Protein AF-0000000077817501 (afdb_homodimer)

Sequence (714 aa):
MDSRIKENPESTFDLVLKVKCQASENEDPVVLWKFPEDFGDQCTVIYDLAILQSVFIFFRVSQNQVGQHFTFVLTDIESKQKFGFCRLTSGGKICLCIVSYLPWFEVYYKLLNTLADYLAKEQENDLNDMLKSLYSHPLPKANTPVSLNVHSYFITPDLTGLPTIPESRNLTEYFVAVDVNNMMQLYASMLHERRIIITSSKLSTLTACVHGSAALLYPMYWQHIYIPVLPPHLLDYCCAPMPYLIGVHLSLIERVKNRSLEDVVMLNVDTNTLENPFNDLNNLPSEVVSALKNKLKKQSTATGDGVARAFLRTQAALFGSYRDALRYKPHLNNLCFTSSRYLPTRKLLSLCLSHRNMDSRIKENPESTFDLVLKVKCQASENEDPVVLWKFPEDFGDQCTVIYDLAILQSVFIFFRVSQNQVGQHFTFVLTDIESKQKFGFCRLTSGGKICLCIVSYLPWFEVYYKLLNTLADYLAKEQENDLNDMLKSLYSHPLPKANTPVSLNVHSYFITPDLTGLPTIPESRNLTEYFVAVDVNNMMQLYASMLHERRIIITSSKLSTLTACVHGSAALLYPMYWQHIYIPVLPPHLLDYCCAPMPYLIGVHLSLIERVKNRSLEDVVMLNVDTNTLENPFNDLNNLPSEVVSALKNKLKKQSTATGDGVARAFLRTQAALFGSYRDALRYKPHLNNLCFTSSRYLPTRKLLSLCLSHRN

Foldseek 3Di:
DDDLFDPADPAQFQKKWKWFADPDPPDFIDTPDMPPPCRPVVDDPVVVVVLSVVQHPPLVPDQADAFDWDKDWDADPVRHIKMWIWTAHDSSGMIIIIIGSDVPHVVVSVVVVVVVVCVVVVVVVLVRVQCVCRGPDGDDDPPDDDDTSDDDDDDDDDPPDFDWPPVQVLQPLLLVLADLVLLLVLLLCQVVLFAEEEEEQDLSSQLSNLVNSQSLNPPDGRDDAEASEDDLVRLCVSVDPGGYRYYYYPVCVVVNVVVPDDQYWYAYSNVNDIDGPDDRSVVADPVLSVQLSVQSPDPVLSGTSSNSVSSVVSLCVRQNHPVRSVVPPPPPDPPVPDPDDPPPPPPVVCVVPPVPD/DDDLFDPADPAQFQKKWKWFADPDPPDFIDTPDMPPPCRPVVDDPVVVVVLRVVLHVCLVVPQADAFDWDKDWDADPVRHIKIWIWTAHDSSGMIIIIIGSDVPHVVVSVVVVVVVVCVVVVVVVLVRVQVVCRGPDGDDDPPDDDDTSDDDDDDDDDPPDFDWPPVQVLQPLLLVLADPVLLLVLLLCQVVLFAEEEEEQDLSSQLSNLVNSQSLNPPDGRDDAEASEDDLVRLCVSVDPGRYRYYYYPVCVVVNVVVPDDQYWYAYSNVNDIDGPDDRSVVAPPVLSVQLSVQSPDPVLSGTSSNSVSSVVSLCVRQNHPVRSVVPPPPPDPPPPDPDDPPPPVVVVCVVVPVVD

Radius of gyration: 27.53 Å; Cα contacts (8 Å, |Δi|>4): 1272; chains: 2; bounding box: 57×103×62 Å

pLDDT: mean 79.95, std 20.89, range [19.98, 98.56]

Solvent-accessible surface area (backbone atoms only — not comparable to full-atom values): 38887 Å² total; per-residue (Å²): 108,66,75,42,60,54,87,76,65,90,36,59,45,70,36,36,39,32,32,38,51,51,91,44,94,83,44,74,63,41,77,78,43,58,38,56,76,68,64,51,80,76,56,61,66,61,58,54,48,48,48,49,45,50,63,48,39,52,44,76,63,48,46,87,48,62,68,41,45,35,43,35,48,44,69,48,95,86,57,29,41,32,36,36,42,35,35,27,32,80,66,33,35,32,38,40,36,41,31,18,47,58,90,49,59,72,60,51,53,52,49,47,53,51,48,52,50,34,54,74,67,68,37,54,66,55,49,49,52,29,49,51,52,49,45,70,34,73,78,75,55,64,68,37,77,45,80,37,73,39,64,25,64,50,66,34,73,60,84,86,56,74,61,28,30,72,80,26,60,31,45,33,48,24,59,52,29,38,52,69,67,59,49,49,43,52,51,33,35,56,76,66,52,41,35,35,40,39,26,20,79,45,58,40,57,29,18,19,31,46,52,23,58,51,58,46,46,36,89,45,40,88,84,54,52,60,28,30,47,52,30,75,93,50,55,66,62,76,70,50,90,62,38,27,45,34,15,38,48,47,91,48,45,66,67,51,56,70,66,65,72,70,78,47,33,37,36,34,40,55,73,54,42,75,46,62,85,65,62,51,54,75,72,43,62,62,68,56,52,51,50,45,53,54,46,68,67,32,32,52,22,51,43,43,43,35,55,45,46,46,38,34,49,47,46,30,68,73,50,37,56,70,74,44,39,71,56,65,58,76,78,75,71,76,80,67,80,71,86,71,88,69,69,73,74,59,50,74,63,37,60,75,58,46,70,73,114,109,65,76,41,60,55,88,77,65,91,36,59,47,70,38,36,40,33,33,37,52,50,91,45,93,83,43,74,63,42,77,76,45,58,40,57,76,67,62,50,81,78,54,61,66,62,58,53,46,48,48,50,46,50,62,46,42,51,42,77,66,44,46,85,48,62,67,40,47,35,44,37,49,46,69,48,97,87,56,29,40,34,37,36,42,35,36,28,32,83,66,31,35,33,37,39,35,42,32,19,48,58,89,48,60,72,61,51,53,52,48,48,52,53,49,53,52,33,54,74,68,68,37,56,67,55,48,49,53,29,49,50,51,49,46,70,34,74,78,76,53,65,69,37,75,43,80,36,74,38,64,24,63,48,66,34,71,61,84,82,57,75,62,28,32,74,79,27,62,29,46,34,48,24,60,53,28,37,51,70,68,58,49,49,42,52,51,31,35,54,75,66,53,39,34,36,39,40,26,19,76,46,59,40,56,29,19,21,31,46,51,23,59,51,59,45,46,36,91,45,44,87,86,55,52,60,28,29,46,53,28,74,93,51,55,67,62,75,71,49,90,61,39,27,46,34,17,38,48,47,90,50,44,66,68,51,56,70,64,67,71,70,80,48,32,37,36,33,39,54,72,54,43,74,46,60,86,66,63,49,52,75,74,43,61,63,68,57,53,50,51,45,52,54,46,68,68,32,32,52,23,51,42,44,44,35,55,43,48,45,36,33,51,47,46,29,70,74,50,38,56,70,73,44,38,74,57,64,56,75,79,74,71,76,81,64,79,70,86,68,88,69,69,73,74,59,48,74,62,37,61,77,56,47,71,73,112

Structure (mmCIF, N/CA/C/O backbone):
data_AF-0000000077817501-model_v1
#
loop_
_entity.id
_entity.type
_entity.pdbx_description
1 polymer 'UDENN domain-containing protein'
#
loop_
_atom_site.group_PDB
_atom_site.id
_atom_site.type_symbol
_atom_site.label_atom_id
_atom_site.label_alt_id
_atom_site.label_comp_id
_atom_site.label_asym_id
_atom_site.label_entity_id
_atom_site.label_seq_id
_atom_site.pdbx_PDB_ins_code
_atom_site.Cartn_x
_atom_site.Cartn_y
_atom_site.Cartn_z
_atom_site.occupancy
_atom_site.B_iso_or_equiv
_atom_site.auth_seq_id
_atom_site.auth_comp_id
_atom_site.auth_asym_id
_atom_site.auth_atom_id
_atom_site.pdbx_PDB_model_num
ATOM 1 N N . MET A 1 1 ? 4.566 -18.125 -25.188 1 62.88 1 MET A N 1
ATOM 2 C CA . MET A 1 1 ? 4.641 -17.594 -23.828 1 62.88 1 MET A CA 1
ATOM 3 C C . MET A 1 1 ? 3.352 -16.859 -23.469 1 62.88 1 MET A C 1
ATOM 5 O O . MET A 1 1 ? 3.371 -15.656 -23.203 1 62.88 1 MET A O 1
ATOM 9 N N . ASP A 1 2 ? 2.324 -17.531 -23.578 1 74.69 2 ASP A N 1
ATOM 10 C CA . ASP A 1 2 ? 0.975 -17 -23.453 1 74.69 2 ASP A CA 1
ATOM 11 C C . ASP A 1 2 ? 0.566 -16.859 -21.984 1 74.69 2 ASP A C 1
ATOM 13 O O . ASP A 1 2 ? 1.119 -17.531 -21.125 1 74.69 2 ASP A O 1
ATOM 17 N N . SER A 1 3 ? -0.211 -15.93 -21.75 1 80.5 3 SER A N 1
ATOM 18 C CA . SER A 1 3 ? -0.782 -15.719 -20.438 1 80.5 3 SER A CA 1
ATOM 19 C C . SER A 1 3 ? -1.448 -16.984 -19.906 1 80.5 3 SER A C 1
ATOM 21 O O . SER A 1 3 ? -2.082 -17.719 -20.672 1 80.5 3 SER A O 1
ATOM 23 N N . ARG A 1 4 ? -1.277 -17.328 -18.703 1 85 4 ARG A N 1
ATOM 24 C CA . ARG A 1 4 ? -1.882 -18.5 -18.062 1 85 4 ARG A CA 1
ATOM 25 C C . ARG A 1 4 ? -3.166 -18.109 -17.344 1 85 4 ARG A C 1
ATOM 27 O O . ARG A 1 4 ? -3.748 -18.938 -16.625 1 85 4 ARG A O 1
ATOM 34 N N . ILE A 1 5 ? -3.6 -16.906 -17.5 1 86 5 ILE A N 1
ATOM 35 C CA . ILE A 1 5 ? -4.844 -16.438 -16.906 1 86 5 ILE A CA 1
ATOM 36 C C . ILE A 1 5 ? -6.02 -16.812 -17.797 1 86 5 ILE A C 1
ATOM 38 O O . ILE A 1 5 ? -5.961 -16.625 -19.016 1 86 5 ILE A O 1
ATOM 42 N N . LYS A 1 6 ? -7.016 -17.375 -17.203 1 86.44 6 LYS A N 1
ATOM 43 C CA . LYS A 1 6 ? -8.211 -17.703 -17.969 1 86.44 6 LYS A CA 1
ATOM 44 C C . LYS A 1 6 ? -8.93 -16.438 -18.453 1 86.44 6 LYS A C 1
ATOM 46 O O . LYS A 1 6 ? -9.266 -15.578 -17.641 1 86.44 6 LYS A O 1
ATOM 51 N N . GLU A 1 7 ? -9.148 -16.188 -19.672 1 82.56 7 GLU A N 1
ATOM 52 C CA . GLU A 1 7 ? -9.672 -14.961 -20.266 1 82.56 7 GLU A CA 1
ATOM 53 C C . GLU A 1 7 ? -11.164 -14.797 -19.984 1 82.56 7 GLU A C 1
ATOM 55 O O . GLU A 1 7 ? -11.633 -13.695 -19.688 1 82.56 7 GLU A O 1
ATOM 60 N N . ASN A 1 8 ? -11.914 -15.883 -20.078 1 85.19 8 ASN A N 1
ATOM 61 C CA . ASN A 1 8 ? -13.359 -15.766 -19.906 1 85.19 8 ASN A CA 1
ATOM 62 C C . ASN A 1 8 ? -13.898 -16.844 -18.969 1 85.19 8 ASN A C 1
ATOM 64 O O . ASN A 1 8 ? -14.586 -17.766 -19.406 1 85.19 8 ASN A O 1
ATOM 68 N N . PRO A 1 9 ? -13.641 -16.578 -17.734 1 90.19 9 PRO A N 1
ATOM 69 C CA . PRO A 1 9 ? -14.234 -17.547 -16.797 1 90.19 9 PRO A CA 1
ATOM 70 C C . PRO A 1 9 ? -15.75 -17.422 -16.719 1 90.19 9 PRO A C 1
ATOM 72 O O . PRO A 1 9 ? -16.328 -16.422 -17.172 1 90.19 9 PRO A O 1
ATOM 75 N N . GLU A 1 10 ? -16.359 -18.438 -16.172 1 87.88 10 GLU A N 1
ATOM 76 C CA . GLU A 1 10 ? -17.812 -18.516 -16.141 1 87.88 10 GLU A CA 1
ATOM 77 C C . GLU A 1 10 ? -18.391 -17.578 -15.078 1 87.88 10 GLU A C 1
ATOM 79 O O . GLU A 1 10 ? -19.516 -17.078 -15.227 1 87.88 10 GLU A O 1
ATOM 84 N N . SER A 1 11 ? -17.688 -17.438 -14.023 1 92 11 SER A N 1
ATOM 85 C CA . SER A 1 11 ? -18.125 -16.609 -12.906 1 92 11 SER A CA 1
ATOM 86 C C . SER A 1 11 ? -16.969 -15.828 -12.305 1 92 11 SER A C 1
ATOM 88 O O . SER A 1 11 ? -15.805 -16.109 -12.609 1 92 11 SER A O 1
ATOM 90 N N . THR A 1 12 ? -17.312 -14.805 -11.492 1 93.5 12 THR A N 1
ATOM 91 C CA . THR A 1 12 ? -16.281 -13.984 -10.867 1 93.5 12 THR A CA 1
ATOM 92 C C . THR A 1 12 ? -15.453 -14.812 -9.891 1 93.5 12 THR A C 1
ATOM 94 O O . THR A 1 12 ? -14.266 -14.539 -9.688 1 93.5 12 THR A O 1
ATOM 97 N N . PHE A 1 13 ? -16.141 -15.719 -9.266 1 94.19 13 PHE A N 1
ATOM 98 C CA . PHE A 1 13 ? -15.438 -16.656 -8.398 1 94.19 13 PHE A CA 1
ATOM 99 C C . PHE A 1 13 ? -16.078 -18.047 -8.477 1 94.19 13 PHE A C 1
ATOM 101 O O . PHE A 1 13 ? -17.188 -18.188 -8.969 1 94.19 13 PHE A O 1
ATOM 108 N N . ASP A 1 14 ? -15.305 -19.047 -8.055 1 89.69 14 ASP A N 1
ATOM 109 C CA . ASP A 1 14 ? -15.781 -20.422 -8.156 1 89.69 14 ASP A CA 1
ATOM 110 C C . ASP A 1 14 ? -16.25 -20.938 -6.801 1 89.69 14 ASP A C 1
ATOM 112 O O . ASP A 1 14 ? -17.188 -21.734 -6.73 1 89.69 14 ASP A O 1
ATOM 116 N N . LEU A 1 15 ? -15.539 -20.484 -5.762 1 90.5 15 LEU A N 1
ATOM 117 C CA . LEU A 1 15 ? -15.797 -21.094 -4.465 1 90.5 15 LEU A CA 1
ATOM 118 C C . LEU A 1 15 ? -15.375 -20.172 -3.328 1 90.5 15 LEU A C 1
ATOM 120 O O . LEU A 1 15 ? -14.352 -19.5 -3.422 1 90.5 15 LEU A O 1
ATOM 124 N N . VAL A 1 16 ? -16.188 -20.062 -2.342 1 92.31 16 VAL A N 1
ATOM 125 C CA . VAL A 1 16 ? -15.852 -19.406 -1.079 1 92.31 16 VAL A CA 1
ATOM 126 C C . VAL A 1 16 ? -15.945 -20.422 0.064 1 92.31 16 VAL A C 1
ATOM 128 O O . VAL A 1 16 ? -16.906 -21.188 0.147 1 92.31 16 VAL A O 1
ATOM 131 N N . LEU A 1 17 ? -14.883 -20.438 0.915 1 89.75 17 LEU A N 1
ATOM 132 C CA . LEU A 1 17 ? -14.844 -21.453 1.964 1 89.75 17 LEU A CA 1
ATOM 133 C C . LEU A 1 17 ? -14.43 -20.828 3.297 1 89.75 17 LEU A C 1
ATOM 135 O O . LEU A 1 17 ? -13.656 -19.875 3.328 1 89.75 17 LEU A O 1
ATOM 139 N N . LYS A 1 18 ? -14.992 -21.297 4.293 1 88.44 18 LYS A N 1
ATOM 140 C CA . LYS A 1 18 ? -14.539 -21.125 5.668 1 88.44 18 LYS A CA 1
ATOM 141 C C . LYS A 1 18 ? -14.016 -22.438 6.246 1 88.44 18 LYS A C 1
ATOM 143 O O . LYS A 1 18 ? -14.758 -23.422 6.34 1 88.44 18 LYS A O 1
ATOM 148 N N . VAL A 1 19 ? -12.758 -22.438 6.594 1 84.44 19 VAL A N 1
ATOM 149 C CA . VAL A 1 19 ? -12.125 -23.688 7.02 1 84.44 19 VAL A CA 1
ATOM 150 C C . VAL A 1 19 ? -11.562 -23.516 8.43 1 84.44 19 VAL A C 1
ATOM 152 O O . VAL A 1 19 ? -10.984 -22.484 8.758 1 84.44 19 VAL A O 1
ATOM 155 N N . LYS A 1 20 ? -11.844 -24.438 9.25 1 82.44 20 LYS A N 1
ATOM 156 C CA . LYS A 1 20 ? -11.25 -24.5 10.586 1 82.44 20 LYS A CA 1
ATOM 157 C C . LYS A 1 20 ? -10.008 -25.391 10.602 1 82.44 20 LYS A C 1
ATOM 159 O O . LYS A 1 20 ? -10.047 -26.516 10.102 1 82.44 20 LYS A O 1
ATOM 164 N N . CYS A 1 21 ? -8.992 -24.688 11.102 1 69.75 21 CYS A N 1
ATOM 165 C CA . CYS A 1 21 ? -7.738 -25.422 11.18 1 69.75 21 CYS A CA 1
ATOM 166 C C . CYS A 1 21 ? -7.59 -26.094 12.539 1 69.75 21 CYS A C 1
ATOM 168 O O . CYS A 1 21 ? -7.926 -25.516 13.57 1 69.75 21 CYS A O 1
ATOM 170 N N . GLN A 1 22 ? -7.461 -27.359 12.539 1 66.75 22 GLN A N 1
ATOM 171 C CA . GLN A 1 22 ? -7.348 -28.094 13.797 1 66.75 22 GLN A CA 1
ATOM 172 C C . GLN A 1 22 ? -5.934 -27.984 14.367 1 66.75 22 GLN A C 1
ATOM 174 O O . GLN A 1 22 ? -4.984 -27.703 13.641 1 66.75 22 GLN A O 1
ATOM 179 N N . ALA A 1 23 ? -5.8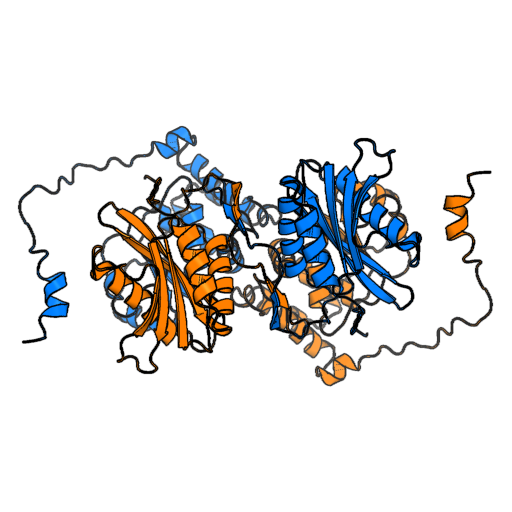83 -27.984 15.625 1 59.59 23 ALA A N 1
ATOM 180 C CA . ALA A 1 23 ? -4.668 -27.812 16.422 1 59.59 23 ALA A CA 1
ATOM 181 C C . ALA A 1 23 ? -3.633 -28.891 16.078 1 59.59 23 ALA A C 1
ATOM 183 O O . ALA A 1 23 ? -2.428 -28.641 16.156 1 59.59 23 ALA A O 1
ATOM 184 N N . SER A 1 24 ? -4.102 -29.953 15.711 1 59.56 24 SER A N 1
ATOM 185 C CA . SER A 1 24 ? -3.145 -31.047 15.523 1 59.56 24 SER A CA 1
ATOM 186 C C . SER A 1 24 ? -2.787 -31.219 14.055 1 59.56 24 SER A C 1
ATOM 188 O O . SER A 1 24 ? -3.629 -31.031 13.18 1 59.56 24 SER A O 1
ATOM 190 N N . GLU A 1 25 ? -1.457 -31.312 13.75 1 58.31 25 GLU A N 1
ATOM 191 C CA . GLU A 1 25 ? -0.935 -31.547 12.406 1 58.31 25 GLU A CA 1
ATOM 192 C C . GLU A 1 25 ? -1.612 -32.75 11.758 1 58.31 25 GLU A C 1
ATOM 194 O O . GLU A 1 25 ? -1.679 -32.844 10.531 1 58.31 25 GLU A O 1
ATOM 199 N N . ASN A 1 26 ? -2.143 -33.531 12.672 1 60.72 26 ASN A N 1
ATOM 200 C CA . ASN A 1 26 ? -2.666 -34.781 12.164 1 60.72 26 ASN A CA 1
ATOM 201 C C . ASN A 1 26 ? -4.164 -34.688 11.875 1 60.72 26 ASN A C 1
ATOM 203 O O . ASN A 1 26 ? -4.754 -35.625 11.344 1 60.72 26 ASN A O 1
ATOM 207 N N . GLU A 1 27 ? -4.656 -33.625 12.195 1 67.94 27 GLU A N 1
ATOM 208 C CA . GLU A 1 27 ? -6.09 -33.5 11.945 1 67.94 27 GLU A CA 1
ATOM 209 C C . GLU A 1 27 ? -6.371 -32.656 10.711 1 67.94 27 GLU A C 1
ATOM 211 O O . GLU A 1 27 ? -5.766 -31.609 10.531 1 67.94 27 GLU A O 1
ATOM 216 N N . ASP A 1 28 ? -7.137 -33.25 9.828 1 69.81 28 ASP A N 1
ATOM 217 C CA . ASP A 1 28 ? -7.508 -32.562 8.586 1 69.81 28 ASP A CA 1
ATOM 218 C C . ASP A 1 28 ? -8.352 -31.312 8.875 1 69.81 28 ASP A C 1
ATOM 220 O O . ASP A 1 28 ? -9.125 -31.297 9.844 1 69.81 28 ASP A O 1
ATOM 224 N N . PRO A 1 29 ? -8.203 -30.312 8.086 1 75.94 29 PRO A N 1
ATOM 225 C CA . PRO A 1 29 ? -9.062 -29.125 8.227 1 75.94 29 PRO A CA 1
ATOM 226 C C . PRO A 1 29 ? -10.539 -29.438 7.977 1 75.94 29 PRO A C 1
ATOM 228 O O . PRO A 1 29 ? -10.859 -30.359 7.219 1 75.94 29 PRO A O 1
ATOM 231 N N . VAL A 1 30 ? -11.344 -28.766 8.648 1 79.94 30 VAL A N 1
ATOM 232 C CA . VAL A 1 30 ? -12.781 -28.984 8.539 1 79.94 30 VAL A CA 1
ATOM 233 C C . VAL A 1 30 ? -13.43 -27.766 7.859 1 79.94 30 VAL A C 1
ATOM 235 O O . VAL A 1 30 ? -13.195 -26.625 8.258 1 79.94 30 VAL A O 1
ATOM 238 N N . VAL A 1 31 ? -14.141 -28.094 6.801 1 83.69 31 VAL A N 1
ATOM 239 C CA . VAL A 1 31 ? -14.898 -27.031 6.137 1 83.69 31 VAL A CA 1
ATOM 240 C C . VAL A 1 31 ? -16.141 -26.688 6.961 1 83.69 31 VAL A C 1
ATOM 242 O O . VAL A 1 31 ? -17.016 -27.531 7.145 1 83.69 31 VAL A O 1
ATOM 245 N N . LEU A 1 32 ? -16.203 -25.469 7.418 1 85.5 32 LEU A N 1
ATOM 246 C CA . LEU A 1 32 ? -17.312 -25.031 8.258 1 85.5 32 LEU A CA 1
ATOM 247 C C . LEU A 1 32 ? -18.453 -24.453 7.418 1 85.5 32 LEU A C 1
ATOM 249 O O . LEU A 1 32 ? -19.609 -24.516 7.812 1 85.5 32 LEU A O 1
ATOM 253 N N . TRP A 1 33 ? -18.109 -23.875 6.355 1 86.38 33 TRP A N 1
ATOM 254 C CA . TRP A 1 33 ? -19.062 -23.156 5.5 1 86.38 33 TRP A CA 1
ATOM 255 C C . TRP A 1 33 ? -18.516 -23.016 4.086 1 86.38 33 TRP A C 1
ATOM 257 O O . TRP A 1 33 ? -17.297 -22.828 3.9 1 86.38 33 TRP A O 1
ATOM 267 N N . LYS A 1 34 ? -19.375 -23.234 3.115 1 88.62 34 LYS A N 1
ATOM 268 C CA . LYS A 1 34 ? -18.906 -23.047 1.74 1 88.62 34 LYS A CA 1
ATOM 269 C C . LYS A 1 34 ? -20.031 -22.5 0.856 1 88.62 34 LYS A C 1
ATOM 271 O O . LYS A 1 34 ? -21.203 -22.703 1.138 1 88.62 34 LYS A O 1
ATOM 276 N N . PHE A 1 35 ? -19.672 -21.781 -0.064 1 89.62 35 PHE A N 1
ATOM 277 C CA . PHE A 1 35 ? -20.562 -21.266 -1.097 1 89.62 35 PHE A CA 1
ATOM 278 C C . PHE A 1 35 ? -19.922 -21.375 -2.473 1 89.62 35 PHE A C 1
ATOM 280 O O . PHE A 1 35 ? -18.797 -20.922 -2.676 1 89.62 35 PHE A O 1
ATOM 287 N N . PRO A 1 36 ? -20.547 -21.781 -3.607 1 89.5 36 PRO A N 1
ATOM 288 C CA . PRO A 1 36 ? -21.844 -22.453 -3.559 1 89.5 36 PRO A CA 1
ATOM 289 C C . PRO A 1 36 ? -21.812 -23.766 -2.781 1 89.5 36 PRO A C 1
ATOM 291 O O . PRO A 1 36 ? -20.812 -24.469 -2.805 1 89.5 36 PRO A O 1
ATOM 294 N N . GLU A 1 37 ? -22.969 -24.125 -2.182 1 84.31 37 GLU A N 1
ATOM 295 C CA . GLU A 1 37 ? -23.031 -25.297 -1.321 1 84.31 37 GLU A CA 1
ATOM 296 C C . GLU A 1 37 ? -22.859 -26.594 -2.129 1 84.31 37 GLU A C 1
ATOM 298 O O . GLU A 1 37 ? -22.344 -27.578 -1.622 1 84.31 37 GLU A O 1
ATOM 303 N N . ASP A 1 38 ? -23.328 -26.578 -3.334 1 78.12 38 ASP A N 1
ATOM 304 C CA . ASP A 1 38 ? -23.297 -27.781 -4.168 1 78.12 38 ASP A CA 1
ATOM 305 C C . ASP A 1 38 ? -21.984 -27.891 -4.945 1 78.12 38 ASP A C 1
ATOM 307 O O . ASP A 1 38 ? -21.859 -28.734 -5.832 1 78.12 38 ASP A O 1
ATOM 311 N N . PHE A 1 39 ? -21.156 -26.859 -4.512 1 72.56 39 PHE A N 1
ATOM 312 C CA . PHE A 1 39 ? -19.859 -26.922 -5.176 1 72.56 39 PHE A CA 1
ATOM 313 C C . PHE A 1 39 ? -19.172 -28.266 -4.906 1 72.56 39 PHE A C 1
ATOM 315 O O . PHE A 1 39 ? -19.109 -28.703 -3.758 1 72.56 39 PHE A O 1
ATOM 322 N N . GLY A 1 40 ? -18.797 -29.078 -5.91 1 59.78 40 GLY A N 1
ATOM 323 C CA . GLY A 1 40 ? -18.156 -30.359 -5.691 1 59.78 40 GLY A CA 1
ATOM 324 C C . GLY A 1 40 ? -18.938 -31.531 -6.262 1 59.78 40 GLY A C 1
ATOM 325 O O . GLY A 1 40 ? -18.344 -32.531 -6.633 1 59.78 40 GLY A O 1
ATOM 326 N N . ASP A 1 41 ? -20.406 -31.469 -5.934 1 50.56 41 ASP A N 1
ATOM 327 C CA . ASP A 1 41 ? -21.109 -32.531 -6.633 1 50.56 41 ASP A CA 1
ATOM 328 C C . ASP A 1 41 ? -20.672 -32.625 -8.094 1 50.56 41 ASP A C 1
ATOM 330 O O . ASP A 1 41 ? -20.625 -33.688 -8.672 1 50.56 41 ASP A O 1
ATOM 334 N N . GLN A 1 42 ? -20.578 -31.672 -8.703 1 43.72 42 GLN A N 1
ATOM 335 C CA . GLN A 1 42 ? -20.094 -31.781 -10.07 1 43.72 42 GLN A CA 1
ATOM 336 C C . GLN A 1 42 ? -18.562 -31.812 -10.109 1 43.72 42 GLN A C 1
ATOM 338 O O . GLN A 1 42 ? -17.969 -32.531 -10.914 1 43.72 42 GLN A O 1
ATOM 343 N N . CYS A 1 43 ? -17.797 -30.625 -9.953 1 45.31 43 CYS A N 1
ATOM 344 C CA . CYS A 1 43 ? -16.375 -30.422 -10.141 1 45.31 43 CYS A CA 1
ATOM 345 C C . CYS A 1 43 ? -15.57 -31.172 -9.086 1 45.31 43 CYS A C 1
ATOM 347 O O . CYS A 1 43 ? -16.047 -31.391 -7.969 1 45.31 43 CYS A O 1
ATOM 349 N N . THR A 1 44 ? -14.117 -31.609 -9.398 1 48.62 44 THR A N 1
ATOM 350 C CA . THR A 1 44 ? -13.148 -32.625 -9.023 1 48.62 44 THR A CA 1
ATOM 351 C C . THR A 1 44 ? -12.695 -32.438 -7.578 1 48.62 44 THR A C 1
ATOM 353 O O . THR A 1 44 ? -12.383 -31.312 -7.168 1 48.62 44 THR A O 1
ATOM 356 N N . VAL A 1 45 ? -13.141 -33.375 -6.699 1 44.44 45 VAL A N 1
ATOM 357 C CA . VAL A 1 45 ? -12.656 -33.688 -5.359 1 44.44 45 VAL A CA 1
ATOM 358 C C . VAL A 1 45 ? -11.211 -33.219 -5.207 1 44.44 45 VAL A C 1
ATOM 360 O O . VAL A 1 45 ? -10.812 -32.75 -4.141 1 44.44 45 VAL A O 1
ATOM 363 N N . ILE A 1 46 ? -10.57 -33.344 -6.316 1 46.66 46 ILE A N 1
ATOM 364 C CA . ILE A 1 46 ? -9.141 -33.094 -6.27 1 46.66 46 ILE A CA 1
ATOM 365 C C . ILE A 1 46 ? -8.891 -31.594 -6.035 1 46.66 46 ILE A C 1
ATOM 367 O O . ILE A 1 46 ? -8.039 -31.219 -5.234 1 46.66 46 ILE A O 1
ATOM 371 N N . TYR A 1 47 ? -9.805 -30.812 -6.727 1 55.62 47 TYR A N 1
ATOM 372 C CA . TYR A 1 47 ? -9.594 -29.375 -6.574 1 55.62 47 TYR A CA 1
ATOM 373 C C . TYR A 1 47 ? -9.93 -28.922 -5.156 1 55.62 47 TYR A C 1
ATOM 375 O O . TYR A 1 47 ? -9.195 -28.141 -4.559 1 55.62 47 TYR A O 1
ATOM 383 N N . ASP A 1 48 ? -10.898 -29.594 -4.656 1 57.06 48 ASP A N 1
ATOM 384 C CA . ASP A 1 48 ? -11.312 -29.219 -3.305 1 57.06 48 ASP A CA 1
ATOM 385 C C . ASP A 1 48 ? -10.25 -29.609 -2.279 1 57.06 4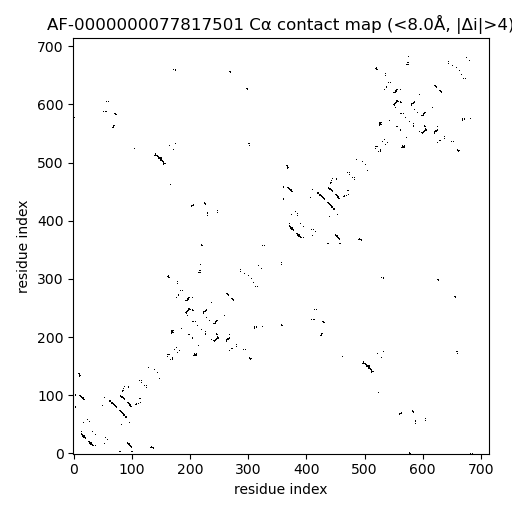8 ASP A C 1
ATOM 387 O O . ASP A 1 48 ? -9.922 -28.812 -1.388 1 57.06 48 ASP A O 1
ATOM 391 N N . LEU A 1 49 ? -9.852 -30.797 -2.586 1 56 49 LEU A N 1
ATOM 392 C CA . LEU A 1 49 ? -8.82 -31.266 -1.668 1 56 49 LEU A CA 1
ATOM 393 C C . LEU A 1 49 ? -7.562 -30.406 -1.777 1 56 49 LEU A C 1
ATOM 395 O O . LEU A 1 49 ? -6.926 -30.094 -0.767 1 56 49 LEU A O 1
ATOM 399 N N . ALA A 1 50 ? -7.297 -30.078 -2.951 1 59.69 50 ALA A N 1
ATOM 400 C CA . ALA A 1 50 ? -6.102 -29.266 -3.158 1 59.69 50 ALA A CA 1
ATOM 401 C C . ALA A 1 50 ? -6.242 -27.906 -2.492 1 59.69 50 ALA A C 1
ATOM 403 O O . ALA A 1 50 ? -5.293 -27.406 -1.887 1 59.69 50 ALA A O 1
ATOM 404 N N . ILE A 1 51 ? -7.348 -27.469 -2.58 1 65.38 51 ILE A N 1
ATOM 405 C CA . ILE A 1 51 ? -7.625 -26.188 -1.96 1 65.38 51 ILE A CA 1
ATOM 406 C C . ILE A 1 51 ? -7.492 -26.297 -0.443 1 65.38 51 ILE A C 1
ATOM 408 O O . ILE A 1 51 ? -6.828 -25.484 0.193 1 65.38 51 ILE A O 1
ATOM 412 N N . LEU A 1 52 ? -8.07 -27.375 -0.043 1 62.75 52 LEU A N 1
ATOM 413 C CA . LEU A 1 52 ? -8.062 -27.562 1.403 1 62.75 52 LEU A CA 1
ATOM 414 C C . LEU A 1 52 ? -6.641 -27.766 1.918 1 62.75 52 LEU A C 1
ATOM 416 O O . LEU A 1 52 ? -6.277 -27.25 2.975 1 62.75 52 LEU A O 1
ATOM 420 N N . GLN A 1 53 ? -5.949 -28.5 1.168 1 63.5 53 GLN A N 1
ATOM 421 C CA . GLN A 1 53 ? -4.57 -28.75 1.578 1 63.5 53 GLN A CA 1
ATOM 422 C C . GLN A 1 53 ? -3.744 -27.469 1.525 1 63.5 53 GLN A C 1
ATOM 424 O O . GLN A 1 53 ? -2.838 -27.266 2.338 1 63.5 53 GLN A O 1
ATOM 429 N N . SER A 1 54 ? -4.07 -26.672 0.61 1 63.09 54 SER A N 1
ATOM 430 C CA . SER A 1 54 ? -3.336 -25.422 0.464 1 63.09 54 SER A CA 1
ATOM 431 C C . SER A 1 54 ? -3.643 -24.469 1.611 1 63.09 54 SER A C 1
ATOM 433 O O . SER A 1 54 ? -2.756 -23.75 2.084 1 63.09 54 SER A O 1
ATOM 435 N N . VAL A 1 55 ? -4.852 -24.469 1.981 1 59.81 55 VAL A N 1
ATOM 436 C CA . VAL A 1 55 ? -5.273 -23.578 3.055 1 59.81 55 VAL A CA 1
ATOM 437 C C . VAL A 1 55 ? -4.711 -24.062 4.387 1 59.81 55 VAL A C 1
ATOM 439 O O . VAL A 1 55 ? -4.395 -23.266 5.266 1 59.81 55 VAL A O 1
ATOM 442 N N . PHE A 1 56 ? -4.598 -25.391 4.504 1 57.69 56 PHE A N 1
ATOM 443 C CA . PHE A 1 56 ? -4.211 -26.031 5.758 1 57.69 56 PHE A CA 1
ATOM 444 C C . PHE A 1 56 ? -2.736 -25.797 6.055 1 57.69 56 PHE A C 1
ATOM 446 O O . PHE A 1 56 ? -2.34 -25.688 7.219 1 57.69 56 PHE A O 1
ATOM 453 N N . ILE A 1 57 ? -2.07 -25.984 5.133 1 54.97 57 ILE A N 1
ATOM 454 C CA . ILE A 1 57 ? -0.625 -26.078 5.309 1 54.97 57 ILE A CA 1
ATOM 455 C C . ILE A 1 57 ? -0.111 -24.875 6.074 1 54.97 57 ILE A C 1
ATOM 457 O O . ILE A 1 57 ? 0.788 -24.984 6.91 1 54.97 57 ILE A O 1
ATOM 461 N N . PHE A 1 58 ? -0.705 -23.719 5.844 1 53.41 58 PHE A N 1
ATOM 462 C CA . PHE A 1 58 ? 0.002 -22.5 6.215 1 53.41 58 PHE A CA 1
ATOM 463 C C . PHE A 1 58 ? -0.241 -22.156 7.68 1 53.41 58 PHE A C 1
ATOM 465 O O . PHE A 1 58 ? 0.591 -21.5 8.32 1 53.41 58 PHE A O 1
ATOM 472 N N . PHE A 1 59 ? -1.322 -22.688 8.102 1 54.12 59 PHE A N 1
ATOM 473 C CA . PHE A 1 59 ? -1.668 -22.312 9.469 1 54.12 59 PHE A CA 1
ATOM 474 C C . PHE A 1 59 ? -0.746 -22.984 10.477 1 54.12 59 PHE A C 1
ATOM 476 O O . PHE A 1 59 ? -0.599 -22.516 11.602 1 54.12 59 PHE A O 1
ATOM 483 N N . ARG A 1 60 ? -0.256 -24.094 9.984 1 52.47 60 ARG A N 1
ATOM 484 C CA . ARG A 1 60 ? 0.605 -24.688 11.008 1 52.47 60 ARG A CA 1
ATOM 485 C C . ARG A 1 60 ? 1.819 -23.797 11.273 1 52.47 60 ARG A C 1
ATOM 487 O O . ARG A 1 60 ? 2.459 -23.922 12.32 1 52.47 60 ARG A O 1
ATOM 494 N N . VAL A 1 61 ? 1.961 -23.047 10.383 1 50.53 61 VAL A N 1
ATOM 495 C CA . VAL A 1 61 ? 3.156 -22.266 10.656 1 50.53 61 VAL A CA 1
ATOM 496 C C . VAL A 1 61 ? 2.764 -20.938 11.32 1 50.53 61 VAL A C 1
ATOM 498 O O . VAL A 1 61 ? 3.406 -20.5 12.281 1 50.53 61 VAL A O 1
ATOM 501 N N . SER A 1 62 ? 1.902 -20.078 10.68 1 51.5 62 SER A N 1
ATOM 502 C CA . SER A 1 62 ? 1.929 -18.688 11.117 1 51.5 62 SER A CA 1
ATOM 503 C C . SER A 1 62 ? 0.953 -18.453 12.266 1 51.5 62 SER A C 1
ATOM 505 O O . SER A 1 62 ? -0.247 -18.281 12.039 1 51.5 62 SER A O 1
ATOM 507 N N . GLN A 1 63 ? 1.05 -19 13.383 1 51.25 63 GLN A N 1
ATOM 508 C CA . GLN A 1 63 ? 0.126 -18.891 14.508 1 51.25 63 GLN A CA 1
ATOM 509 C C . GLN A 1 63 ? -0.178 -17.422 14.836 1 51.25 63 GLN A C 1
ATOM 511 O O . GLN A 1 63 ? -1.29 -17.094 15.25 1 51.25 63 GLN A O 1
ATOM 516 N N . ASN A 1 64 ? 0.783 -16.562 14.93 1 49.53 64 ASN A N 1
ATOM 517 C CA . ASN A 1 64 ? 0.558 -15.32 15.68 1 49.53 64 ASN A CA 1
ATOM 518 C C . ASN A 1 64 ? 0.128 -14.18 14.766 1 49.53 64 ASN A C 1
ATOM 520 O O . ASN A 1 64 ? 0.162 -13.016 15.164 1 49.53 64 ASN A O 1
ATOM 524 N N . GLN A 1 65 ? -0.275 -14.609 13.539 1 56.47 65 GLN A N 1
ATOM 525 C CA . GLN A 1 65 ? -0.505 -13.391 12.758 1 56.47 65 GLN A CA 1
ATOM 526 C C . GLN A 1 65 ? -1.965 -13.281 12.328 1 56.47 65 GLN A C 1
ATOM 528 O O . GLN A 1 65 ? -2.352 -13.812 11.281 1 56.47 65 GLN A O 1
ATOM 533 N N . VAL A 1 66 ? -2.885 -12.656 13.148 1 56.88 66 VAL A N 1
ATOM 534 C CA . VAL A 1 66 ? -4.293 -12.422 12.852 1 56.88 66 VAL A CA 1
ATOM 535 C C . VAL A 1 66 ? -4.422 -11.453 11.68 1 56.88 66 VAL A C 1
ATOM 537 O O . VAL A 1 66 ? -3.699 -10.453 11.609 1 56.88 66 VAL A O 1
ATOM 540 N N . GLY A 1 67 ? -5.293 -11.867 10.68 1 65.75 67 GLY A N 1
ATOM 541 C CA . GLY A 1 67 ? -5.676 -10.977 9.594 1 65.75 67 GLY A CA 1
ATOM 542 C C . GLY A 1 67 ? -4.68 -10.969 8.445 1 65.75 67 GLY A C 1
ATOM 543 O O . GLY A 1 67 ? -4.656 -10.039 7.645 1 65.75 67 GLY A O 1
ATOM 544 N N . GLN A 1 68 ? -3.955 -11.969 8.352 1 77.88 68 GLN A N 1
ATOM 545 C CA . GLN A 1 68 ? -2.957 -12.047 7.289 1 77.88 68 GLN A CA 1
ATOM 546 C C . GLN A 1 68 ? -3.57 -12.562 5.988 1 77.88 68 GLN A C 1
ATOM 548 O O . GLN A 1 68 ? -4.332 -13.531 6 1 77.88 68 GLN A O 1
ATOM 553 N N . HIS A 1 69 ? -3.301 -11.852 4.922 1 87.31 69 HIS A N 1
ATOM 554 C CA . HIS A 1 69 ? -3.717 -12.281 3.594 1 87.31 69 HIS A CA 1
ATOM 555 C C . HIS A 1 69 ? -2.59 -13.023 2.879 1 87.31 69 HIS A C 1
ATOM 557 O O . HIS A 1 69 ? -1.419 -12.672 3.023 1 87.31 69 HIS A O 1
ATOM 563 N N . PHE A 1 70 ? -2.961 -14.078 2.211 1 87.5 70 PHE A N 1
ATOM 564 C CA . PHE A 1 70 ? -2.008 -14.766 1.35 1 87.5 70 PHE A CA 1
ATOM 565 C C . PHE A 1 70 ? -2.727 -15.484 0.215 1 87.5 70 PHE A C 1
ATOM 567 O O . PHE A 1 70 ? -3.957 -15.531 0.184 1 87.5 70 PHE A O 1
ATOM 574 N N . THR A 1 71 ? -1.926 -16.031 -0.705 1 90.69 71 THR A N 1
ATOM 575 C CA . THR A 1 71 ? -2.525 -16.641 -1.889 1 90.69 71 THR A CA 1
ATOM 576 C C . THR A 1 71 ? -1.842 -17.953 -2.225 1 90.69 71 THR A C 1
ATOM 578 O O . THR A 1 71 ? -0.673 -18.156 -1.888 1 90.69 71 THR A O 1
ATOM 581 N N . PHE A 1 72 ? -2.629 -18.797 -2.734 1 86.88 72 PHE A N 1
ATOM 582 C CA . PHE A 1 72 ? -2.096 -19.969 -3.41 1 86.88 72 PHE A CA 1
ATOM 583 C C . PHE A 1 72 ? -2.617 -20.062 -4.84 1 86.88 72 PHE A C 1
ATOM 585 O O . PHE A 1 72 ? -3.543 -19.344 -5.215 1 86.88 72 PHE A O 1
ATOM 592 N N . VAL A 1 73 ? -1.914 -20.906 -5.668 1 89.5 73 VAL A N 1
ATOM 593 C CA . VAL A 1 73 ? -2.305 -21.031 -7.066 1 89.5 73 VAL A CA 1
ATOM 594 C C . VAL A 1 73 ? -2.379 -22.516 -7.453 1 89.5 73 VAL A C 1
ATOM 596 O O . VAL A 1 73 ? -1.512 -23.297 -7.074 1 89.5 73 VAL A O 1
ATOM 599 N N . LEU A 1 74 ? -3.455 -22.828 -8.094 1 83.25 74 LEU A N 1
ATOM 600 C CA . LEU A 1 74 ? -3.645 -24.141 -8.703 1 83.25 74 LEU A CA 1
ATOM 601 C C . LEU A 1 74 ? -3.629 -24.047 -10.227 1 83.25 74 LEU A C 1
ATOM 603 O O . LEU A 1 74 ? -4.117 -23.062 -10.789 1 83.25 74 LEU A O 1
ATOM 607 N N . THR A 1 75 ? -3.023 -24.891 -10.828 1 82.5 75 THR A N 1
ATOM 608 C CA . THR A 1 75 ? -3.018 -24.938 -12.281 1 82.5 75 THR A CA 1
ATOM 609 C C . THR A 1 75 ? -3.898 -26.062 -12.797 1 82.5 75 THR A C 1
ATOM 611 O O . THR A 1 75 ? -3.74 -27.219 -12.383 1 82.5 75 THR A O 1
ATOM 614 N N . ASP A 1 76 ? -4.781 -25.781 -13.672 1 78.44 76 ASP A N 1
ATOM 615 C CA . ASP A 1 76 ? -5.711 -26.797 -14.156 1 78.44 76 ASP A CA 1
ATOM 616 C C . ASP A 1 76 ? -5.133 -27.562 -15.352 1 78.44 76 ASP A C 1
ATOM 618 O O . ASP A 1 76 ? -3.969 -27.375 -15.703 1 78.44 76 ASP A O 1
ATOM 622 N N . ILE A 1 77 ? -5.902 -28.438 -15.914 1 78.06 77 ILE A N 1
ATOM 623 C CA . ILE A 1 77 ? -5.453 -29.344 -16.969 1 78.06 77 ILE A CA 1
ATOM 624 C C . ILE A 1 77 ? -5.172 -28.547 -18.234 1 78.06 77 ILE A C 1
ATOM 626 O O . ILE A 1 77 ? -4.379 -28.969 -19.078 1 78.06 77 ILE A O 1
ATOM 630 N N . GLU A 1 78 ? -5.859 -27.406 -18.453 1 80.19 78 GLU A N 1
ATOM 631 C CA . GLU A 1 78 ? -5.637 -26.547 -19.609 1 80.19 78 GLU A CA 1
ATOM 632 C C . GLU A 1 78 ? -4.5 -25.562 -19.359 1 80.19 78 GLU A C 1
ATOM 634 O O . GLU A 1 78 ? -4.32 -24.609 -20.125 1 80.19 78 GLU A O 1
ATOM 639 N N . SER A 1 79 ? -3.791 -25.703 -18.25 1 82.5 79 SER A N 1
ATOM 640 C CA . SER A 1 79 ? -2.631 -24.906 -17.875 1 82.5 79 SER A CA 1
ATOM 641 C C . SER A 1 79 ? -3.041 -23.5 -17.469 1 82.5 79 SER A C 1
ATOM 643 O O . SER A 1 79 ? -2.238 -22.562 -17.562 1 82.5 79 SER A O 1
ATOM 645 N N . LYS A 1 80 ? -4.297 -23.391 -17.141 1 87.56 80 LYS A N 1
ATOM 646 C CA . LYS A 1 80 ? -4.77 -22.109 -16.625 1 87.56 80 LYS A CA 1
ATOM 647 C C . LYS A 1 80 ? -4.699 -22.062 -15.109 1 87.56 80 LYS A C 1
ATOM 649 O O . LYS A 1 80 ? -4.863 -23.094 -14.445 1 87.56 80 LYS A O 1
ATOM 654 N N . GLN A 1 81 ? -4.418 -20.922 -14.625 1 88.38 81 GLN A N 1
ATOM 655 C CA . GLN A 1 81 ? -4.184 -20.75 -13.195 1 88.38 81 GLN A CA 1
ATOM 656 C C . GLN A 1 81 ? -5.465 -20.344 -12.469 1 88.38 81 GLN A C 1
ATOM 658 O O . GLN A 1 81 ? -6.211 -19.5 -12.953 1 88.38 81 GLN A O 1
ATOM 663 N N . LYS A 1 82 ? -5.707 -21.062 -11.414 1 87.69 82 LYS A N 1
ATOM 664 C CA . LYS A 1 82 ? -6.746 -20.703 -10.453 1 87.69 82 LYS A CA 1
ATOM 665 C C . LYS A 1 82 ? -6.133 -20.203 -9.148 1 87.69 82 LYS A C 1
ATOM 667 O O . LYS A 1 82 ? -5.219 -20.828 -8.602 1 87.69 82 LYS A O 1
ATOM 672 N N . PHE A 1 83 ? -6.656 -19.062 -8.672 1 91.56 83 PHE A N 1
ATOM 673 C CA . PHE A 1 83 ? -6.07 -18.391 -7.512 1 91.56 83 PHE A CA 1
ATOM 674 C C . PHE A 1 83 ? -6.93 -18.609 -6.273 1 91.56 83 PHE A C 1
ATOM 676 O O . PHE A 1 83 ? -8.156 -18.5 -6.34 1 91.56 83 PHE A O 1
ATOM 683 N N . GLY A 1 84 ? -6.246 -19.016 -5.211 1 91.31 84 GLY A N 1
ATOM 684 C CA . GLY A 1 84 ? -6.871 -19.016 -3.896 1 91.31 84 GLY A CA 1
ATOM 685 C C . GLY A 1 84 ? -6.43 -17.859 -3.023 1 91.31 84 GLY A C 1
ATOM 686 O O . GLY A 1 84 ? -5.246 -17.734 -2.701 1 91.31 84 GLY A O 1
ATOM 687 N N . PHE A 1 85 ? -7.367 -16.969 -2.719 1 92.62 85 PHE A N 1
ATOM 688 C CA . PHE A 1 85 ? -7.129 -15.852 -1.814 1 92.62 85 PHE A CA 1
ATOM 689 C C . PHE A 1 85 ? -7.559 -16.203 -0.395 1 92.62 85 PHE A C 1
ATOM 691 O O . PHE A 1 85 ? -8.688 -16.625 -0.171 1 92.62 85 PHE A O 1
ATOM 698 N N . CYS A 1 86 ? -6.633 -15.953 0.547 1 89.38 86 CYS A N 1
ATOM 699 C CA . CYS A 1 86 ? -6.906 -16.438 1.897 1 89.38 86 CYS A CA 1
ATOM 700 C C . CYS A 1 86 ? -6.738 -15.312 2.92 1 89.38 86 CYS A C 1
ATOM 702 O O . CYS A 1 86 ? -5.965 -14.375 2.699 1 89.38 86 CYS A O 1
ATOM 704 N N . ARG A 1 87 ? -7.516 -15.445 3.941 1 88.56 87 ARG A N 1
ATOM 705 C CA . ARG A 1 87 ? -7.391 -14.594 5.121 1 88.56 87 ARG A CA 1
ATOM 706 C C . ARG A 1 87 ? -7.484 -15.414 6.402 1 88.56 87 ARG A C 1
ATOM 708 O O . ARG A 1 87 ? -8.461 -16.141 6.613 1 88.56 87 ARG A O 1
ATOM 715 N N . LEU A 1 88 ? -6.461 -15.305 7.191 1 81.62 88 LEU A N 1
ATOM 716 C CA . LEU A 1 88 ? -6.484 -15.945 8.5 1 81.62 88 LEU A CA 1
ATOM 717 C C . LEU A 1 88 ? -7.18 -15.07 9.531 1 81.62 88 LEU A C 1
ATOM 719 O O . LEU A 1 88 ? -6.945 -13.859 9.578 1 81.62 88 LEU A O 1
ATOM 723 N N . THR A 1 89 ? -8.125 -15.688 10.172 1 78.06 89 THR A N 1
ATOM 724 C CA . THR A 1 89 ? -8.844 -14.977 11.219 1 78.06 89 THR A CA 1
ATOM 725 C C . THR A 1 89 ? -8.758 -15.727 12.547 1 78.06 89 THR A C 1
ATOM 727 O O . THR A 1 89 ? -8.211 -16.828 12.609 1 78.06 89 THR A O 1
ATOM 730 N N . SER A 1 90 ? -9.312 -15.203 13.703 1 67.5 90 SER A N 1
ATOM 731 C CA . SER A 1 90 ? -9.531 -15.82 15.008 1 67.5 90 SER A CA 1
ATOM 732 C C . SER A 1 90 ? -8.258 -16.469 15.531 1 67.5 90 SER A C 1
ATOM 734 O O . SER A 1 90 ? -8.266 -17.656 15.875 1 67.5 90 SER A O 1
ATOM 736 N N . GLY A 1 91 ? -7.133 -15.688 15.562 1 65.81 91 GLY A N 1
ATOM 737 C CA . GLY A 1 91 ? -5.895 -16.203 16.125 1 65.81 91 GLY A CA 1
ATOM 738 C C . GLY A 1 91 ? -5.25 -17.281 15.281 1 65.81 91 GLY A C 1
ATOM 739 O O . GLY A 1 91 ? -4.602 -18.188 15.812 1 65.81 91 GLY A O 1
ATOM 740 N N . GLY A 1 92 ? -5.746 -17.328 14.094 1 68.75 92 GLY A N 1
ATOM 741 C CA . GLY A 1 92 ? -5.137 -18.281 13.18 1 68.75 92 GLY A CA 1
ATOM 742 C C . GLY A 1 92 ? -5.871 -19.609 13.125 1 68.75 92 GLY A C 1
ATOM 743 O O . GLY A 1 92 ? -5.402 -20.562 12.5 1 68.75 92 GLY A O 1
ATOM 744 N N . LYS A 1 93 ? -7.043 -19.719 13.656 1 76.56 93 LYS A N 1
ATOM 745 C CA . LYS A 1 93 ? -7.781 -20.969 13.719 1 76.56 93 LYS A CA 1
ATOM 746 C C . LYS A 1 93 ? -8.766 -21.094 12.555 1 76.56 93 LYS A C 1
ATOM 748 O O . LYS A 1 93 ? -9.164 -22.188 12.188 1 76.56 93 LYS A O 1
ATOM 753 N N . ILE A 1 94 ? -9.141 -20 12.023 1 82 94 ILE A N 1
ATOM 754 C CA . ILE A 1 94 ? -10.109 -20 10.93 1 82 94 ILE A CA 1
ATOM 755 C C . ILE A 1 94 ? -9.5 -19.328 9.703 1 82 94 ILE A C 1
ATOM 757 O O . ILE A 1 94 ? -8.836 -18.297 9.828 1 82 94 ILE A O 1
ATOM 761 N N . CYS A 1 95 ? -9.688 -19.984 8.547 1 86 95 CYS A N 1
ATOM 762 C CA . CYS A 1 95 ? -9.227 -19.406 7.281 1 86 95 CYS A CA 1
ATOM 763 C C . CYS A 1 95 ? -10.391 -19.219 6.312 1 86 95 CYS A C 1
ATOM 765 O O . CYS A 1 95 ? -11.172 -20.141 6.086 1 86 95 CYS A O 1
ATOM 767 N N . LEU A 1 96 ? -10.531 -18.047 5.863 1 89.31 96 LEU A N 1
ATOM 768 C CA . LEU A 1 96 ? -11.453 -17.75 4.773 1 89.31 96 LEU A CA 1
ATOM 769 C C . LEU A 1 96 ? -10.734 -17.781 3.428 1 89.31 96 LEU A C 1
ATOM 771 O O . LEU A 1 96 ? -9.594 -17.344 3.314 1 89.31 96 LEU A O 1
ATOM 775 N N . CYS A 1 97 ? -11.422 -18.344 2.447 1 90.94 97 CYS A N 1
ATOM 776 C CA . CYS A 1 97 ? -10.766 -18.5 1.155 1 90.94 97 CYS A CA 1
ATOM 777 C C . CYS A 1 97 ? -11.742 -18.266 0.012 1 90.94 97 CYS A C 1
ATOM 779 O O . CYS A 1 97 ? -12.891 -18.719 0.061 1 90.94 97 CYS A O 1
ATOM 781 N N . ILE A 1 98 ? -11.305 -17.484 -0.953 1 93.12 98 ILE A N 1
ATOM 782 C CA . ILE A 1 98 ? -12.031 -17.312 -2.207 1 93.12 98 ILE A CA 1
ATOM 783 C C . ILE A 1 98 ? -11.203 -17.859 -3.365 1 93.12 98 ILE A C 1
ATOM 785 O O . ILE A 1 98 ? -10.031 -17.516 -3.518 1 93.12 98 ILE A O 1
ATOM 789 N N . VAL A 1 99 ? -11.836 -18.734 -4.125 1 91.25 99 VAL A N 1
ATOM 790 C CA . VAL A 1 99 ? -11.148 -19.312 -5.273 1 91.25 99 VAL A CA 1
ATOM 791 C C . VAL A 1 99 ? -11.711 -18.719 -6.566 1 91.25 99 VAL A C 1
ATOM 793 O O . VAL A 1 99 ? -12.922 -18.703 -6.773 1 91.25 99 VAL A O 1
ATOM 796 N N . SER A 1 100 ? -10.82 -18.234 -7.402 1 92.81 100 SER A N 1
ATOM 797 C CA . SER A 1 100 ? -11.242 -17.594 -8.641 1 92.81 100 SER A CA 1
ATOM 798 C C . SER A 1 100 ? -10.18 -17.719 -9.727 1 92.81 100 SER A C 1
ATOM 800 O O . SER A 1 100 ? -8.992 -17.859 -9.422 1 92.81 100 SER A O 1
ATOM 802 N N . TYR A 1 101 ? -10.609 -17.688 -10.977 1 92.25 101 TYR A N 1
ATOM 803 C CA . TYR A 1 101 ? -9.695 -17.625 -12.109 1 92.25 101 TYR A CA 1
ATOM 804 C C . TYR A 1 101 ? -9.188 -16.203 -12.328 1 92.25 101 TYR A C 1
ATOM 806 O O . TYR A 1 101 ? -8.234 -15.992 -13.086 1 92.25 101 TYR A O 1
ATOM 814 N N . LEU A 1 102 ? -9.844 -15.289 -11.711 1 93.31 102 LEU A N 1
ATOM 815 C CA . LEU A 1 102 ? -9.5 -13.883 -11.898 1 93.31 102 LEU A CA 1
ATOM 816 C C . LEU A 1 102 ? -8.5 -13.422 -10.844 1 93.31 102 LEU A C 1
ATOM 818 O O . LEU A 1 102 ? -8.773 -13.492 -9.641 1 93.31 102 LEU A O 1
ATOM 822 N N . PRO A 1 103 ? -7.32 -12.938 -11.273 1 94.25 103 PRO A N 1
ATOM 823 C CA . PRO A 1 103 ? -6.309 -12.516 -10.297 1 94.25 103 PRO A CA 1
ATOM 824 C C . PRO A 1 103 ? -6.574 -11.117 -9.75 1 94.25 103 PRO A C 1
ATOM 826 O O . PRO A 1 103 ? -5.695 -10.25 -9.797 1 94.25 103 PRO A O 1
ATOM 829 N N . TRP A 1 104 ? -7.766 -10.922 -9.164 1 94.06 104 TRP A N 1
ATOM 830 C CA . TRP A 1 104 ? -8.172 -9.648 -8.578 1 94.06 104 TRP A CA 1
ATOM 831 C C . TRP A 1 104 ? -7.77 -9.57 -7.109 1 94.06 104 TRP A C 1
ATOM 833 O O . TRP A 1 104 ? -8.633 -9.531 -6.227 1 94.06 104 TRP A O 1
ATOM 843 N N . PHE A 1 105 ? -6.547 -9.406 -6.844 1 93.94 105 PHE A N 1
ATOM 844 C CA . PHE A 1 105 ? -5.988 -9.539 -5.504 1 93.94 105 PHE A CA 1
ATOM 845 C C . PHE A 1 105 ? -6.641 -8.555 -4.543 1 93.94 105 PHE A C 1
ATOM 847 O O . PHE A 1 105 ? -7.246 -8.961 -3.549 1 93.94 105 PHE A O 1
ATOM 854 N N . GLU A 1 106 ? -6.629 -7.297 -4.867 1 91.25 106 GLU A N 1
ATOM 855 C CA . GLU A 1 106 ? -7.145 -6.254 -3.986 1 91.25 106 GLU A CA 1
ATOM 856 C C . GLU A 1 106 ? -8.641 -6.434 -3.742 1 91.25 106 GLU A C 1
ATOM 858 O O . GLU A 1 106 ? -9.117 -6.281 -2.613 1 91.25 106 GLU A O 1
ATOM 863 N N . VAL A 1 107 ? -9.32 -6.809 -4.766 1 91.69 107 VAL A N 1
ATOM 864 C CA . VAL A 1 107 ? -10.766 -6.98 -4.676 1 91.69 107 VAL A CA 1
ATOM 865 C C . VAL A 1 107 ? -11.094 -8.141 -3.734 1 91.69 107 VAL A C 1
ATOM 867 O O . VAL A 1 107 ? -11.906 -7.992 -2.818 1 91.69 107 VAL A O 1
ATOM 870 N N . TYR A 1 108 ? -10.422 -9.203 -3.926 1 94.94 108 TYR A N 1
ATOM 871 C CA . TYR A 1 108 ? -10.758 -10.391 -3.146 1 94.94 108 TYR A CA 1
ATOM 872 C C . TYR A 1 108 ? -10.273 -10.258 -1.707 1 94.94 108 TYR A C 1
ATOM 874 O O . TYR A 1 108 ? -10.914 -10.758 -0.782 1 94.94 108 TYR A O 1
ATOM 882 N N . TYR A 1 109 ? -9.188 -9.586 -1.495 1 91.62 109 TYR A N 1
ATOM 883 C CA . TYR A 1 109 ? -8.773 -9.328 -0.12 1 91.62 109 TYR A CA 1
ATOM 884 C C . TYR A 1 109 ? -9.797 -8.461 0.607 1 91.62 109 TYR A C 1
ATOM 886 O O . TYR A 1 109 ? -10.125 -8.719 1.769 1 91.62 109 TYR A O 1
ATOM 894 N N . LYS A 1 110 ? -10.25 -7.488 -0.039 1 87.81 110 LYS A N 1
ATOM 895 C CA . LYS A 1 110 ? -11.289 -6.645 0.546 1 87.81 110 LYS A CA 1
ATOM 896 C C . LYS A 1 110 ? -12.562 -7.445 0.819 1 87.81 110 LYS A C 1
ATOM 898 O O . LYS A 1 110 ? -13.203 -7.266 1.855 1 87.81 110 LYS A O 1
ATOM 903 N N . LEU A 1 111 ? -12.914 -8.273 -0.12 1 91.38 111 LEU A N 1
ATOM 904 C CA . LEU A 1 111 ? -14.094 -9.117 0.044 1 91.38 111 LEU A CA 1
ATOM 905 C C . LEU A 1 111 ? -13.93 -10.062 1.224 1 91.38 111 LEU A C 1
ATOM 907 O O . LEU A 1 111 ? -14.875 -10.312 1.967 1 91.38 111 LEU A O 1
ATOM 911 N N . LEU A 1 112 ? -12.75 -10.562 1.386 1 92.12 112 LEU A N 1
ATOM 912 C CA . LEU A 1 112 ? -12.461 -11.453 2.504 1 92.12 112 LEU A CA 1
ATOM 913 C C . LEU A 1 112 ? -12.625 -10.727 3.834 1 92.12 112 LEU A C 1
ATOM 915 O O . LEU A 1 112 ? -13.109 -11.312 4.809 1 92.12 112 LEU A O 1
ATOM 919 N N . ASN A 1 113 ? -12.18 -9.492 3.859 1 86.06 113 ASN A N 1
ATOM 920 C CA . ASN A 1 113 ? -12.398 -8.695 5.059 1 86.06 113 ASN A CA 1
ATOM 921 C C . ASN A 1 113 ? -13.891 -8.531 5.363 1 86.06 113 ASN A C 1
ATOM 923 O O . ASN A 1 113 ? -14.305 -8.648 6.52 1 86.06 113 ASN A O 1
ATOM 927 N N . THR A 1 114 ? -14.648 -8.273 4.348 1 85.81 114 THR A N 1
ATOM 928 C CA . THR A 1 114 ? -16.094 -8.141 4.492 1 85.81 114 THR A CA 1
ATOM 929 C C . THR A 1 114 ? -16.703 -9.453 4.984 1 85.81 114 THR A C 1
ATOM 931 O O . THR A 1 114 ? -17.547 -9.445 5.887 1 85.81 114 THR A O 1
ATOM 934 N N . LEU A 1 115 ? -16.281 -10.539 4.367 1 89.31 115 LEU A N 1
ATOM 935 C CA . LEU A 1 115 ? -16.766 -11.859 4.77 1 89.31 115 LEU A CA 1
ATOM 936 C C . LEU A 1 115 ? -16.469 -12.125 6.238 1 89.31 115 LEU A C 1
ATOM 938 O O . LEU A 1 115 ? -17.328 -12.617 6.977 1 89.31 115 LEU A O 1
ATOM 942 N N . ALA A 1 116 ? -15.258 -11.859 6.641 1 86.81 116 ALA A N 1
ATOM 943 C CA . ALA A 1 116 ? -14.844 -12.086 8.023 1 86.81 116 ALA A CA 1
ATOM 944 C C . ALA A 1 116 ? -15.727 -11.305 8.992 1 86.81 116 ALA A C 1
ATOM 946 O O . ALA A 1 116 ? -16.141 -11.828 10.031 1 86.81 116 ALA A O 1
ATOM 947 N N . ASP A 1 117 ? -16.047 -10.125 8.602 1 82.5 117 ASP A N 1
ATOM 948 C CA . ASP A 1 117 ? -16.875 -9.266 9.445 1 82.5 117 ASP A CA 1
ATOM 949 C C . ASP A 1 117 ? -18.297 -9.812 9.57 1 82.5 117 ASP A C 1
ATOM 951 O O . ASP A 1 117 ? -18.844 -9.852 10.672 1 82.5 117 ASP A O 1
ATOM 955 N N . TYR A 1 118 ? -18.922 -10.203 8.508 1 84.56 118 TYR A N 1
ATOM 956 C CA . TYR A 1 118 ? -20.281 -10.703 8.508 1 84.56 118 TYR A CA 1
ATOM 957 C C . TYR A 1 118 ? -20.359 -12.047 9.234 1 84.56 118 TYR A C 1
ATOM 959 O O . TYR A 1 118 ? -21.344 -12.32 9.922 1 84.56 118 TYR A O 1
ATOM 967 N N . LEU A 1 119 ? -19.359 -12.781 9.023 1 83.62 119 LEU A N 1
ATOM 968 C CA . LEU A 1 119 ? -19.344 -14.07 9.703 1 83.62 119 LEU A CA 1
ATOM 969 C C . LEU A 1 119 ? -19.188 -13.891 11.211 1 83.62 119 LEU A C 1
ATOM 971 O O . LEU A 1 119 ? -19.797 -14.617 11.992 1 83.62 119 LEU A O 1
ATOM 975 N N . ALA A 1 120 ? -18.359 -12.984 11.594 1 79.06 120 ALA A N 1
ATOM 976 C CA . ALA A 1 120 ? -18.188 -12.68 13.008 1 79.06 120 ALA A CA 1
ATOM 977 C C . ALA A 1 120 ? -19.484 -12.164 13.633 1 79.06 120 ALA A C 1
ATOM 979 O O . ALA A 1 120 ? -19.75 -12.43 14.805 1 79.06 120 ALA A O 1
ATOM 980 N N . LYS A 1 121 ? -20.297 -11.508 12.82 1 80.56 121 LYS A N 1
ATOM 981 C CA . LYS A 1 121 ? -21.562 -10.945 13.281 1 80.56 121 LYS A CA 1
ATOM 982 C C . LYS A 1 121 ? -22.703 -11.938 13.078 1 80.56 121 LYS A C 1
ATOM 984 O O . LYS A 1 121 ? -23.875 -11.602 13.297 1 80.56 121 LYS A O 1
ATOM 989 N N . GLU A 1 122 ? -22.406 -13.094 12.586 1 84.12 122 GLU A N 1
ATOM 990 C CA . GLU A 1 122 ? -23.375 -14.164 12.359 1 84.12 122 GLU A CA 1
ATOM 991 C C . GLU A 1 122 ? -24.453 -13.734 11.367 1 84.12 122 GLU A C 1
ATOM 993 O O . GLU A 1 122 ? -25.641 -13.977 11.594 1 84.12 122 GLU A O 1
ATOM 998 N N . GLN A 1 123 ? -24.031 -12.961 10.406 1 85.5 123 GLN A N 1
ATOM 999 C CA . GLN A 1 123 ? -24.922 -12.508 9.344 1 85.5 123 GLN A CA 1
ATOM 1000 C C . GLN A 1 123 ? -24.719 -13.336 8.078 1 85.5 123 GLN A C 1
ATOM 1002 O O . GLN A 1 123 ? -24.562 -12.773 6.988 1 85.5 123 GLN A O 1
ATOM 1007 N N . GLU A 1 124 ? -24.859 -14.57 8.18 1 84.75 124 GLU A N 1
ATOM 1008 C CA . GLU A 1 124 ? -24.578 -15.492 7.082 1 84.75 124 GLU A CA 1
ATOM 1009 C C . GLU A 1 124 ? -25.594 -15.344 5.957 1 84.75 124 GLU A C 1
ATOM 1011 O O . GLU A 1 124 ? -25.266 -15.516 4.781 1 84.75 124 GLU A O 1
ATOM 1016 N N . ASN A 1 125 ? -26.812 -15.016 6.297 1 87.31 125 ASN A N 1
ATOM 1017 C CA . ASN A 1 125 ? -27.844 -14.867 5.277 1 87.31 125 ASN A CA 1
ATOM 1018 C C . ASN A 1 125 ? -27.531 -13.711 4.328 1 87.31 125 ASN A C 1
ATOM 1020 O O . ASN A 1 125 ? -27.688 -13.844 3.111 1 87.31 125 ASN A O 1
ATOM 1024 N N . ASP A 1 126 ? -27.141 -12.625 4.91 1 86.75 126 ASP A N 1
ATOM 1025 C CA . ASP A 1 126 ? -26.75 -11.484 4.094 1 86.75 126 ASP A CA 1
ATOM 1026 C C . ASP A 1 126 ? -25.547 -11.828 3.213 1 86.75 126 ASP A C 1
ATOM 1028 O O . ASP A 1 126 ? -25.484 -11.414 2.053 1 86.75 126 ASP A O 1
ATOM 1032 N N . LEU A 1 127 ? -24.719 -12.562 3.787 1 88.38 127 LEU A N 1
ATOM 1033 C CA . LEU A 1 127 ? -23.516 -12.992 3.059 1 88.38 127 LEU A CA 1
ATOM 1034 C C . LEU A 1 127 ? -23.906 -13.883 1.882 1 88.38 127 LEU A C 1
ATOM 1036 O O . LEU A 1 127 ? -23.391 -13.711 0.773 1 88.38 127 LEU A O 1
ATOM 1040 N N . ASN A 1 128 ? -24.75 -14.773 2.154 1 90.19 128 ASN A N 1
ATOM 1041 C CA . ASN A 1 128 ? -25.172 -15.688 1.103 1 90.19 128 ASN A CA 1
ATOM 1042 C C . ASN A 1 128 ? -25.875 -14.938 -0.037 1 90.19 128 ASN A C 1
ATOM 1044 O O . ASN A 1 128 ? -25.656 -15.266 -1.208 1 90.19 128 ASN A O 1
ATOM 1048 N N . ASP A 1 129 ? -26.641 -14.039 0.34 1 91.19 129 ASP A N 1
ATOM 1049 C CA . ASP A 1 129 ? -27.344 -13.242 -0.671 1 91.19 129 ASP A CA 1
ATOM 1050 C C . ASP A 1 129 ? -26.344 -12.469 -1.537 1 91.19 129 ASP A C 1
ATOM 1052 O O . ASP A 1 129 ? -26.5 -12.398 -2.758 1 91.19 129 ASP A O 1
ATOM 1056 N N . MET A 1 130 ? -25.391 -11.922 -0.914 1 91.38 130 MET A N 1
ATOM 1057 C CA . MET A 1 130 ? -24.375 -11.18 -1.638 1 91.38 130 MET A CA 1
ATOM 1058 C C . MET A 1 130 ? -23.578 -12.094 -2.566 1 91.38 130 MET A C 1
ATOM 1060 O O . MET A 1 130 ? -23.344 -11.75 -3.727 1 91.38 130 MET A O 1
ATOM 1064 N N . LEU A 1 131 ? -23.219 -13.211 -2.055 1 93.94 131 LEU A N 1
ATOM 1065 C CA . LEU A 1 131 ? -22.422 -14.156 -2.838 1 93.94 131 LEU A CA 1
ATOM 1066 C C . LEU A 1 131 ? -23.234 -14.703 -4.012 1 93.94 131 LEU A C 1
ATOM 1068 O O . LEU A 1 131 ? -22.688 -14.906 -5.102 1 93.94 131 LEU A O 1
ATOM 1072 N N . LYS A 1 132 ? -24.5 -14.93 -3.75 1 93.56 132 LYS A N 1
ATOM 1073 C CA . LYS A 1 132 ? -25.375 -15.375 -4.828 1 93.56 132 LYS A CA 1
ATOM 1074 C C . LYS A 1 132 ? -25.453 -14.336 -5.945 1 93.56 132 LYS A C 1
ATOM 1076 O O . LYS A 1 132 ? -25.391 -14.68 -7.125 1 93.56 132 LYS A O 1
ATOM 1081 N N . SER A 1 133 ? -25.609 -13.156 -5.52 1 91.44 133 SER A N 1
ATOM 1082 C CA . SER A 1 133 ? -25.672 -12.062 -6.48 1 91.44 133 SER A CA 1
ATOM 1083 C C . SER A 1 133 ? -24.375 -11.938 -7.273 1 91.44 133 SER A C 1
ATOM 1085 O O . SER A 1 133 ? -24.406 -11.758 -8.492 1 91.44 133 SER A O 1
ATOM 1087 N N . LEU A 1 134 ? -23.297 -12.047 -6.617 1 92.12 134 LEU A N 1
ATOM 1088 C CA . LEU A 1 134 ? -22 -11.914 -7.266 1 92.12 134 LEU A CA 1
ATOM 1089 C C . LEU A 1 134 ? -21.719 -13.117 -8.164 1 92.12 134 LEU A C 1
ATOM 1091 O O . LEU A 1 134 ? -21.156 -12.969 -9.25 1 92.12 134 LEU A O 1
ATOM 1095 N N . TYR A 1 135 ? -22.094 -14.219 -7.676 1 92.81 135 TYR A N 1
ATOM 1096 C CA . TYR A 1 135 ? -21.875 -15.469 -8.406 1 92.81 135 TYR A CA 1
ATOM 1097 C C . TYR A 1 135 ? -22.641 -15.461 -9.727 1 92.81 135 TYR A C 1
ATOM 1099 O O . TYR A 1 135 ? -22.156 -15.992 -10.734 1 92.81 135 TYR A O 1
ATOM 1107 N N . SER A 1 136 ? -23.766 -14.914 -9.742 1 92.12 136 SER A N 1
ATOM 1108 C CA . SER A 1 136 ? -24.625 -14.898 -10.93 1 92.12 136 SER A CA 1
ATOM 1109 C C . SER A 1 136 ? -24.359 -13.672 -11.781 1 92.12 136 SER A C 1
ATOM 1111 O O . SER A 1 136 ? -24.891 -13.547 -12.891 1 92.12 136 SER A O 1
ATOM 1113 N N . HIS A 1 137 ? -23.562 -12.805 -11.289 1 90.94 137 HIS A N 1
ATOM 1114 C CA . HIS A 1 137 ? -23.266 -11.562 -12.008 1 90.94 137 HIS A CA 1
ATOM 1115 C C . HIS A 1 137 ? -22.375 -11.828 -13.211 1 90.94 137 HIS A C 1
ATOM 1117 O O . HIS A 1 137 ? -21.375 -12.539 -13.109 1 90.94 137 HIS A O 1
ATOM 1123 N N . PRO A 1 138 ? -22.766 -11.297 -14.398 1 91.62 138 PRO A N 1
ATOM 1124 C CA . PRO A 1 138 ? -21.844 -11.438 -15.539 1 91.62 138 PRO A CA 1
ATOM 1125 C C . PRO A 1 138 ? -20.484 -10.805 -15.273 1 91.62 138 PRO A C 1
ATOM 1127 O O . PRO A 1 138 ? -20.375 -9.859 -14.484 1 91.62 138 PRO A O 1
ATOM 1130 N N . LEU A 1 139 ? -19.516 -11.336 -15.922 1 92 139 LEU A N 1
ATOM 1131 C CA . LEU A 1 139 ? -18.172 -10.789 -15.734 1 92 139 LEU A CA 1
ATOM 1132 C C . LEU A 1 139 ? -18.141 -9.305 -16.094 1 92 139 LEU A C 1
ATOM 1134 O O . LEU A 1 139 ? -18.453 -8.93 -17.219 1 92 139 LEU A O 1
ATOM 1138 N N . PRO A 1 140 ? -17.828 -8.531 -15.141 1 91.62 140 PRO A N 1
ATOM 1139 C CA . PRO A 1 140 ? -17.797 -7.094 -15.398 1 91.62 140 PRO A CA 1
ATOM 1140 C C . PRO A 1 140 ? -16.609 -6.664 -16.25 1 91.62 140 PRO A C 1
ATOM 1142 O O . PRO A 1 140 ? -15.562 -7.328 -16.219 1 91.62 140 PRO A O 1
ATOM 1145 N N . LYS A 1 141 ? -16.781 -5.594 -16.969 1 90.31 141 LYS A N 1
ATOM 1146 C CA . LYS A 1 141 ? -15.688 -5.02 -17.75 1 90.31 141 LYS A CA 1
ATOM 1147 C C . LYS A 1 141 ? -14.703 -4.262 -16.859 1 90.31 141 LYS A C 1
ATOM 1149 O O . LYS A 1 141 ? -15.07 -3.812 -15.766 1 90.31 141 LYS A O 1
ATOM 1154 N N . ALA A 1 142 ? -13.562 -4.109 -17.406 1 87.62 142 ALA A N 1
ATOM 1155 C CA . ALA A 1 142 ? -12.523 -3.4 -16.672 1 87.62 142 ALA A CA 1
ATOM 1156 C C . ALA A 1 142 ? -12.992 -2.004 -16.266 1 87.62 142 ALA A C 1
ATOM 1158 O O . ALA A 1 142 ? -13.641 -1.312 -17.047 1 87.62 142 ALA A O 1
ATOM 1159 N N . ASN A 1 143 ? -12.688 -1.637 -15.031 1 83.38 143 ASN A N 1
ATOM 1160 C CA . ASN A 1 143 ? -12.891 -0.297 -14.492 1 83.38 143 ASN A CA 1
ATOM 1161 C C . ASN A 1 143 ? -14.367 0.012 -14.297 1 83.38 143 ASN A C 1
ATOM 1163 O O . ASN A 1 143 ? -14.758 1.178 -14.195 1 83.38 143 ASN A O 1
ATOM 1167 N N . THR A 1 144 ? -15.219 -1.041 -14.305 1 85.06 144 THR A N 1
ATOM 1168 C CA . THR A 1 144 ? -16.641 -0.859 -14.031 1 85.06 144 THR A CA 1
ATOM 1169 C C . THR A 1 144 ? -16.953 -1.156 -12.57 1 85.06 144 THR A C 1
ATOM 1171 O O . THR A 1 144 ? -16.438 -2.121 -12 1 85.06 144 THR A O 1
ATOM 1174 N N . PRO A 1 145 ? -17.734 -0.327 -11.992 1 84.81 145 PRO A N 1
ATOM 1175 C CA . PRO A 1 145 ? -18.141 -0.591 -10.609 1 84.81 145 PRO A CA 1
ATOM 1176 C C . PRO A 1 145 ? -19.156 -1.722 -10.5 1 84.81 145 PRO A C 1
ATOM 1178 O O . PRO A 1 145 ? -20.047 -1.847 -11.352 1 84.81 145 PRO A O 1
ATOM 1181 N N . VAL A 1 146 ? -19 -2.576 -9.547 1 88.06 146 VAL A N 1
ATOM 1182 C CA . VAL A 1 146 ? -19.922 -3.652 -9.234 1 88.06 146 VAL A CA 1
ATOM 1183 C C . VAL A 1 146 ? -20.453 -3.48 -7.809 1 88.06 146 VAL A C 1
ATOM 1185 O O . VAL A 1 146 ? -19.672 -3.479 -6.852 1 88.06 146 VAL A O 1
ATOM 1188 N N . SER A 1 147 ? -21.719 -3.314 -7.699 1 85.31 147 SER A N 1
ATOM 1189 C CA . SER A 1 147 ? -22.344 -3.129 -6.398 1 85.31 147 SER A CA 1
ATOM 1190 C C . SER A 1 147 ? -22.562 -4.465 -5.695 1 85.31 147 SER A C 1
ATOM 1192 O O . SER A 1 147 ? -23.016 -5.434 -6.312 1 85.31 147 SER A O 1
ATOM 1194 N N . LEU A 1 148 ? -22.219 -4.465 -4.469 1 86.06 148 LEU A N 1
ATOM 1195 C CA . LEU A 1 148 ? -22.469 -5.637 -3.637 1 86.06 148 LEU A CA 1
ATOM 1196 C C . LEU A 1 148 ? -23.688 -5.418 -2.75 1 86.06 148 LEU A C 1
ATOM 1198 O O . LEU A 1 148 ? -23.938 -4.301 -2.291 1 86.06 148 LEU A O 1
ATOM 1202 N N . ASN A 1 149 ? -24.5 -6.328 -2.633 1 80.62 149 ASN A N 1
ATOM 1203 C CA . ASN A 1 149 ? -25.734 -6.238 -1.855 1 80.62 149 ASN A CA 1
ATOM 1204 C C . ASN A 1 149 ? -25.453 -6.352 -0.359 1 80.62 149 ASN A C 1
ATOM 1206 O O . ASN A 1 149 ? -26.156 -7.074 0.352 1 80.62 149 ASN A O 1
ATOM 1210 N N . VAL A 1 150 ? -24.391 -5.941 0.063 1 80.19 150 VAL A N 1
ATOM 1211 C CA . VAL A 1 150 ? -24.078 -5.844 1.484 1 80.19 150 VAL A CA 1
ATOM 1212 C C . VAL A 1 150 ? -23.625 -4.426 1.814 1 80.19 150 VAL A C 1
ATOM 1214 O O . VAL A 1 150 ? -23.109 -3.715 0.947 1 80.19 150 VAL A O 1
ATOM 1217 N N . HIS A 1 151 ? -23.906 -4.152 3.021 1 80.81 151 HIS A N 1
ATOM 1218 C CA . HIS A 1 151 ? -23.562 -2.803 3.443 1 80.81 151 HIS A CA 1
ATOM 1219 C C . HIS A 1 151 ? -22.047 -2.621 3.51 1 80.81 151 HIS A C 1
ATOM 1221 O O . HIS A 1 151 ? -21.328 -3.537 3.91 1 80.81 151 HIS A O 1
ATOM 1227 N N . SER A 1 152 ? -21.672 -1.528 3.01 1 81.62 152 SER A N 1
ATOM 1228 C CA . SER A 1 152 ? -20.281 -1.144 3.199 1 81.62 152 SER A CA 1
ATOM 1229 C C . SER A 1 152 ? -19.969 -0.905 4.672 1 81.62 152 SER A C 1
ATOM 1231 O O . SER A 1 152 ? -20.875 -0.722 5.484 1 81.62 152 SER A O 1
ATOM 1233 N N . TYR A 1 153 ? -18.766 -1.142 5.004 1 81.88 153 TYR A N 1
ATOM 1234 C CA . TYR A 1 153 ? -18.328 -0.896 6.375 1 81.88 153 TYR A CA 1
ATOM 1235 C C . TYR A 1 153 ? -16.859 -0.492 6.418 1 81.88 153 TYR A C 1
ATOM 1237 O O . TYR A 1 153 ? -16.156 -0.545 5.398 1 81.88 153 TYR A O 1
ATOM 1245 N N . PHE A 1 154 ? -16.438 0.027 7.469 1 84.81 154 PHE A N 1
ATOM 1246 C CA . PHE A 1 154 ? -15.008 0.171 7.75 1 84.81 154 PHE A CA 1
ATOM 1247 C C . PHE A 1 154 ? -14.695 -0.231 9.188 1 84.81 154 PHE A C 1
ATOM 1249 O O . PHE A 1 154 ? -15.594 -0.284 10.031 1 84.81 154 PHE A O 1
ATOM 1256 N N . ILE A 1 155 ? -13.453 -0.662 9.391 1 82.31 155 ILE A N 1
ATOM 1257 C CA . ILE A 1 155 ? -12.969 -0.907 10.75 1 82.31 155 ILE A CA 1
ATOM 1258 C C . ILE A 1 155 ? -12.32 0.362 11.305 1 82.31 155 ILE A C 1
ATOM 1260 O O . ILE A 1 155 ? -11.453 0.955 10.664 1 82.31 155 ILE A O 1
ATOM 1264 N N . THR A 1 156 ? -12.758 0.709 12.438 1 88.88 156 THR A N 1
ATOM 1265 C CA . THR A 1 156 ? -12.227 1.914 13.062 1 88.88 156 THR A CA 1
ATOM 1266 C C . THR A 1 156 ? -10.734 1.769 13.328 1 88.88 156 THR A C 1
ATOM 1268 O O . THR A 1 156 ? -10.297 0.8 13.953 1 88.88 156 THR A O 1
ATOM 1271 N N . PRO A 1 157 ? -9.953 2.742 12.797 1 87.25 157 PRO A N 1
ATOM 1272 C CA . PRO A 1 157 ? -8.5 2.639 12.969 1 87.25 157 PRO A CA 1
ATOM 1273 C C . PRO A 1 157 ? -8.07 2.762 14.43 1 87.25 157 PRO A C 1
ATOM 1275 O O . PRO A 1 157 ? -8.703 3.486 15.203 1 87.25 157 PRO A O 1
ATOM 1278 N N . ASP A 1 158 ? -7.035 1.961 14.812 1 85.38 158 ASP A N 1
ATOM 1279 C CA . ASP A 1 158 ? -6.352 2.129 16.094 1 85.38 158 ASP A CA 1
ATOM 1280 C C . ASP A 1 158 ? -5.176 3.098 15.961 1 85.38 158 ASP A C 1
ATOM 1282 O O . ASP A 1 158 ? -4.133 2.742 15.414 1 85.38 158 ASP A O 1
ATOM 1286 N N . LEU A 1 159 ? -5.289 4.25 16.516 1 82.31 159 LEU A N 1
ATOM 1287 C CA . LEU A 1 159 ? -4.285 5.297 16.359 1 82.31 159 LEU A CA 1
ATOM 1288 C C . LEU A 1 159 ? -3.188 5.16 17.406 1 82.31 159 LEU A C 1
ATOM 1290 O O . LEU A 1 159 ? -2.195 5.895 17.359 1 82.31 159 LEU A O 1
ATOM 1294 N N . THR A 1 160 ? -3.307 4.219 18.281 1 82.38 160 THR A N 1
ATOM 1295 C CA . THR A 1 160 ? -2.312 4.039 19.344 1 82.38 160 THR A CA 1
ATOM 1296 C C . THR A 1 160 ? -1.181 3.133 18.875 1 82.38 160 THR A C 1
ATOM 1298 O O . THR A 1 160 ? -0.102 3.115 19.469 1 82.38 160 THR A O 1
ATOM 1301 N N . GLY A 1 161 ? -1.409 2.416 17.875 1 86.06 161 GLY A N 1
ATOM 1302 C CA . GLY A 1 161 ? -0.378 1.524 17.375 1 86.06 161 GLY A CA 1
ATOM 1303 C C . GLY A 1 161 ? 0.564 2.197 16.391 1 86.06 161 GLY A C 1
ATOM 1304 O O . GLY A 1 161 ? 0.305 3.314 15.938 1 86.06 161 GLY A O 1
ATOM 1305 N N . LEU A 1 162 ? 1.681 1.522 16.172 1 90.5 162 LEU A N 1
ATOM 1306 C CA . LEU A 1 162 ? 2.648 2.008 15.195 1 90.5 162 LEU A CA 1
ATOM 1307 C C . LEU A 1 162 ? 2.164 1.747 13.773 1 90.5 162 LEU A C 1
ATOM 1309 O O . LEU A 1 162 ? 1.565 0.705 13.5 1 90.5 162 LEU A O 1
ATOM 1313 N N . PRO A 1 163 ? 2.385 2.727 12.898 1 92.56 163 PRO A N 1
ATOM 1314 C CA . PRO A 1 163 ? 2.021 2.467 11.5 1 92.56 163 PRO A CA 1
ATOM 1315 C C . PRO A 1 163 ? 2.822 1.321 10.883 1 92.56 163 PRO A C 1
ATOM 1317 O O . PRO A 1 163 ? 3.965 1.079 11.281 1 92.56 163 PRO A O 1
ATOM 1320 N N . THR A 1 164 ? 2.203 0.609 9.938 1 90.31 164 THR A N 1
ATOM 1321 C CA . THR A 1 164 ? 2.844 -0.545 9.312 1 90.31 164 THR A CA 1
ATOM 1322 C C . THR A 1 164 ? 2.885 -0.388 7.797 1 90.31 164 THR A C 1
ATOM 1324 O O . THR A 1 164 ? 2.084 0.352 7.223 1 90.31 164 THR A O 1
ATOM 1327 N N . ILE A 1 165 ? 3.838 -0.975 7.184 1 90.12 165 ILE A N 1
ATOM 1328 C CA . ILE A 1 165 ? 3.943 -1.094 5.734 1 90.12 165 ILE A CA 1
ATOM 1329 C C . ILE A 1 165 ? 3.498 -2.488 5.297 1 90.12 165 ILE A C 1
ATOM 1331 O O . ILE A 1 165 ? 3.975 -3.494 5.828 1 90.12 165 ILE A O 1
ATOM 1335 N N . PRO A 1 166 ? 2.57 -2.693 4.465 1 87.75 166 PRO A N 1
ATOM 1336 C CA . PRO A 1 166 ? 2.084 -1.646 3.562 1 87.75 166 PRO A CA 1
ATOM 1337 C C . PRO A 1 166 ? 0.731 -1.08 3.988 1 87.75 166 PRO A C 1
ATOM 1339 O O . PRO A 1 166 ? 0.09 -0.36 3.219 1 87.75 166 PRO A O 1
ATOM 1342 N N . GLU A 1 167 ? 0.283 -1.282 5.188 1 84.75 167 GLU A N 1
ATOM 1343 C CA . GLU A 1 167 ? -1.076 -0.911 5.57 1 84.75 167 GLU A CA 1
ATOM 1344 C C . GLU A 1 167 ? -1.23 0.605 5.656 1 84.75 167 GLU A C 1
ATOM 1346 O O . GLU A 1 167 ? -2.289 1.146 5.328 1 84.75 167 GLU A O 1
ATOM 1351 N N . SER A 1 168 ? -0.153 1.232 6.102 1 90.75 168 SER A N 1
ATOM 1352 C CA . SER A 1 168 ? -0.158 2.691 6.141 1 90.75 168 SER A CA 1
ATOM 1353 C C . SER A 1 168 ? 0.292 3.281 4.809 1 90.75 168 SER A C 1
ATOM 1355 O O . SER A 1 168 ? 1.476 3.227 4.469 1 90.75 168 SER A O 1
ATOM 1357 N N . ARG A 1 169 ? -0.603 3.859 4.172 1 91.19 169 ARG A N 1
ATOM 1358 C CA . ARG A 1 169 ? -0.29 4.441 2.873 1 91.19 169 ARG A CA 1
ATOM 1359 C C . ARG A 1 169 ? 0.782 5.52 2.998 1 91.19 169 ARG A C 1
ATOM 1361 O O . ARG A 1 169 ? 1.71 5.574 2.188 1 91.19 169 ARG A O 1
ATOM 1368 N N . ASN A 1 170 ? 0.631 6.371 3.986 1 94.31 170 ASN A N 1
ATOM 1369 C CA . ASN A 1 170 ? 1.57 7.473 4.176 1 94.31 170 ASN A CA 1
ATOM 1370 C C . ASN A 1 170 ? 2.988 6.965 4.418 1 94.31 170 ASN A C 1
ATOM 1372 O O . ASN A 1 170 ? 3.924 7.363 3.725 1 94.31 170 ASN A O 1
ATOM 1376 N N . LEU A 1 171 ? 3.092 6.004 5.312 1 95.5 171 LEU A N 1
ATOM 1377 C CA . LEU A 1 171 ? 4.414 5.484 5.633 1 95.5 171 LEU A CA 1
ATOM 1378 C C . LEU A 1 171 ? 4.988 4.691 4.461 1 95.5 171 LEU A C 1
ATOM 1380 O O . LEU A 1 171 ? 6.188 4.762 4.188 1 95.5 171 LEU A O 1
ATOM 1384 N N . THR A 1 172 ? 4.145 3.979 3.795 1 93.44 172 THR A N 1
ATOM 1385 C CA . THR A 1 172 ? 4.578 3.174 2.658 1 93.44 172 THR A CA 1
ATOM 1386 C C . THR A 1 172 ? 5.141 4.059 1.551 1 93.44 172 THR A C 1
ATOM 1388 O O . THR A 1 172 ? 6.242 3.811 1.052 1 93.44 172 THR A O 1
ATOM 1391 N N . GLU A 1 173 ? 4.43 5.086 1.22 1 91.94 173 GLU A N 1
ATOM 1392 C CA . GLU A 1 173 ? 4.887 5.988 0.168 1 91.94 173 GLU A CA 1
ATOM 1393 C C . GLU A 1 173 ? 6.168 6.711 0.579 1 91.94 173 GLU A C 1
ATOM 1395 O O . GLU A 1 173 ? 7.078 6.887 -0.236 1 91.94 173 GLU A O 1
ATOM 1400 N N . TYR A 1 174 ? 6.219 7.137 1.82 1 95.94 174 TYR A N 1
ATOM 1401 C CA . TYR A 1 174 ? 7.406 7.816 2.32 1 95.94 174 TYR A CA 1
ATOM 1402 C C . TYR A 1 174 ? 8.625 6.906 2.24 1 95.94 174 TYR A C 1
ATOM 1404 O O . TYR A 1 174 ? 9.68 7.312 1.742 1 95.94 174 TYR A O 1
ATOM 1412 N N . PHE A 1 175 ? 8.469 5.676 2.664 1 94.75 175 PHE A N 1
ATOM 1413 C CA . PHE A 1 175 ? 9.578 4.73 2.727 1 94.75 175 PHE A CA 1
ATOM 1414 C C . PHE A 1 175 ? 10.062 4.375 1.327 1 94.75 175 PHE A C 1
ATOM 1416 O O . PHE A 1 175 ? 11.266 4.184 1.112 1 94.75 175 PHE A O 1
ATOM 1423 N N . VAL A 1 176 ? 9.141 4.285 0.467 1 90.62 176 VAL A N 1
ATOM 1424 C CA . VAL A 1 176 ? 9.469 3.889 -0.899 1 90.62 176 VAL A CA 1
ATOM 1425 C C . VAL A 1 176 ? 10.078 5.07 -1.647 1 90.62 176 VAL A C 1
ATOM 1427 O O . VAL A 1 176 ? 10.992 4.891 -2.455 1 90.62 176 VAL A O 1
ATOM 1430 N N . ALA A 1 177 ? 9.656 6.289 -1.364 1 91.38 177 ALA A N 1
ATOM 1431 C CA . ALA A 1 177 ? 10 7.453 -2.174 1 91.38 177 ALA A CA 1
ATOM 1432 C C . ALA A 1 177 ? 11.273 8.117 -1.656 1 91.38 177 ALA A C 1
ATOM 1434 O O . ALA A 1 177 ? 11.961 8.82 -2.402 1 91.38 177 ALA A O 1
ATOM 1435 N N . VAL A 1 178 ? 11.578 7.922 -0.401 1 94.25 178 VAL A N 1
ATOM 1436 C CA . VAL A 1 178 ? 12.703 8.633 0.202 1 94.25 178 VAL A CA 1
ATOM 1437 C C . VAL A 1 178 ? 13.758 7.641 0.673 1 94.25 178 VAL A C 1
ATOM 1439 O O . VAL A 1 178 ? 13.445 6.684 1.389 1 94.25 178 VAL A O 1
ATOM 1442 N N . ASP A 1 179 ? 14.945 7.863 0.278 1 92.25 179 ASP A N 1
ATOM 1443 C CA . ASP A 1 179 ? 15.992 6.918 0.639 1 92.25 179 ASP A CA 1
ATOM 1444 C C . ASP A 1 179 ? 16.344 7.016 2.123 1 92.25 179 ASP A C 1
ATOM 1446 O O . ASP A 1 179 ? 16.016 8.008 2.775 1 92.25 179 ASP A O 1
ATOM 1450 N N . VAL A 1 180 ? 17.047 6.082 2.596 1 93.5 180 VAL A N 1
ATOM 1451 C CA . VAL A 1 180 ? 17.312 5.895 4.02 1 93.5 180 VAL A CA 1
ATOM 1452 C C . VAL A 1 180 ? 18.109 7.078 4.562 1 93.5 180 VAL A C 1
ATOM 1454 O O . VAL A 1 180 ? 17.797 7.602 5.637 1 93.5 180 VAL A O 1
ATOM 1457 N N . ASN A 1 181 ? 19.062 7.512 3.877 1 95.5 181 ASN A N 1
ATOM 1458 C CA . ASN A 1 181 ? 19.891 8.617 4.336 1 95.5 181 ASN A CA 1
ATOM 1459 C C . ASN A 1 181 ? 19.094 9.906 4.465 1 95.5 181 ASN A C 1
ATOM 1461 O O . ASN A 1 181 ? 19.203 10.617 5.465 1 95.5 181 ASN A O 1
ATOM 1465 N N . ASN A 1 182 ? 18.312 10.18 3.445 1 97.19 182 ASN A N 1
ATOM 1466 C CA . ASN A 1 182 ? 17.469 11.375 3.482 1 97.19 182 ASN A CA 1
ATOM 1467 C C . ASN A 1 182 ? 16.422 11.289 4.578 1 97.19 182 ASN A C 1
ATOM 1469 O O . ASN A 1 182 ? 16.062 12.305 5.184 1 97.19 182 ASN A O 1
ATOM 1473 N N . MET A 1 183 ? 15.945 10.094 4.824 1 97.5 183 MET A N 1
ATOM 1474 C CA . MET A 1 183 ? 14.984 9.891 5.898 1 97.5 183 MET A CA 1
ATOM 1475 C C . MET A 1 183 ? 15.586 10.234 7.25 1 97.5 183 MET A C 1
ATOM 1477 O O . MET A 1 183 ? 14.945 10.891 8.078 1 97.5 183 MET A O 1
ATOM 1481 N N . MET A 1 184 ? 16.797 9.82 7.434 1 98.06 184 MET A N 1
ATOM 1482 C CA . MET A 1 184 ? 17.469 10.086 8.703 1 98.06 184 MET A CA 1
ATOM 1483 C C . MET A 1 184 ? 17.797 11.562 8.852 1 98.06 184 MET A C 1
ATOM 1485 O O . MET A 1 184 ? 17.641 12.133 9.938 1 98.06 184 MET A O 1
ATOM 1489 N N . GLN A 1 185 ? 18.219 12.156 7.77 1 98.38 185 GLN A N 1
ATOM 1490 C CA . GLN A 1 185 ? 18.516 13.586 7.789 1 98.38 185 GLN A CA 1
ATOM 1491 C C . GLN A 1 185 ? 17.266 14.398 8.125 1 98.38 185 GLN A C 1
ATOM 1493 O O . GLN A 1 185 ? 17.312 15.32 8.938 1 98.38 185 GLN A O 1
ATOM 1498 N N . LEU A 1 186 ? 16.219 14.062 7.453 1 98.5 186 LEU A N 1
ATOM 1499 C CA . LEU A 1 186 ? 14.953 14.758 7.695 1 98.5 186 LEU A CA 1
ATOM 1500 C C . LEU A 1 186 ? 14.492 14.562 9.133 1 98.5 186 LEU A C 1
ATOM 1502 O O . LEU A 1 186 ? 14 15.508 9.766 1 98.5 186 LEU A O 1
ATOM 1506 N N . TYR A 1 187 ? 14.625 13.336 9.633 1 98.19 187 TYR A N 1
ATOM 1507 C CA . TYR A 1 187 ? 14.289 13.016 11.016 1 98.19 187 TYR A CA 1
ATOM 1508 C C . TYR A 1 187 ? 15.07 13.891 11.984 1 98.19 187 TYR A C 1
ATOM 1510 O O . TYR A 1 187 ? 14.492 14.484 12.898 1 98.19 187 TYR A O 1
ATOM 1518 N N . ALA A 1 188 ? 16.344 13.992 11.758 1 98 188 ALA A N 1
ATOM 1519 C CA . ALA A 1 188 ? 17.188 14.82 12.609 1 98 188 ALA A CA 1
ATOM 1520 C C . ALA A 1 188 ? 16.797 16.297 12.523 1 98 188 ALA A C 1
ATOM 1522 O O . ALA A 1 188 ? 16.766 16.984 13.539 1 98 188 ALA A O 1
ATOM 1523 N N . SER A 1 189 ? 16.5 16.734 11.344 1 98.38 189 SER A N 1
ATOM 1524 C CA . SER A 1 189 ? 16.094 18.125 11.148 1 98.38 189 SER A CA 1
ATOM 1525 C C . SER A 1 189 ? 14.789 18.422 11.875 1 98.38 189 SER A C 1
ATOM 1527 O O . SER A 1 189 ? 14.609 19.516 12.422 1 98.38 189 SER A O 1
ATOM 1529 N N . MET A 1 190 ? 13.891 17.484 11.883 1 97.69 190 MET A N 1
ATOM 1530 C CA . MET A 1 190 ? 12.625 17.672 12.586 1 97.69 190 MET A CA 1
ATOM 1531 C C . MET A 1 190 ? 12.852 17.703 14.094 1 97.69 190 MET A C 1
ATOM 1533 O O . MET A 1 190 ? 12.227 18.5 14.797 1 97.69 190 MET A O 1
ATOM 1537 N N . LEU A 1 191 ? 13.75 16.891 14.602 1 95 191 LEU A N 1
ATOM 1538 C CA . LEU A 1 191 ? 14.07 16.875 16.031 1 95 191 LEU A CA 1
ATOM 1539 C C . LEU A 1 191 ? 14.609 18.234 16.469 1 95 191 LEU A C 1
ATOM 1541 O O . LEU A 1 191 ? 14.367 18.672 17.594 1 95 191 LEU A O 1
ATOM 1545 N N . HIS A 1 192 ? 15.25 18.844 15.578 1 95.69 192 HIS A N 1
ATOM 1546 C CA . HIS A 1 192 ? 15.852 20.141 15.875 1 95.69 192 HIS A CA 1
ATOM 1547 C C . HIS A 1 192 ? 14.906 21.281 15.508 1 95.69 192 HIS A C 1
ATOM 1549 O O . HIS A 1 192 ? 15.305 22.453 15.508 1 95.69 192 HIS A O 1
ATOM 1555 N N . GLU A 1 193 ? 13.742 20.953 15.109 1 95.88 193 GLU A N 1
ATOM 1556 C CA . GLU A 1 193 ? 12.68 21.906 14.812 1 95.88 193 GLU A CA 1
ATOM 1557 C C . GLU A 1 193 ? 13.109 22.891 13.734 1 95.88 193 GLU A C 1
ATOM 1559 O O . GLU A 1 193 ? 13.023 24.109 13.93 1 95.88 193 GLU A O 1
ATOM 1564 N N . ARG A 1 194 ? 13.633 22.375 12.656 1 97.69 194 ARG A N 1
ATOM 1565 C CA . ARG A 1 194 ? 14.047 23.219 11.531 1 97.69 194 ARG A CA 1
ATOM 1566 C C . ARG A 1 194 ? 12.852 23.609 10.672 1 97.69 194 ARG A C 1
ATOM 1568 O O . ARG A 1 194 ? 11.75 23.094 10.859 1 97.69 194 ARG A O 1
ATOM 1575 N N . ARG A 1 195 ? 13.117 24.641 9.836 1 97.69 195 ARG A N 1
ATOM 1576 C CA . ARG A 1 195 ? 12.211 24.922 8.727 1 97.69 195 ARG A CA 1
ATOM 1577 C C . ARG A 1 195 ? 12.414 23.938 7.582 1 97.69 195 ARG A C 1
ATOM 1579 O O . ARG A 1 195 ? 13.492 23.891 6.98 1 97.69 195 ARG A O 1
ATOM 1586 N N . ILE A 1 196 ? 11.352 23.125 7.242 1 98.56 196 ILE A N 1
ATOM 1587 C CA . ILE A 1 196 ? 11.508 22.031 6.305 1 98.56 196 ILE A CA 1
ATOM 1588 C C . ILE A 1 196 ? 10.461 22.125 5.199 1 98.56 196 ILE A C 1
ATOM 1590 O O . ILE A 1 196 ? 9.266 22.266 5.48 1 98.56 196 ILE A O 1
ATOM 1594 N N . ILE A 1 197 ? 10.93 22.047 3.975 1 98.06 197 ILE A N 1
ATOM 1595 C CA . ILE A 1 197 ? 10.047 22.016 2.811 1 98.06 197 ILE A CA 1
ATOM 1596 C C . ILE A 1 197 ? 10.242 20.688 2.062 1 98.06 197 ILE A C 1
ATOM 1598 O O . ILE A 1 197 ? 11.367 20.297 1.756 1 98.06 197 ILE A O 1
ATOM 1602 N N . ILE A 1 198 ? 9.172 19.984 1.877 1 97.94 198 ILE A N 1
ATOM 1603 C CA . ILE A 1 198 ? 9.148 18.797 1.03 1 97.94 198 ILE A CA 1
ATOM 1604 C C . ILE A 1 198 ? 8.414 19.094 -0.274 1 97.94 198 ILE A C 1
ATOM 1606 O O . ILE A 1 198 ? 7.367 19.75 -0.265 1 97.94 198 ILE A O 1
ATOM 1610 N N . THR A 1 199 ? 8.969 18.703 -1.398 1 95.5 199 THR A N 1
ATOM 1611 C CA . THR A 1 199 ? 8.336 18.984 -2.686 1 95.5 199 THR A CA 1
ATOM 1612 C C . THR A 1 199 ? 8.234 17.703 -3.518 1 95.5 199 THR A C 1
ATOM 1614 O O . THR A 1 199 ? 9.023 16.781 -3.342 1 95.5 199 THR A O 1
ATOM 1617 N N . SER A 1 200 ? 7.203 17.594 -4.254 1 91.31 200 SER A N 1
ATOM 1618 C CA . SER A 1 200 ? 6.941 16.5 -5.191 1 91.31 200 SER A CA 1
ATOM 1619 C C . SER A 1 200 ? 5.977 16.953 -6.289 1 91.31 200 SER A C 1
ATOM 1621 O O . SER A 1 200 ? 5.184 17.859 -6.094 1 91.31 200 SER A O 1
ATOM 1623 N N . SER A 1 201 ? 6.07 16.312 -7.406 1 87 201 SER A N 1
ATOM 1624 C CA . SER A 1 201 ? 5.168 16.625 -8.516 1 87 201 SER A CA 1
ATOM 1625 C C . SER A 1 201 ? 3.818 15.93 -8.328 1 87 201 SER A C 1
ATOM 1627 O O . SER A 1 201 ? 2.818 16.344 -8.914 1 87 201 SER A O 1
ATOM 1629 N N . LYS A 1 202 ? 3.771 14.891 -7.613 1 83.94 202 LYS A N 1
ATOM 1630 C CA . LYS A 1 202 ? 2.525 14.188 -7.312 1 83.94 202 LYS A CA 1
ATOM 1631 C C . LYS A 1 202 ? 1.995 14.578 -5.934 1 83.94 202 LYS A C 1
ATOM 1633 O O . LYS A 1 202 ? 2.686 14.406 -4.926 1 83.94 202 LYS A O 1
ATOM 1638 N N . LEU A 1 203 ? 0.791 14.977 -5.891 1 84.81 203 LEU A N 1
ATOM 1639 C CA . LEU A 1 203 ? 0.198 15.445 -4.641 1 84.81 203 LEU A CA 1
ATOM 1640 C C . LEU A 1 203 ? 0.072 14.305 -3.639 1 84.81 203 LEU A C 1
ATOM 1642 O O . LEU A 1 203 ? 0.276 14.5 -2.438 1 84.81 203 LEU A O 1
ATOM 1646 N N . SER A 1 204 ? -0.314 13.156 -4.137 1 87.06 204 SER A N 1
ATOM 1647 C CA . SER A 1 204 ? -0.459 12 -3.258 1 87.06 204 SER A CA 1
ATOM 1648 C C . SER A 1 204 ? 0.852 11.68 -2.551 1 87.06 204 SER A C 1
ATOM 1650 O O . SER A 1 204 ? 0.879 11.508 -1.33 1 87.06 204 SER A O 1
ATOM 1652 N N . THR A 1 205 ? 1.879 11.68 -3.32 1 90.38 205 THR A N 1
ATOM 1653 C CA . THR A 1 205 ? 3.197 11.383 -2.77 1 90.38 205 THR A CA 1
ATOM 1654 C C . THR A 1 205 ? 3.662 12.5 -1.839 1 90.38 205 THR A C 1
ATOM 1656 O O . THR A 1 205 ? 4.219 12.234 -0.772 1 90.38 205 THR A O 1
ATOM 1659 N N . LEU A 1 206 ? 3.398 13.695 -2.266 1 91.5 206 LEU A N 1
ATOM 1660 C CA . LEU A 1 206 ? 3.812 14.852 -1.486 1 91.5 206 LEU A CA 1
ATOM 1661 C C . LEU A 1 206 ? 3.225 14.805 -0.08 1 91.5 206 LEU A C 1
ATOM 1663 O O . LEU A 1 206 ? 3.961 14.844 0.907 1 91.5 206 LEU A O 1
ATOM 1667 N N . THR A 1 207 ? 1.951 14.711 -0.008 1 94 207 THR A N 1
ATOM 1668 C CA . THR A 1 207 ? 1.297 14.773 1.295 1 94 207 THR A CA 1
ATOM 1669 C C . THR A 1 207 ? 1.599 13.516 2.109 1 94 207 THR A C 1
ATOM 1671 O O . THR A 1 207 ? 1.743 13.586 3.33 1 94 207 THR A O 1
ATOM 1674 N N . ALA A 1 208 ? 1.694 12.375 1.425 1 94.56 208 ALA A N 1
ATOM 1675 C CA . ALA A 1 208 ? 2.057 11.141 2.117 1 94.56 208 ALA A CA 1
ATOM 1676 C C . ALA A 1 208 ? 3.43 11.266 2.771 1 94.56 208 ALA A C 1
ATOM 1678 O O . ALA A 1 208 ? 3.623 10.828 3.91 1 94.56 208 ALA A O 1
ATOM 1679 N N . CYS A 1 209 ? 4.309 11.844 2.1 1 96.88 209 CYS A N 1
ATOM 1680 C CA . CYS A 1 209 ? 5.664 11.961 2.617 1 96.88 209 CYS A CA 1
ATOM 1681 C C . CYS A 1 209 ? 5.715 12.914 3.803 1 96.88 209 CYS A C 1
ATOM 1683 O O . CYS A 1 209 ? 6.457 12.688 4.758 1 96.88 209 CYS A O 1
ATOM 1685 N N . VAL A 1 210 ? 4.934 13.977 3.742 1 97.25 210 VAL A N 1
ATOM 1686 C CA . VAL A 1 210 ? 4.879 14.891 4.875 1 97.25 210 VAL A CA 1
ATOM 1687 C C . VAL A 1 210 ? 4.332 14.172 6.102 1 97.25 210 VAL A C 1
ATOM 1689 O O . VAL A 1 210 ? 4.941 14.203 7.172 1 97.25 210 VAL A O 1
ATOM 1692 N N . HIS A 1 211 ? 3.254 13.484 5.914 1 97 211 HIS A N 1
ATOM 1693 C CA . HIS A 1 211 ? 2.652 12.758 7.023 1 97 211 HIS A CA 1
ATOM 1694 C C . HIS A 1 211 ? 3.553 11.617 7.484 1 97 211 HIS A C 1
ATOM 1696 O O . HIS A 1 211 ? 3.697 11.383 8.688 1 97 211 HIS A O 1
ATOM 1702 N N . GLY A 1 212 ? 4.074 10.914 6.527 1 97.25 212 GLY A N 1
ATOM 1703 C CA . GLY A 1 212 ? 4.941 9.797 6.848 1 97.25 212 GLY A CA 1
ATOM 1704 C C . GLY A 1 212 ? 6.156 10.195 7.664 1 97.25 212 GLY A C 1
ATOM 1705 O O . GLY A 1 212 ? 6.512 9.523 8.633 1 97.25 212 GLY A O 1
ATOM 1706 N N . SER A 1 213 ? 6.812 11.242 7.293 1 98.19 213 SER A N 1
ATOM 1707 C CA . SER A 1 213 ? 7.988 11.711 8.016 1 98.19 213 SER A CA 1
ATOM 1708 C C . SER A 1 213 ? 7.629 12.141 9.438 1 98.19 213 SER A C 1
ATOM 1710 O O . SER A 1 213 ? 8.328 11.797 10.391 1 98.19 213 SER A O 1
ATOM 1712 N N . ALA A 1 214 ? 6.527 12.82 9.562 1 96.56 214 ALA A N 1
ATOM 1713 C CA . ALA A 1 214 ? 6.094 13.297 10.875 1 96.56 214 ALA A CA 1
ATOM 1714 C C . ALA A 1 214 ? 5.734 12.133 11.797 1 96.56 214 ALA A C 1
ATOM 1716 O O . ALA A 1 214 ? 5.969 12.203 13.008 1 96.56 214 ALA A O 1
ATOM 1717 N N . ALA A 1 215 ? 5.188 11.102 11.227 1 95 215 ALA A N 1
ATOM 1718 C CA . ALA A 1 215 ? 4.758 9.945 12.016 1 95 215 ALA A CA 1
ATOM 1719 C C . ALA A 1 215 ? 5.949 9.266 12.672 1 95 215 ALA A C 1
ATOM 1721 O O . ALA A 1 215 ? 5.809 8.633 13.727 1 95 215 ALA A O 1
ATOM 1722 N N . LEU A 1 216 ? 7.07 9.391 12.141 1 95.75 216 LEU A N 1
ATOM 1723 C CA . LEU A 1 216 ? 8.25 8.688 12.625 1 95.75 216 LEU A CA 1
ATOM 1724 C C . LEU A 1 216 ? 8.852 9.406 13.828 1 95.75 216 LEU A C 1
ATOM 1726 O O . LEU A 1 216 ? 9.773 8.891 14.469 1 95.75 216 LEU A O 1
ATOM 1730 N N . LEU A 1 217 ? 8.289 10.555 14.195 1 94.31 217 LEU A N 1
ATOM 1731 C CA . LEU A 1 217 ? 8.719 11.266 15.391 1 94.31 217 LEU A CA 1
ATOM 1732 C C . LEU A 1 217 ? 8.141 10.617 16.641 1 94.31 217 LEU A C 1
ATOM 1734 O O . LEU A 1 217 ? 8.594 10.898 17.766 1 94.31 217 LEU A O 1
ATOM 1738 N N . TYR A 1 218 ? 7.266 9.734 16.469 1 90.69 218 TYR A N 1
ATOM 1739 C CA . TYR A 1 218 ? 6.598 9.125 17.609 1 90.69 218 TYR A CA 1
ATOM 1740 C C . TYR A 1 218 ? 7.609 8.562 18.594 1 90.69 218 TYR A C 1
ATOM 1742 O O . TYR A 1 218 ? 8.586 7.922 18.203 1 90.69 218 TYR A O 1
ATOM 1750 N N . PRO A 1 219 ? 7.398 8.883 19.859 1 89.06 219 PRO A N 1
ATOM 1751 C CA . PRO A 1 219 ? 6.18 9.375 20.516 1 89.06 219 PRO A CA 1
ATOM 1752 C C . PRO A 1 219 ? 6.125 10.898 20.594 1 89.06 219 PRO A C 1
ATOM 1754 O O . PRO A 1 219 ? 5.191 11.461 21.172 1 89.06 219 PRO A O 1
ATOM 1757 N N . MET A 1 220 ? 7.035 11.531 20.031 1 89.06 220 MET A N 1
ATOM 1758 C CA . MET A 1 220 ? 6.973 12.984 19.922 1 89.06 220 MET A CA 1
ATOM 1759 C C . MET A 1 220 ? 6.098 13.406 18.75 1 89.06 220 MET A C 1
ATOM 1761 O O . MET A 1 220 ? 5.848 12.609 17.844 1 89.06 220 MET A O 1
ATOM 1765 N N . TYR A 1 221 ? 5.672 14.625 18.875 1 89.88 221 TYR A N 1
ATOM 1766 C CA . TYR A 1 221 ? 4.824 15.164 17.812 1 89.88 221 TYR A CA 1
ATOM 1767 C C . TYR A 1 221 ? 5.336 16.516 17.344 1 89.88 221 TYR A C 1
ATOM 1769 O O . TYR A 1 221 ? 5.816 17.328 18.141 1 89.88 221 TYR A O 1
ATOM 1777 N N . TRP A 1 222 ? 5.227 16.688 16.062 1 92.38 222 TRP A N 1
ATOM 1778 C CA . TRP A 1 222 ? 5.578 17.984 15.516 1 92.38 222 TRP A CA 1
ATOM 1779 C C . TRP A 1 222 ? 4.66 19.078 16.078 1 92.38 222 TRP A C 1
ATOM 1781 O O . TRP A 1 222 ? 3.436 18.984 15.961 1 92.38 222 TRP A O 1
ATOM 1791 N N . GLN A 1 223 ? 5.199 20.141 16.672 1 89.31 223 GLN A N 1
ATOM 1792 C CA . GLN A 1 223 ? 4.426 21.109 17.438 1 89.31 223 GLN A CA 1
ATOM 1793 C C . GLN A 1 223 ? 4.332 22.453 16.719 1 89.31 223 GLN A C 1
ATOM 1795 O O . GLN A 1 223 ? 3.83 23.422 17.281 1 89.31 223 GLN A O 1
ATOM 1800 N N . HIS A 1 224 ? 4.781 22.547 15.523 1 91.94 224 HIS A N 1
ATOM 1801 C CA . HIS A 1 224 ? 4.855 23.812 14.812 1 91.94 224 HIS A CA 1
ATOM 1802 C C . HIS A 1 224 ? 3.984 23.781 13.555 1 91.94 224 HIS A C 1
ATOM 1804 O O . HIS A 1 224 ? 3.074 22.969 13.445 1 91.94 224 HIS A O 1
ATOM 1810 N N . ILE A 1 225 ? 4.176 24.734 12.758 1 89.81 225 ILE A N 1
ATOM 1811 C CA . ILE A 1 225 ? 3.385 24.859 11.539 1 89.81 225 ILE A CA 1
ATOM 1812 C C . ILE A 1 225 ? 3.477 23.578 10.727 1 89.81 225 ILE A C 1
ATOM 1814 O O . ILE A 1 225 ? 4.57 23.047 10.492 1 89.81 225 ILE A O 1
ATOM 1818 N N . TYR A 1 226 ? 2.355 23.047 10.406 1 92.62 226 TYR A N 1
ATOM 1819 C CA . TYR A 1 226 ? 2.232 21.766 9.711 1 92.62 226 TYR A CA 1
ATOM 1820 C C . TYR A 1 226 ? 1.239 21.859 8.562 1 92.62 226 TYR A C 1
ATOM 1822 O O . TYR A 1 226 ? 0.025 21.859 8.781 1 92.62 226 TYR A O 1
ATOM 1830 N N . ILE A 1 227 ? 1.769 21.922 7.344 1 90.38 227 ILE A N 1
ATOM 1831 C CA . ILE A 1 227 ? 0.938 22.078 6.156 1 90.38 227 ILE A CA 1
ATOM 1832 C C . ILE A 1 227 ? 1.389 21.094 5.078 1 90.38 227 ILE A C 1
ATOM 1834 O O . ILE A 1 227 ? 2.295 21.391 4.297 1 90.38 227 ILE A O 1
ATOM 1838 N N . PRO A 1 228 ? 0.723 19.984 4.941 1 91.75 228 PRO A N 1
ATOM 1839 C CA . PRO A 1 228 ? 1.174 18.953 4.02 1 91.75 228 PRO A CA 1
ATOM 1840 C C . PRO A 1 228 ? 1.164 19.406 2.562 1 91.75 228 PRO A C 1
ATOM 1842 O O . PRO A 1 228 ? 1.912 18.875 1.738 1 91.75 228 PRO A O 1
ATOM 1845 N N . VAL A 1 229 ? 0.299 20.297 2.275 1 88.75 229 VAL A N 1
ATOM 1846 C CA . VAL A 1 229 ? 0.291 20.891 0.942 1 88.75 229 VAL A CA 1
ATOM 1847 C C . VAL A 1 229 ? -0.084 22.359 1.036 1 88.75 229 VAL A C 1
ATOM 1849 O O . VAL A 1 229 ? -1.195 22.703 1.448 1 88.75 229 VAL A O 1
ATOM 1852 N N . LEU A 1 230 ? 0.854 23.156 0.655 1 86.88 230 LEU A N 1
ATOM 1853 C CA . LEU A 1 230 ? 0.688 24.594 0.782 1 86.88 230 LEU A CA 1
ATOM 1854 C C . LEU A 1 230 ? -0.005 25.172 -0.447 1 86.88 230 LEU A C 1
ATOM 1856 O O . LEU A 1 230 ? 0.467 25 -1.572 1 86.88 230 LEU A O 1
ATOM 1860 N N . PRO A 1 231 ? -1.116 25.844 -0.162 1 79.31 231 PRO A N 1
ATOM 1861 C CA . PRO A 1 231 ? -1.762 26.5 -1.295 1 79.31 231 PRO A CA 1
ATOM 1862 C C . PRO A 1 231 ? -0.918 27.641 -1.868 1 79.31 231 PRO A C 1
ATOM 1864 O O . PRO A 1 231 ? -0.127 28.25 -1.146 1 79.31 231 PRO A O 1
ATOM 1867 N N . PRO A 1 232 ? -1.097 27.953 -3.16 1 78.31 232 PRO A N 1
ATOM 1868 C CA . PRO A 1 232 ? -0.278 28.953 -3.834 1 78.31 232 PRO A CA 1
ATOM 1869 C C . PRO A 1 232 ? -0.373 30.328 -3.176 1 78.31 232 PRO A C 1
ATOM 1871 O O . PRO A 1 232 ? 0.607 31.078 -3.158 1 78.31 232 PRO A O 1
ATOM 1874 N N . HIS A 1 233 ? -1.473 30.719 -2.633 1 74.5 233 HIS A N 1
ATOM 1875 C CA . HIS A 1 233 ? -1.658 32.062 -2.086 1 74.5 233 HIS A CA 1
ATOM 1876 C C . HIS A 1 233 ? -1.057 32.188 -0.69 1 74.5 233 HIS A C 1
ATOM 1878 O O . HIS A 1 233 ? -0.998 33.281 -0.123 1 74.5 233 HIS A O 1
ATOM 1884 N N . LEU A 1 234 ? -0.59 31.062 -0.188 1 78.5 234 LEU A N 1
ATOM 1885 C CA . LEU A 1 234 ? -0.028 31.062 1.158 1 78.5 234 LEU A CA 1
ATOM 1886 C C . LEU A 1 234 ? 1.473 30.797 1.122 1 78.5 234 LEU A C 1
ATOM 1888 O O . LEU A 1 234 ? 2.059 30.391 2.129 1 78.5 234 LEU A O 1
ATOM 1892 N N . LEU A 1 235 ? 2.092 31.047 0.042 1 87.06 235 LEU A N 1
ATOM 1893 C CA . LEU A 1 235 ? 3.506 30.719 -0.123 1 87.06 235 LEU A CA 1
ATOM 1894 C C . LEU A 1 235 ? 4.363 31.531 0.843 1 87.06 235 LEU A C 1
ATOM 1896 O O . LEU A 1 235 ? 5.496 31.141 1.145 1 87.06 235 LEU A O 1
ATOM 1900 N N . ASP A 1 236 ? 3.83 32.656 1.384 1 86.44 236 ASP A N 1
ATOM 1901 C CA . ASP A 1 236 ? 4.57 33.5 2.316 1 86.44 236 ASP A CA 1
ATOM 1902 C C . ASP A 1 236 ? 4.871 32.75 3.613 1 86.44 236 ASP A C 1
ATOM 1904 O O . ASP A 1 236 ? 5.781 33.125 4.355 1 86.44 236 ASP A O 1
ATOM 1908 N N . TYR A 1 237 ? 4.137 31.703 3.852 1 86.31 237 TYR A N 1
ATOM 1909 C CA . TYR A 1 237 ? 4.391 30.906 5.043 1 86.31 237 TYR A CA 1
ATOM 1910 C C . TYR A 1 237 ? 5.801 30.328 5.012 1 86.31 237 TYR A C 1
ATOM 1912 O O . TYR A 1 237 ? 6.391 30.062 6.062 1 86.31 237 TYR A O 1
ATOM 1920 N N . CYS A 1 238 ? 6.297 30.094 3.869 1 92.38 238 CYS A N 1
ATOM 1921 C CA . CYS A 1 238 ? 7.641 29.547 3.729 1 92.38 238 CYS A CA 1
ATOM 1922 C C . CYS A 1 238 ? 8.695 30.531 4.227 1 92.38 238 CYS A C 1
ATOM 1924 O O . CYS A 1 238 ? 9.836 30.141 4.484 1 92.38 238 CYS A O 1
ATOM 1926 N N . CYS A 1 239 ? 8.336 31.797 4.359 1 91.38 239 CYS A N 1
ATOM 1927 C CA . CYS A 1 239 ? 9.273 32.812 4.801 1 91.38 239 CYS A CA 1
ATOM 1928 C C . CYS A 1 239 ? 9.156 33.062 6.301 1 91.38 239 CYS A C 1
ATOM 1930 O O . CYS A 1 239 ? 9.883 33.875 6.863 1 91.38 239 CYS A O 1
ATOM 1932 N N . ALA A 1 240 ? 8.266 32.312 6.945 1 88.69 240 ALA A N 1
ATOM 1933 C CA . ALA A 1 240 ? 8.086 32.5 8.391 1 88.69 240 ALA A CA 1
ATOM 1934 C C . ALA A 1 240 ? 9.359 32.094 9.141 1 88.69 240 ALA A C 1
ATOM 1936 O O . ALA A 1 240 ? 10.055 31.156 8.758 1 88.69 240 ALA A O 1
ATOM 1937 N N . PRO A 1 241 ? 9.672 32.75 10.25 1 90.69 241 PRO A N 1
ATOM 1938 C CA . PRO A 1 241 ? 10.898 32.5 11.008 1 90.69 241 PRO A CA 1
ATOM 1939 C C . PRO A 1 241 ? 10.773 31.281 11.922 1 90.69 241 PRO A C 1
ATOM 1941 O O . PRO A 1 241 ? 11.789 30.734 12.375 1 90.69 241 PRO A O 1
ATOM 1944 N N . MET A 1 242 ? 9.531 30.906 12.258 1 92.25 242 MET A N 1
ATOM 1945 C CA . MET A 1 242 ? 9.289 29.781 13.148 1 92.25 242 MET A CA 1
ATOM 1946 C C . MET A 1 242 ? 9.477 28.453 12.406 1 92.25 242 MET A C 1
ATOM 1948 O O . MET A 1 242 ? 9.344 28.391 11.188 1 92.25 242 MET A O 1
ATOM 1952 N N . PRO A 1 243 ? 9.781 27.391 13.117 1 94.88 243 PRO A N 1
ATOM 1953 C CA . PRO A 1 243 ? 9.898 26.078 12.484 1 94.88 243 PRO A CA 1
ATOM 1954 C C . PRO A 1 243 ? 8.609 25.656 11.781 1 94.88 243 PRO A C 1
ATOM 1956 O O . PRO A 1 243 ? 7.516 26.016 12.219 1 94.88 243 PRO A O 1
ATOM 1959 N N . TYR A 1 244 ? 8.805 24.953 10.672 1 96.44 244 TYR A N 1
ATOM 1960 C CA . TYR A 1 244 ? 7.633 24.438 9.953 1 96.44 244 TYR A CA 1
ATOM 1961 C C . TYR A 1 244 ? 7.973 23.172 9.18 1 96.44 244 TYR A C 1
ATOM 1963 O O . TYR A 1 244 ? 9.141 22.906 8.891 1 96.44 244 TYR A O 1
ATOM 1971 N N . LEU A 1 245 ? 7.023 22.359 8.992 1 97.5 245 LEU A N 1
ATOM 1972 C CA . LEU A 1 245 ? 7.008 21.234 8.055 1 97.5 245 LEU A CA 1
ATOM 1973 C C . LEU A 1 245 ? 5.926 21.438 6.996 1 97.5 245 LEU A C 1
ATOM 1975 O O . LEU A 1 245 ? 4.738 21.266 7.281 1 97.5 245 LEU A O 1
ATOM 1979 N N . ILE A 1 246 ? 6.375 21.781 5.727 1 95.19 246 ILE A N 1
ATOM 1980 C CA . ILE A 1 246 ? 5.43 22.203 4.703 1 95.19 246 ILE A CA 1
ATOM 1981 C C . ILE A 1 246 ? 5.703 21.453 3.402 1 95.19 246 ILE A C 1
ATOM 1983 O O . ILE A 1 246 ? 6.859 21.234 3.037 1 95.19 246 ILE A O 1
ATOM 1987 N N . GLY A 1 247 ? 4.59 21 2.824 1 94.81 247 GLY A N 1
ATOM 1988 C CA . GLY A 1 247 ? 4.668 20.484 1.467 1 94.81 247 GLY A CA 1
ATOM 1989 C C . GLY A 1 247 ? 4.367 21.531 0.412 1 94.81 247 GLY A C 1
ATOM 1990 O O . GLY A 1 247 ? 3.387 22.281 0.526 1 94.81 247 GLY A O 1
ATOM 1991 N N . VAL A 1 248 ? 5.227 21.609 -0.572 1 91.69 248 VAL A N 1
ATOM 1992 C CA . VAL A 1 248 ? 5.023 22.516 -1.696 1 91.69 248 VAL A CA 1
ATOM 1993 C C . VAL A 1 248 ? 5.102 21.734 -3.01 1 91.69 248 VAL A C 1
ATOM 1995 O O . VAL A 1 248 ? 6.09 21.047 -3.268 1 91.69 248 VAL A O 1
ATOM 1998 N N . HIS A 1 249 ? 4.023 21.859 -3.727 1 88.5 249 HIS A N 1
ATOM 1999 C CA . HIS A 1 249 ? 4.051 21.203 -5.023 1 88.5 249 HIS A CA 1
ATOM 2000 C C . HIS A 1 249 ? 5.242 21.656 -5.855 1 88.5 249 HIS A C 1
ATOM 2002 O O . HIS A 1 249 ? 5.613 22.844 -5.812 1 88.5 249 HIS A O 1
ATOM 2008 N N . LEU A 1 250 ? 5.746 20.797 -6.664 1 90.19 250 LEU A N 1
ATOM 2009 C CA . LEU A 1 250 ? 6.961 21.047 -7.43 1 90.19 250 LEU A CA 1
ATOM 2010 C C . LEU A 1 250 ? 6.785 22.266 -8.344 1 90.19 250 LEU A C 1
ATOM 2012 O O . LEU A 1 250 ? 7.73 23.016 -8.562 1 90.19 250 LEU A O 1
ATOM 2016 N N . SER A 1 251 ? 5.609 22.516 -8.859 1 86.56 251 SER A N 1
ATOM 2017 C CA . SER A 1 251 ? 5.34 23.594 -9.789 1 86.56 251 SER A CA 1
ATOM 2018 C C . SER A 1 251 ? 5.484 24.953 -9.109 1 86.56 251 SER A C 1
ATOM 2020 O O . SER A 1 251 ? 5.652 25.984 -9.781 1 86.56 251 SER A O 1
ATOM 2022 N N . LEU A 1 252 ? 5.512 25.016 -7.809 1 88.19 252 LEU A N 1
ATOM 2023 C CA . LEU A 1 252 ? 5.539 26.281 -7.082 1 88.19 252 LEU A CA 1
ATOM 2024 C C . LEU A 1 252 ? 6.906 26.516 -6.445 1 88.19 252 LEU A C 1
ATOM 2026 O O . LEU A 1 252 ? 7.145 27.562 -5.844 1 88.19 252 LEU A O 1
ATOM 2030 N N . ILE A 1 253 ? 7.746 25.594 -6.609 1 90.81 253 ILE A N 1
ATOM 2031 C CA . ILE A 1 253 ? 8.984 25.609 -5.84 1 90.81 253 ILE A CA 1
ATOM 2032 C C . ILE A 1 253 ? 9.852 26.781 -6.281 1 90.81 253 ILE A C 1
ATOM 2034 O O . ILE A 1 253 ? 10.57 27.375 -5.469 1 90.81 253 ILE A O 1
ATOM 2038 N N . GLU A 1 254 ? 9.828 27.094 -7.555 1 90.81 254 GLU A N 1
ATOM 2039 C CA . GLU A 1 254 ? 10.625 28.219 -8.047 1 90.81 254 GLU A CA 1
ATOM 2040 C C . GLU A 1 254 ? 10.156 29.531 -7.43 1 90.81 254 GLU A C 1
ATOM 2042 O O . GLU A 1 254 ? 10.969 30.406 -7.133 1 90.81 254 GLU A O 1
ATOM 2047 N N . ARG A 1 255 ? 8.875 29.688 -7.246 1 89.69 255 ARG A N 1
ATOM 2048 C CA . ARG A 1 255 ? 8.32 30.875 -6.598 1 89.69 255 ARG A CA 1
ATOM 2049 C C . ARG A 1 255 ? 8.773 30.969 -5.145 1 89.69 255 ARG A C 1
ATOM 2051 O O . ARG A 1 255 ? 8.969 32.062 -4.621 1 89.69 255 ARG A O 1
ATOM 2058 N N . VAL A 1 256 ? 8.922 29.812 -4.551 1 91.56 256 VAL A N 1
ATOM 2059 C CA . VAL A 1 256 ? 9.359 29.766 -3.158 1 91.56 256 VAL A CA 1
ATOM 2060 C C . VAL A 1 256 ? 10.844 30.109 -3.066 1 91.56 256 VAL A C 1
ATOM 2062 O O . VAL A 1 256 ? 11.258 30.891 -2.201 1 91.56 256 VAL A O 1
ATOM 2065 N N . LYS A 1 257 ? 11.602 29.625 -3.922 1 90.94 257 LYS A N 1
ATOM 2066 C CA . LYS A 1 257 ? 13.047 29.844 -3.914 1 90.94 257 LYS A CA 1
ATOM 2067 C C . LYS A 1 257 ? 13.367 31.312 -4.199 1 90.94 257 LYS A C 1
ATOM 2069 O O . LYS A 1 257 ? 14.383 31.828 -3.721 1 90.94 257 LYS A O 1
ATOM 2074 N N . ASN A 1 258 ? 12.602 31.922 -4.926 1 89.56 258 ASN A N 1
ATOM 2075 C CA . ASN A 1 258 ? 12.805 33.312 -5.289 1 89.56 258 ASN A CA 1
ATOM 2076 C C . ASN A 1 258 ? 12.609 34.25 -4.09 1 89.56 258 ASN A C 1
ATOM 2078 O O . ASN A 1 258 ? 13.016 35.406 -4.125 1 89.56 258 ASN A O 1
ATOM 2082 N N . ARG A 1 259 ? 12.094 33.781 -3.029 1 86 259 ARG A N 1
ATOM 2083 C CA . ARG A 1 259 ? 11.852 34.562 -1.83 1 86 259 ARG A CA 1
ATOM 2084 C C . ARG A 1 259 ? 13.062 34.562 -0.906 1 86 259 ARG A C 1
ATOM 2086 O O . ARG A 1 259 ? 12.992 35.031 0.233 1 86 259 ARG A O 1
ATOM 2093 N N . SER A 1 260 ? 14.164 34.219 -1.31 1 80.38 260 SER A N 1
ATOM 2094 C CA . SER A 1 260 ? 15.445 34.219 -0.611 1 80.38 260 SER A CA 1
ATOM 2095 C C . SER A 1 260 ? 15.367 33.438 0.691 1 80.38 260 SER A C 1
ATOM 2097 O O . SER A 1 260 ? 15.688 33.938 1.761 1 80.38 260 SER A O 1
ATOM 2099 N N . LEU A 1 261 ? 14.992 32.25 0.595 1 85.69 261 LEU A N 1
ATOM 2100 C CA . LEU A 1 261 ? 14.922 31.391 1.762 1 85.69 261 LEU A CA 1
ATOM 2101 C C . LEU A 1 261 ? 16.312 31 2.242 1 85.69 261 LEU A C 1
ATOM 2103 O O . LEU A 1 261 ? 17.156 30.609 1.443 1 85.69 261 LEU A O 1
ATOM 2107 N N . GLU A 1 262 ? 16.609 31.453 3.471 1 88.75 262 GLU A N 1
ATOM 2108 C CA . GLU A 1 262 ? 17.859 31.031 4.098 1 88.75 262 GLU A CA 1
ATOM 2109 C C . GLU A 1 262 ? 17.594 30.016 5.207 1 88.75 262 GLU A C 1
ATOM 2111 O O . GLU A 1 262 ? 16.562 30.062 5.883 1 88.75 262 GLU A O 1
ATOM 2116 N N . ASP A 1 263 ? 18.453 29.062 5.348 1 94.38 263 ASP A N 1
ATOM 2117 C CA . ASP A 1 263 ? 18.453 28.109 6.453 1 94.38 263 ASP A CA 1
ATOM 2118 C C . ASP A 1 263 ? 17.188 27.25 6.422 1 94.38 263 ASP A C 1
ATOM 2120 O O . ASP A 1 263 ? 16.5 27.109 7.434 1 94.38 263 ASP A O 1
ATOM 2124 N N . VAL A 1 264 ? 16.781 26.766 5.281 1 97.31 264 VAL A N 1
ATOM 2125 C CA . VAL A 1 264 ? 15.641 25.891 5.109 1 97.31 264 VAL A CA 1
ATOM 2126 C C . VAL A 1 264 ? 16.109 24.531 4.562 1 97.31 264 VAL A C 1
ATOM 2128 O O . VAL A 1 264 ? 16.953 24.484 3.666 1 97.31 264 VAL A O 1
ATOM 2131 N N . VAL A 1 265 ? 15.633 23.516 5.152 1 98.25 265 VAL A N 1
ATOM 2132 C CA . VAL A 1 265 ? 15.859 22.172 4.641 1 98.25 265 VAL A CA 1
ATOM 2133 C C . VAL A 1 265 ? 14.852 21.859 3.535 1 98.25 265 VAL A C 1
ATOM 2135 O O . VAL A 1 265 ? 13.648 22.016 3.729 1 98.25 265 VAL A O 1
ATOM 2138 N N . MET A 1 266 ? 15.328 21.453 2.344 1 97.75 266 MET A N 1
ATOM 2139 C CA . MET A 1 266 ? 14.438 21.172 1.221 1 97.75 266 MET A CA 1
ATOM 2140 C C . MET A 1 266 ? 14.688 19.766 0.671 1 97.75 266 MET A C 1
ATOM 2142 O O . MET A 1 266 ? 15.797 19.453 0.244 1 97.75 266 MET A O 1
ATOM 2146 N N . LEU A 1 267 ? 13.633 18.969 0.729 1 98.12 267 LEU A N 1
ATOM 2147 C CA . LEU A 1 267 ? 13.695 17.641 0.152 1 98.12 267 LEU A CA 1
ATOM 2148 C C . LEU A 1 267 ? 12.859 17.547 -1.118 1 98.12 267 LEU A C 1
ATOM 2150 O O . LEU A 1 267 ? 11.648 17.797 -1.088 1 98.12 267 LEU A O 1
ATOM 2154 N N . ASN A 1 268 ? 13.453 17.281 -2.193 1 96.5 268 ASN A N 1
ATOM 2155 C CA . ASN A 1 268 ? 12.758 16.906 -3.42 1 96.5 268 ASN A CA 1
ATOM 2156 C C . ASN A 1 268 ? 12.57 15.398 -3.525 1 96.5 268 ASN A C 1
ATOM 2158 O O . ASN A 1 268 ? 13.523 14.672 -3.828 1 96.5 268 ASN A O 1
ATOM 2162 N N . VAL A 1 269 ? 11.359 14.977 -3.355 1 94.69 269 VAL A N 1
ATOM 2163 C CA . VAL A 1 269 ? 11.039 13.555 -3.285 1 94.69 269 VAL A CA 1
ATOM 2164 C C . VAL A 1 269 ? 11.203 12.922 -4.664 1 94.69 269 VAL A C 1
ATOM 2166 O O . VAL A 1 269 ? 11.617 11.766 -4.777 1 94.69 269 VAL A O 1
ATOM 2169 N N . ASP A 1 270 ? 10.867 13.695 -5.711 1 89 270 ASP A N 1
ATOM 2170 C CA . ASP A 1 270 ? 10.93 13.164 -7.07 1 89 270 ASP A CA 1
ATOM 2171 C C . ASP A 1 270 ? 12.359 12.766 -7.441 1 89 270 ASP A C 1
ATOM 2173 O O . ASP A 1 270 ? 12.57 11.773 -8.141 1 89 270 ASP A O 1
ATOM 2177 N N . THR A 1 271 ? 13.289 13.508 -6.93 1 90.5 271 THR A N 1
ATOM 2178 C CA . THR A 1 271 ? 14.68 13.273 -7.301 1 90.5 271 THR A CA 1
ATOM 2179 C C . THR A 1 271 ? 15.477 12.742 -6.109 1 90.5 271 THR A C 1
ATOM 2181 O O . THR A 1 271 ? 16.672 12.445 -6.23 1 90.5 271 THR A O 1
ATOM 2184 N N . ASN A 1 272 ? 14.859 12.672 -4.984 1 92.25 272 ASN A N 1
ATOM 2185 C CA . ASN A 1 272 ? 15.492 12.25 -3.74 1 92.25 272 ASN A CA 1
ATOM 2186 C C . ASN A 1 272 ? 16.719 13.109 -3.414 1 92.25 272 ASN A C 1
ATOM 2188 O O . ASN A 1 272 ? 17.781 12.586 -3.068 1 92.25 272 ASN A O 1
ATOM 2192 N N . THR A 1 273 ? 16.594 14.336 -3.621 1 95 273 THR A N 1
ATOM 2193 C CA . THR A 1 273 ? 17.656 15.297 -3.338 1 95 273 THR A CA 1
ATOM 2194 C C . THR A 1 273 ? 17.312 16.125 -2.105 1 95 273 THR A C 1
ATOM 2196 O O . THR A 1 273 ? 16.219 16.656 -1.995 1 95 273 THR A O 1
ATOM 2199 N N . LEU A 1 274 ? 18.312 16.219 -1.202 1 97.38 274 LEU A N 1
ATOM 2200 C CA . LEU A 1 274 ? 18.109 16.969 0.037 1 97.38 274 LEU A CA 1
ATOM 2201 C C . LEU A 1 274 ? 19.094 18.125 0.144 1 97.38 274 LEU A C 1
ATOM 2203 O O . LEU A 1 274 ? 20.312 17.922 0.087 1 97.38 274 LEU A O 1
ATOM 2207 N N . GLU A 1 275 ? 18.578 19.312 0.119 1 96.69 275 GLU A N 1
ATOM 2208 C CA . GLU A 1 275 ? 19.344 20.5 0.461 1 96.69 275 GLU A CA 1
ATOM 2209 C C . GLU A 1 275 ? 19.219 20.828 1.946 1 96.69 275 GLU A C 1
ATOM 2211 O O . GLU A 1 275 ? 18.156 21.234 2.412 1 96.69 275 GLU A O 1
ATOM 2216 N N . ASN A 1 276 ? 20.266 20.641 2.713 1 97.12 276 ASN A N 1
ATOM 2217 C CA . ASN A 1 276 ? 20.266 20.812 4.16 1 97.12 276 ASN A CA 1
ATOM 2218 C C . ASN A 1 276 ? 21.422 21.703 4.613 1 97.12 276 ASN A C 1
ATOM 2220 O O . ASN A 1 276 ? 22.578 21.266 4.629 1 97.12 276 ASN A O 1
ATOM 2224 N N . PRO A 1 277 ? 21.203 22.922 5.008 1 96.5 277 PRO A N 1
ATOM 2225 C CA . PRO A 1 277 ? 22.281 23.828 5.438 1 96.5 277 PRO A CA 1
ATOM 2226 C C . PRO A 1 277 ? 22.781 23.5 6.84 1 96.5 277 PRO A C 1
ATOM 2228 O O . PRO A 1 277 ? 23.734 24.125 7.316 1 96.5 277 PRO A O 1
ATOM 2231 N N . PHE A 1 278 ? 22.203 22.484 7.473 1 96.81 278 PHE A N 1
ATOM 2232 C CA . PHE A 1 278 ? 22.562 22.141 8.844 1 96.81 278 PHE A CA 1
ATOM 2233 C C . PHE A 1 278 ? 23.25 20.781 8.898 1 96.81 278 PHE A C 1
ATOM 2235 O O . PHE A 1 278 ? 23.297 20.062 7.902 1 96.81 278 PHE A O 1
ATOM 2242 N N . ASN A 1 279 ? 23.844 20.438 9.992 1 96.19 279 ASN A N 1
ATOM 2243 C CA . ASN A 1 279 ? 24.469 19.141 10.25 1 96.19 279 ASN A CA 1
ATOM 2244 C C . ASN A 1 279 ? 23.812 18.453 11.445 1 96.19 279 ASN A C 1
ATOM 2246 O O . ASN A 1 279 ? 24.516 17.969 12.336 1 96.19 279 ASN A O 1
ATOM 2250 N N . ASP A 1 280 ? 22.578 18.5 11.414 1 96.62 280 ASP A N 1
ATOM 2251 C CA . ASP A 1 280 ? 21.828 18.016 12.562 1 96.62 280 ASP A CA 1
ATOM 2252 C C . ASP A 1 280 ? 22.062 16.531 12.805 1 96.62 280 ASP A C 1
ATOM 2254 O O . ASP A 1 280 ? 22.141 16.094 13.953 1 96.62 280 ASP A O 1
ATOM 2258 N N . LEU A 1 281 ? 22.141 15.727 11.75 1 96.69 281 LEU A N 1
ATOM 2259 C CA . LEU A 1 281 ? 22.359 14.289 11.891 1 96.69 281 LEU A CA 1
ATOM 2260 C C . LEU A 1 281 ? 23.703 14.008 12.562 1 96.69 281 LEU A C 1
ATOM 2262 O O . LEU A 1 281 ? 23.797 13.109 13.406 1 96.69 281 LEU A O 1
ATOM 2266 N N . ASN A 1 282 ? 24.656 14.797 12.266 1 95.19 282 ASN A N 1
ATOM 2267 C CA . ASN A 1 282 ? 25.984 14.633 12.828 1 95.19 282 ASN A CA 1
ATOM 2268 C C . ASN A 1 282 ? 26.047 15.047 14.289 1 95.19 282 ASN A C 1
ATOM 2270 O O . ASN A 1 282 ? 26.984 14.695 15.008 1 95.19 282 ASN A O 1
ATOM 2274 N N . ASN A 1 283 ? 25.078 15.828 14.695 1 94.12 283 ASN A N 1
ATOM 2275 C CA . ASN A 1 283 ? 25.016 16.266 16.078 1 94.12 283 ASN A CA 1
ATOM 2276 C C . ASN A 1 283 ? 24.406 15.195 16.984 1 94.12 283 ASN A C 1
ATOM 2278 O O . ASN A 1 283 ? 24.453 15.312 18.203 1 94.12 283 ASN A O 1
ATOM 2282 N N . LEU A 1 284 ? 23.859 14.102 16.391 1 94.38 284 LEU A N 1
ATOM 2283 C CA . LEU A 1 284 ? 23.344 12.977 17.172 1 94.38 284 LEU A CA 1
ATOM 2284 C C . LEU A 1 284 ? 24.438 11.969 17.469 1 94.38 284 LEU A C 1
ATOM 2286 O O . LEU A 1 284 ? 25.438 11.906 16.75 1 94.38 284 LEU A O 1
ATOM 2290 N N . PRO A 1 285 ? 24.266 11.258 18.578 1 94.44 285 PRO A N 1
ATOM 2291 C CA . PRO A 1 285 ? 25.266 10.227 18.859 1 94.44 285 PRO A CA 1
ATOM 2292 C C . PRO A 1 285 ? 25.469 9.273 17.688 1 94.44 285 PRO A C 1
ATOM 2294 O O . PRO A 1 285 ? 24.516 8.703 17.172 1 94.44 285 PRO A O 1
ATOM 2297 N N . SER A 1 286 ? 26.719 9.094 17.328 1 95.25 286 SER A N 1
ATOM 2298 C CA . SER A 1 286 ? 27.078 8.328 16.141 1 95.25 286 SER A CA 1
ATOM 2299 C C . SER A 1 286 ? 26.609 6.879 16.25 1 95.25 286 SER A C 1
ATOM 2301 O O . SER A 1 286 ? 26.203 6.277 15.258 1 95.25 286 SER A O 1
ATOM 2303 N N . GLU A 1 287 ? 26.688 6.395 17.453 1 94.94 287 GLU A N 1
ATOM 2304 C CA . GLU A 1 287 ? 26.266 5.012 17.672 1 94.94 287 GLU A CA 1
ATOM 2305 C C . GLU A 1 287 ? 24.781 4.832 17.391 1 94.94 287 GLU A C 1
ATOM 2307 O O . GLU A 1 287 ? 24.359 3.824 16.812 1 94.94 287 GLU A O 1
ATOM 2312 N N . VAL A 1 288 ? 24.047 5.82 17.828 1 94.75 288 VAL A N 1
ATOM 2313 C CA . VAL A 1 288 ? 22.594 5.773 17.641 1 94.75 288 VAL A CA 1
ATOM 2314 C C . VAL A 1 288 ? 22.266 5.898 16.156 1 94.75 288 VAL A C 1
ATOM 2316 O O . VAL A 1 288 ? 21.406 5.168 15.641 1 94.75 288 VAL A O 1
ATOM 2319 N N . VAL A 1 289 ? 22.938 6.766 15.5 1 96.44 289 VAL A N 1
ATOM 2320 C CA . VAL A 1 289 ? 22.719 6.996 14.078 1 96.44 289 VAL A CA 1
ATOM 2321 C C . VAL A 1 289 ? 23.094 5.742 13.289 1 96.44 289 VAL A C 1
ATOM 2323 O O . VAL A 1 289 ? 22.375 5.34 12.375 1 96.44 289 VAL A O 1
ATOM 2326 N N . SER A 1 290 ? 24.172 5.152 13.648 1 96.62 290 SER A N 1
ATOM 2327 C CA . SER A 1 290 ? 24.625 3.943 12.969 1 96.62 290 SER A CA 1
ATOM 2328 C C . SER A 1 290 ? 23.656 2.789 13.18 1 96.62 290 SER A C 1
ATOM 2330 O O . SER A 1 290 ? 23.406 2 12.266 1 96.62 290 SER A O 1
ATOM 2332 N N . ALA A 1 291 ? 23.156 2.707 14.344 1 95.75 291 ALA A N 1
ATOM 2333 C CA . ALA A 1 291 ? 22.203 1.651 14.656 1 95.75 291 ALA A CA 1
ATOM 2334 C C . ALA A 1 291 ? 20.922 1.808 13.836 1 95.75 291 ALA A C 1
ATOM 2336 O O . ALA A 1 291 ? 20.391 0.826 13.32 1 95.75 291 ALA A O 1
ATOM 2337 N N . LEU A 1 292 ? 20.406 3.016 13.766 1 96.25 292 LEU A N 1
ATOM 2338 C CA . LEU A 1 292 ? 19.219 3.295 12.977 1 96.25 292 LEU A CA 1
ATOM 2339 C C . LEU A 1 292 ? 19.453 2.986 11.5 1 96.25 292 LEU A C 1
ATOM 2341 O O . LEU A 1 292 ? 18.625 2.342 10.852 1 96.25 292 LEU A O 1
ATOM 2345 N N . LYS A 1 293 ? 20.562 3.455 11.016 1 96.06 293 LYS A N 1
ATOM 2346 C CA . LYS A 1 293 ? 20.906 3.219 9.617 1 96.06 293 LYS A CA 1
ATOM 2347 C C . LYS A 1 293 ? 20.969 1.726 9.305 1 96.06 293 LYS A C 1
ATOM 2349 O O . LYS A 1 293 ? 20.438 1.278 8.289 1 96.06 293 LYS A O 1
ATOM 2354 N N . ASN A 1 294 ? 21.609 1.021 10.211 1 93.88 294 ASN A N 1
ATOM 2355 C CA . ASN A 1 294 ? 21.734 -0.419 10.031 1 93.88 294 ASN A CA 1
ATOM 2356 C C . ASN A 1 294 ? 20.391 -1.117 10.039 1 93.88 294 ASN A C 1
ATOM 2358 O O . ASN A 1 294 ? 20.156 -2.051 9.266 1 93.88 294 ASN A O 1
ATOM 2362 N N . LYS A 1 295 ? 19.562 -0.663 10.852 1 93.12 295 LYS A N 1
ATOM 2363 C CA . LYS A 1 295 ? 18.234 -1.267 10.945 1 93.12 295 LYS A CA 1
ATOM 2364 C C . LYS A 1 295 ? 17.406 -0.975 9.688 1 93.12 295 LYS A C 1
ATOM 2366 O O . LYS A 1 295 ? 16.719 -1.858 9.172 1 93.12 295 LYS A O 1
ATOM 2371 N N . LEU A 1 296 ? 17.484 0.23 9.211 1 92.44 296 LEU A N 1
ATOM 2372 C CA . LEU A 1 296 ? 16.672 0.655 8.07 1 92.44 296 LEU A CA 1
ATOM 2373 C C . LEU A 1 296 ? 17.156 -0.015 6.789 1 92.44 296 LEU A C 1
ATOM 2375 O O . LEU A 1 296 ? 16.375 -0.189 5.852 1 92.44 296 LEU A O 1
ATOM 2379 N N . LYS A 1 297 ? 18.391 -0.367 6.848 1 86.06 297 LYS A N 1
ATOM 2380 C CA . LYS A 1 297 ? 18.938 -1.016 5.668 1 86.06 297 LYS A CA 1
ATOM 2381 C C . LYS A 1 297 ? 18.594 -2.5 5.637 1 86.06 297 LYS A C 1
ATOM 2383 O O . LYS A 1 297 ? 18.719 -3.15 4.598 1 86.06 297 LYS A O 1
ATOM 2388 N N . LYS A 1 298 ? 18.188 -2.926 6.832 1 82.44 298 LYS A N 1
ATOM 2389 C CA . LYS A 1 298 ? 17.766 -4.324 6.875 1 82.44 298 LYS A CA 1
ATOM 2390 C C . LYS A 1 298 ? 16.422 -4.512 6.191 1 82.44 298 LYS A C 1
ATOM 2392 O O . LYS A 1 298 ? 15.453 -3.809 6.508 1 82.44 298 LYS A O 1
ATOM 2397 N N . GLN A 1 299 ? 16.391 -5.383 5.328 1 73.69 299 GLN A N 1
ATOM 2398 C CA . GLN A 1 299 ? 15.188 -5.629 4.535 1 73.69 299 GLN A CA 1
ATOM 2399 C C . GLN A 1 299 ? 14.023 -6.078 5.418 1 73.69 299 GLN A C 1
ATOM 2401 O O . GLN A 1 299 ? 12.867 -5.781 5.125 1 73.69 299 GLN A O 1
ATOM 2406 N N . SER A 1 300 ? 14.312 -6.82 6.477 1 75.62 300 SER A N 1
ATOM 2407 C CA . SER A 1 300 ? 13.289 -7.305 7.391 1 75.62 300 SER A CA 1
ATOM 2408 C C . SER A 1 300 ? 12.547 -6.148 8.055 1 75.62 300 SER A C 1
ATOM 2410 O O . SER A 1 300 ? 11.422 -6.316 8.531 1 75.62 300 SER A O 1
ATOM 2412 N N . THR A 1 301 ? 13.195 -5 8.023 1 83.75 301 THR A N 1
ATOM 2413 C CA . THR A 1 301 ? 12.625 -3.826 8.672 1 83.75 301 THR A CA 1
ATOM 2414 C C . THR A 1 301 ? 11.602 -3.148 7.762 1 83.75 301 THR A C 1
ATOM 2416 O O . THR A 1 301 ? 10.75 -2.391 8.234 1 83.75 301 THR A O 1
ATOM 2419 N N . ALA A 1 302 ? 11.633 -3.496 6.547 1 84 302 ALA A N 1
ATOM 2420 C CA . ALA A 1 302 ? 10.891 -2.736 5.543 1 84 302 ALA A CA 1
ATOM 2421 C C . ALA A 1 302 ? 9.398 -3.035 5.621 1 84 302 ALA A C 1
ATOM 2423 O O . ALA A 1 302 ? 8.57 -2.201 5.238 1 84 302 ALA A O 1
ATOM 2424 N N . THR A 1 303 ? 9.031 -4.184 6.184 1 83.31 303 THR A N 1
ATOM 2425 C CA . THR A 1 303 ? 7.617 -4.543 6.266 1 83.31 303 THR A CA 1
ATOM 2426 C C . THR A 1 303 ? 7.152 -4.578 7.719 1 83.31 303 THR A C 1
ATOM 2428 O O . THR A 1 303 ? 7.969 -4.707 8.633 1 83.31 303 THR A O 1
ATOM 2431 N N . GLY A 1 304 ? 5.828 -4.484 7.902 1 87.19 304 GLY A N 1
ATOM 2432 C CA . GLY A 1 304 ? 5.309 -4.426 9.258 1 87.19 304 GLY A CA 1
ATOM 2433 C C . GLY A 1 304 ? 5.602 -3.107 9.953 1 87.19 304 GLY A C 1
ATOM 2434 O O . GLY A 1 304 ? 5.582 -2.049 9.32 1 87.19 304 GLY A O 1
ATOM 2435 N N . ASP A 1 305 ? 5.781 -3.275 11.258 1 91.06 305 ASP A N 1
ATOM 2436 C CA . ASP A 1 305 ? 6.023 -2.045 12 1 91.06 305 ASP A CA 1
ATOM 2437 C C . ASP A 1 305 ? 7.516 -1.797 12.188 1 91.06 305 ASP A C 1
ATOM 2439 O O . ASP A 1 305 ? 7.922 -1.021 13.055 1 91.06 305 ASP A O 1
ATOM 2443 N N . GLY A 1 306 ? 8.344 -2.488 11.414 1 92.19 306 GLY A N 1
ATOM 2444 C CA . GLY A 1 306 ? 9.789 -2.451 11.578 1 92.19 306 GLY A CA 1
ATOM 2445 C C . GLY A 1 306 ? 10.367 -1.053 11.461 1 92.19 306 GLY A C 1
ATOM 2446 O O . GLY A 1 306 ? 11.18 -0.645 12.289 1 92.19 306 GLY A O 1
ATOM 2447 N N . VAL A 1 307 ? 9.891 -0.323 10.484 1 94.75 307 VAL A N 1
ATOM 2448 C CA . VAL A 1 307 ? 10.422 1.016 10.25 1 94.75 307 VAL A CA 1
ATOM 2449 C C . VAL A 1 307 ? 10.047 1.933 11.414 1 94.75 307 VAL A C 1
ATOM 2451 O O . VAL A 1 307 ? 10.906 2.604 11.984 1 94.75 307 VAL A O 1
ATOM 2454 N N . ALA A 1 308 ? 8.766 1.925 11.789 1 95.5 308 ALA A N 1
ATOM 2455 C CA . ALA A 1 308 ? 8.297 2.764 12.883 1 95.5 308 ALA A CA 1
ATOM 2456 C C . ALA A 1 308 ? 8.977 2.385 14.195 1 95.5 308 ALA A C 1
ATOM 2458 O O . ALA A 1 308 ? 9.344 3.258 14.992 1 95.5 308 ALA A O 1
ATOM 2459 N N . ARG A 1 309 ? 9.211 1.153 14.359 1 94.88 309 ARG A N 1
ATOM 2460 C CA . ARG A 1 309 ? 9.852 0.658 15.57 1 94.88 309 ARG A CA 1
ATOM 2461 C C . ARG A 1 309 ? 11.312 1.09 15.641 1 94.88 309 ARG A C 1
ATOM 2463 O O . ARG A 1 309 ? 11.836 1.376 16.719 1 94.88 309 ARG A O 1
ATOM 2470 N N . ALA A 1 310 ? 11.953 1.062 14.562 1 96.19 310 ALA A N 1
ATOM 2471 C CA . ALA A 1 310 ? 13.344 1.502 14.523 1 96.19 310 ALA A CA 1
ATOM 2472 C C . ALA A 1 310 ? 13.477 2.953 14.969 1 96.19 310 ALA A C 1
ATOM 2474 O O . ALA A 1 310 ? 14.367 3.287 15.758 1 96.19 310 ALA A O 1
ATOM 2475 N N . PHE A 1 311 ? 12.609 3.795 14.531 1 96.62 311 PHE A N 1
ATOM 2476 C CA . PHE A 1 311 ? 12.664 5.199 14.914 1 96.62 311 PHE A CA 1
ATOM 2477 C C . PHE A 1 311 ? 12.25 5.379 16.375 1 96.62 311 PHE A C 1
ATOM 2479 O O . PHE A 1 311 ? 12.781 6.238 17.078 1 96.62 311 PHE A O 1
ATOM 2486 N N . LEU A 1 312 ? 11.297 4.551 16.781 1 94.44 312 LEU A N 1
ATOM 2487 C CA . LEU A 1 312 ? 10.898 4.578 18.188 1 94.44 312 LEU A CA 1
ATOM 2488 C C . LEU A 1 312 ? 12.062 4.211 19.094 1 94.44 312 LEU A C 1
ATOM 2490 O O . LEU A 1 312 ? 12.281 4.855 20.125 1 94.44 312 LEU A O 1
ATOM 2494 N N . ARG A 1 313 ? 12.773 3.213 18.719 1 93.81 313 ARG A N 1
ATOM 2495 C CA . ARG A 1 313 ? 13.945 2.789 19.469 1 93.81 313 ARG A CA 1
ATOM 2496 C C . ARG A 1 313 ? 15.016 3.875 19.484 1 93.81 313 ARG A C 1
ATOM 2498 O O . ARG A 1 313 ? 15.688 4.078 20.5 1 93.81 313 ARG A O 1
ATOM 2505 N N . THR A 1 314 ? 15.156 4.473 18.422 1 94.94 314 THR A N 1
ATOM 2506 C CA . THR A 1 314 ? 16.109 5.574 18.312 1 94.94 314 THR A CA 1
ATOM 2507 C C . THR A 1 314 ? 15.719 6.707 19.266 1 94.94 314 THR A C 1
ATOM 2509 O O . THR A 1 314 ? 16.578 7.277 19.938 1 94.94 314 THR A O 1
ATOM 2512 N N . GLN A 1 315 ? 14.484 7.02 19.297 1 92.5 315 GLN A N 1
ATOM 2513 C CA . GLN A 1 315 ? 13.992 8.047 20.203 1 92.5 315 GLN A CA 1
ATOM 2514 C C . GLN A 1 315 ? 14.273 7.676 21.656 1 92.5 315 GLN A C 1
ATOM 2516 O O . GLN A 1 315 ? 14.688 8.523 22.453 1 92.5 315 GLN A O 1
ATOM 2521 N N . ALA A 1 316 ? 14.055 6.441 21.953 1 91 316 ALA A N 1
ATOM 2522 C CA . ALA A 1 316 ? 14.305 5.949 23.312 1 91 316 ALA A CA 1
ATOM 2523 C C . ALA A 1 316 ? 15.789 6.059 23.672 1 91 316 ALA A C 1
ATOM 2525 O O . ALA A 1 316 ? 16.141 6.391 24.797 1 91 316 ALA A O 1
ATOM 2526 N N . ALA A 1 317 ? 16.609 5.793 22.734 1 92.12 317 ALA A N 1
ATOM 2527 C CA . ALA A 1 317 ? 18.047 5.855 22.953 1 92.12 317 ALA A CA 1
ATOM 2528 C C . ALA A 1 317 ? 18.516 7.297 23.141 1 92.12 317 ALA A C 1
ATOM 2530 O O . ALA A 1 317 ? 19.422 7.562 23.922 1 92.12 317 ALA A O 1
ATOM 2531 N N . LEU A 1 318 ? 17.938 8.172 22.422 1 91.38 318 LEU A N 1
ATOM 2532 C CA . LEU A 1 318 ? 18.344 9.57 22.453 1 91.38 318 LEU A CA 1
ATOM 2533 C C . LEU A 1 318 ? 17.812 10.258 23.719 1 91.38 318 LEU A C 1
ATOM 2535 O O . LEU A 1 318 ? 18.5 11.102 24.297 1 91.38 318 LEU A O 1
ATOM 2539 N N . PHE A 1 319 ? 16.641 9.969 24.109 1 86.25 319 PHE A N 1
ATOM 2540 C CA . PHE A 1 319 ? 16.016 10.766 25.141 1 86.25 319 PHE A CA 1
ATOM 2541 C C . PHE A 1 319 ? 15.664 9.906 26.359 1 86.25 319 PHE A C 1
ATOM 2543 O O . PHE A 1 319 ? 15.203 10.414 27.375 1 86.25 319 PHE A O 1
ATOM 2550 N N . GLY A 1 320 ? 16.266 8.672 26.484 1 71.56 320 GLY A N 1
ATOM 2551 C CA . GLY A 1 320 ? 16 7.77 27.594 1 71.56 320 GLY A CA 1
ATOM 2552 C C . GLY A 1 320 ? 14.656 7.07 27.484 1 71.56 320 GLY A C 1
ATOM 2553 O O . GLY A 1 320 ? 14.055 7.02 26.406 1 71.56 320 GLY A O 1
ATOM 2554 N N . SER A 1 321 ? 14.211 6.375 28.703 1 55.53 321 SER A N 1
ATOM 2555 C CA . SER A 1 321 ? 13.047 5.496 28.703 1 55.53 321 SER A CA 1
ATOM 2556 C C . SER A 1 321 ? 11.797 6.234 28.219 1 55.53 321 SER A C 1
ATOM 2558 O O . SER A 1 321 ? 11.734 7.465 28.297 1 55.53 321 SER A O 1
ATOM 2560 N N . TYR A 1 322 ? 11.016 5.445 27.422 1 49.34 322 TYR A N 1
ATOM 2561 C CA . TYR A 1 322 ? 9.742 5.922 26.906 1 49.34 322 TYR A CA 1
ATOM 2562 C C . TYR A 1 322 ? 9.078 6.883 27.891 1 49.34 322 TYR A C 1
ATOM 2564 O O . TYR A 1 322 ? 8.531 7.91 27.484 1 49.34 322 TYR A O 1
ATOM 2572 N N . ARG A 1 323 ? 9.18 6.508 29.172 1 47.25 323 ARG A N 1
ATOM 2573 C CA . ARG A 1 323 ? 8.609 7.324 30.234 1 47.25 323 ARG A CA 1
ATOM 2574 C C . ARG A 1 323 ? 9.352 8.648 30.359 1 47.25 323 ARG A C 1
ATOM 2576 O O . ARG A 1 323 ? 8.734 9.695 30.594 1 47.25 323 ARG A O 1
ATOM 2583 N N . ASP A 1 324 ? 10.523 8.617 30.234 1 46.5 324 ASP A N 1
ATOM 2584 C CA . ASP A 1 324 ? 11.32 9.836 30.375 1 46.5 324 ASP A CA 1
ATOM 2585 C C . ASP A 1 324 ? 11.25 10.688 29.109 1 46.5 324 ASP A C 1
ATOM 2587 O O . ASP A 1 324 ? 11.258 11.914 29.172 1 46.5 324 ASP A O 1
ATOM 2591 N N . ALA A 1 325 ? 11.273 10.117 28.016 1 44.19 325 ALA A N 1
ATOM 2592 C CA . ALA A 1 325 ? 11.203 10.789 26.719 1 44.19 325 ALA A CA 1
ATOM 2593 C C . ALA A 1 325 ? 9.906 11.578 26.594 1 44.19 325 ALA A C 1
ATOM 2595 O O . ALA A 1 325 ? 9.875 12.641 25.969 1 44.19 325 ALA A O 1
ATOM 2596 N N . LEU A 1 326 ? 8.914 10.992 27.141 1 44.06 326 LEU A N 1
ATOM 2597 C CA . LEU A 1 326 ? 7.68 11.766 27.188 1 44.06 326 LEU A CA 1
ATOM 2598 C C . LEU A 1 326 ? 7.844 12.984 28.094 1 44.06 326 LEU A C 1
ATOM 2600 O O . LEU A 1 326 ? 7.125 13.977 27.938 1 44.06 326 LEU A O 1
ATOM 2604 N N . ARG A 1 327 ? 8.852 12.898 29.109 1 39.03 327 ARG A N 1
ATOM 2605 C CA . ARG A 1 327 ? 9.086 13.984 30.047 1 39.03 327 ARG A CA 1
ATOM 2606 C C . ARG A 1 327 ? 10.016 15.039 29.438 1 39.03 327 ARG A C 1
ATOM 2608 O O . ARG A 1 327 ? 10.297 16.062 30.062 1 39.03 327 ARG A O 1
ATOM 2615 N N . TYR A 1 328 ? 10.789 14.656 28.547 1 37 328 TYR A N 1
ATOM 2616 C CA . TYR A 1 328 ? 11.688 15.695 28.062 1 37 328 TYR A CA 1
ATOM 2617 C C . TYR A 1 328 ? 10.906 16.906 27.578 1 37 328 TYR A C 1
ATOM 2619 O O . TYR A 1 328 ? 10.289 16.875 26.5 1 37 328 TYR A O 1
ATOM 2627 N N . LYS A 1 329 ? 10.359 17.672 28.469 1 34.66 329 LYS A N 1
ATOM 2628 C CA . LYS A 1 329 ? 9.859 19.031 28.234 1 34.66 329 LYS A CA 1
ATOM 2629 C C . LYS A 1 329 ? 11 20 27.969 1 34.66 329 LYS A C 1
ATOM 2631 O O . LYS A 1 329 ? 11.805 20.281 28.875 1 34.66 329 LYS A O 1
ATOM 2636 N N . PRO A 1 330 ? 11.625 20.172 26.906 1 33.62 330 PRO A N 1
ATOM 2637 C CA . PRO A 1 330 ? 12.5 21.344 26.969 1 33.62 330 PRO A CA 1
ATOM 2638 C C . PRO A 1 330 ? 11.984 22.438 27.906 1 33.62 330 PRO A C 1
ATOM 2640 O O . PRO A 1 330 ? 10.773 22.531 28.141 1 33.62 330 PRO A O 1
ATOM 2643 N N . HIS A 1 331 ? 12.758 22.875 28.906 1 28.39 331 HIS A N 1
ATOM 2644 C CA . HIS A 1 331 ? 12.57 24.109 29.641 1 28.39 331 HIS A CA 1
ATOM 2645 C C . HIS A 1 331 ? 12.086 25.234 28.734 1 28.39 331 HIS A C 1
ATOM 2647 O O . HIS A 1 331 ? 12.773 25.625 27.797 1 28.39 331 HIS A O 1
ATOM 2653 N N . LEU A 1 332 ? 10.906 25.266 28.375 1 27.95 332 LEU A N 1
ATOM 2654 C CA . LEU A 1 332 ? 10.422 26.594 28.031 1 27.95 332 LEU A CA 1
ATOM 2655 C C . LEU A 1 332 ? 10.938 27.641 29.016 1 27.95 332 LEU A C 1
ATOM 2657 O O . LEU A 1 332 ? 10.578 27.609 30.203 1 27.95 332 LEU A O 1
ATOM 2661 N N . ASN A 1 333 ? 12.219 28.078 29.188 1 26.23 333 ASN A N 1
ATOM 2662 C CA . ASN A 1 333 ? 12.359 29.469 29.625 1 26.23 333 ASN A CA 1
ATOM 2663 C C . ASN A 1 333 ? 11.148 30.312 29.25 1 26.23 333 ASN A C 1
ATOM 2665 O O . ASN A 1 333 ? 10.414 29.953 28.328 1 26.23 333 ASN A O 1
ATOM 2669 N N . ASN A 1 334 ? 10.797 31.422 30.172 1 25.64 334 ASN A N 1
ATOM 2670 C CA . ASN A 1 334 ? 9.742 32.406 30.391 1 25.64 334 ASN A CA 1
ATOM 2671 C C . ASN A 1 334 ? 9.43 33.188 29.125 1 25.64 334 ASN A C 1
ATOM 2673 O O . ASN A 1 334 ? 9.844 34.312 28.969 1 25.64 334 ASN A O 1
ATOM 2677 N N . LEU A 1 335 ? 9.875 33.031 28.016 1 23.81 335 LEU A N 1
ATOM 2678 C CA . LEU A 1 335 ? 9.438 34.156 27.203 1 23.81 335 LEU A CA 1
ATOM 2679 C C . LEU A 1 335 ? 7.938 34.406 27.375 1 23.81 335 LEU A C 1
ATOM 2681 O O . LEU A 1 335 ? 7.133 33.594 26.891 1 23.81 335 LEU A O 1
ATOM 2685 N N . CYS A 1 336 ? 7.523 34.719 28.625 1 21.8 336 CYS A N 1
ATOM 2686 C CA . CYS A 1 336 ? 6.289 35.375 29.047 1 21.8 336 CYS A CA 1
ATOM 2687 C C . CYS A 1 336 ? 5.895 36.5 28.062 1 21.8 336 CYS A C 1
ATOM 2689 O O . CYS A 1 336 ? 6.633 37.469 27.875 1 21.8 336 CYS A O 1
ATOM 2691 N N . PHE A 1 337 ? 5.539 36.156 26.859 1 22.98 337 PHE A N 1
ATOM 2692 C CA . PHE A 1 337 ? 4.883 37.25 26.172 1 22.98 337 PHE A CA 1
ATOM 2693 C C . PHE A 1 337 ? 3.955 38 27.125 1 22.98 337 PHE A C 1
ATOM 2695 O O . PHE A 1 337 ? 3.016 37.406 27.672 1 22.98 337 PHE A O 1
ATOM 2702 N N . THR A 1 338 ? 4.484 38.875 27.953 1 22.34 338 THR A N 1
ATOM 2703 C CA . THR A 1 338 ? 3.787 39.969 28.594 1 22.34 338 THR A CA 1
ATOM 2704 C C . THR A 1 338 ? 2.639 40.469 27.734 1 22.34 338 THR A C 1
ATOM 2706 O O . THR A 1 338 ? 2.641 40.281 26.516 1 22.34 338 THR A O 1
ATOM 2709 N N . SER A 1 339 ? 1.464 40.969 28.312 1 22.62 339 SER A N 1
ATOM 2710 C CA . SER A 1 339 ? 0.136 41.531 28.031 1 22.62 339 SER A CA 1
ATOM 2711 C C . SER A 1 339 ? 0.176 42.531 26.891 1 22.62 339 SER A C 1
ATOM 2713 O O . SER A 1 339 ? -0.837 42.75 26.219 1 22.62 339 SER A O 1
ATOM 2715 N N . SER A 1 340 ? 1.136 43.406 26.828 1 22.86 340 SER A N 1
ATOM 2716 C CA . SER A 1 340 ? 0.759 44.688 26.234 1 22.86 340 SER A CA 1
ATOM 2717 C C . SER A 1 340 ? 0.507 44.531 24.734 1 22.86 340 SER A C 1
ATOM 2719 O O . SER A 1 340 ? -0.444 45.125 24.203 1 22.86 340 SER A O 1
ATOM 2721 N N . ARG A 1 341 ? 1.54 44.469 23.906 1 23.61 341 ARG A N 1
ATOM 2722 C CA . ARG A 1 341 ? 1.362 45.062 22.594 1 23.61 341 ARG A CA 1
ATOM 2723 C C . ARG A 1 341 ? 0.585 44.156 21.656 1 23.61 341 ARG A C 1
ATOM 2725 O O . ARG A 1 341 ? 1.042 43.062 21.344 1 23.61 341 ARG A O 1
ATOM 2732 N N . TYR A 1 342 ? -0.856 44.125 21.688 1 22.56 342 TYR A N 1
ATOM 2733 C CA . TYR A 1 342 ? -2.068 43.781 20.938 1 22.56 342 TYR A CA 1
ATOM 2734 C C . TYR A 1 342 ? -1.844 43.938 19.438 1 22.56 342 TYR A C 1
ATOM 2736 O O . TYR A 1 342 ? -1.84 45.062 18.922 1 22.56 342 TYR A O 1
ATOM 2744 N N . LEU A 1 343 ? -0.805 43.469 18.891 1 23.16 343 LEU A N 1
ATOM 2745 C CA . LEU A 1 343 ? -0.819 43.969 17.531 1 23.16 343 LEU A CA 1
ATOM 2746 C C . LEU A 1 343 ? -2.172 43.75 16.859 1 23.16 343 LEU A C 1
ATOM 2748 O O . LEU A 1 343 ? -2.779 42.688 17.062 1 23.16 343 LEU A O 1
ATOM 2752 N N . PRO A 1 344 ? -2.918 44.656 16.297 1 23.72 344 PRO A N 1
ATOM 2753 C CA . PRO A 1 344 ? -4.273 44.656 15.742 1 23.72 344 PRO A CA 1
ATOM 2754 C C . PRO A 1 344 ? -4.508 43.469 14.789 1 23.72 344 PRO A C 1
ATOM 2756 O O . PRO A 1 344 ? -3.754 43.312 13.828 1 23.72 344 PRO A O 1
ATOM 2759 N N . THR A 1 345 ? -4.762 42.438 15.234 1 26.72 345 THR A N 1
ATOM 2760 C CA . THR A 1 345 ? -5.234 41.219 14.602 1 26.72 345 THR A CA 1
ATOM 2761 C C . THR A 1 345 ? -6.211 41.531 13.469 1 26.72 345 THR A C 1
ATOM 2763 O O . THR A 1 345 ? -6.809 40.625 12.883 1 26.72 345 THR A O 1
ATOM 2766 N N . ARG A 1 346 ? -6.734 42.781 13.359 1 24.41 346 ARG A N 1
ATOM 2767 C CA . ARG A 1 346 ? -7.66 43.344 12.375 1 24.41 346 ARG A CA 1
ATOM 2768 C C . ARG A 1 346 ? -7.082 43.219 10.969 1 24.41 346 ARG A C 1
ATOM 2770 O O . ARG A 1 346 ? -7.828 43.062 10 1 24.41 346 ARG A O 1
ATOM 2777 N N . LYS A 1 347 ? -5.828 43.469 10.773 1 26.7 347 LYS A N 1
ATOM 2778 C CA . LYS A 1 347 ? -5.27 43.688 9.445 1 26.7 347 LYS A CA 1
ATOM 2779 C C . LYS A 1 347 ? -5.121 42.375 8.68 1 26.7 347 LYS A C 1
ATOM 2781 O O . LYS A 1 347 ? -5.18 42.375 7.445 1 26.7 347 LYS A O 1
ATOM 2786 N N . LEU A 1 348 ? -4.895 41.469 9.352 1 24.98 348 LEU A N 1
ATOM 2787 C CA . LEU A 1 348 ? -4.645 40.312 8.477 1 24.98 348 LEU A CA 1
ATOM 2788 C C . LEU A 1 348 ? -5.941 39.812 7.855 1 24.98 348 LEU A C 1
ATOM 2790 O O . LEU A 1 348 ? -5.941 39.344 6.723 1 24.98 348 LEU A O 1
ATOM 2794 N N . LEU A 1 349 ? -7.059 39.938 8.516 1 25.58 349 LEU A N 1
ATOM 2795 C CA . LEU A 1 349 ? -8.344 39.75 7.852 1 25.58 349 LEU A CA 1
ATOM 2796 C C . LEU A 1 349 ? -8.68 40.906 6.934 1 25.58 349 LEU A C 1
ATOM 2798 O O . LEU A 1 349 ? -9.375 40.75 5.934 1 25.58 349 LEU A O 1
ATOM 2802 N N . SER A 1 350 ? -8.359 42.219 7.258 1 25.66 350 SER A N 1
ATOM 2803 C CA . SER A 1 350 ? -8.641 43.406 6.492 1 25.66 350 SER A CA 1
ATOM 2804 C C . SER A 1 350 ? -7.852 43.438 5.188 1 25.66 350 SER A C 1
ATOM 2806 O O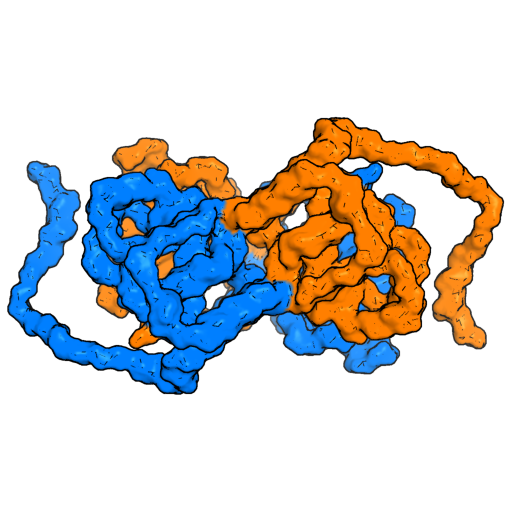 . SER A 1 350 ? -8.242 44.125 4.234 1 25.66 350 SER A O 1
ATOM 2808 N N . LEU A 1 351 ? -6.707 42.969 5.156 1 24.95 351 LEU A N 1
ATOM 2809 C CA . LEU A 1 351 ? -6.059 43.125 3.859 1 24.95 351 LEU A CA 1
ATOM 2810 C C . LEU A 1 351 ? -6.789 42.312 2.799 1 24.95 351 LEU A C 1
ATOM 2812 O O . LEU A 1 351 ? -6.844 42.688 1.633 1 24.95 351 LEU A O 1
ATOM 2816 N N . CYS A 1 352 ? -7.254 41.188 3.076 1 26.73 352 CYS A N 1
ATOM 2817 C CA . CYS A 1 352 ? -7.953 40.562 1.953 1 26.73 352 CYS A CA 1
ATOM 2818 C C . CYS A 1 352 ? -9.297 41.25 1.717 1 26.73 352 CYS A C 1
ATOM 2820 O O . CYS A 1 352 ? -9.844 41.188 0.614 1 26.73 352 CYS A O 1
ATOM 2822 N N . LEU A 1 353 ? -9.93 41.75 2.795 1 24.44 353 LEU A N 1
ATOM 2823 C CA . LEU A 1 353 ? -11.227 42.312 2.463 1 24.44 353 LEU A CA 1
ATOM 2824 C C . LEU A 1 353 ? -11.07 43.75 1.962 1 24.44 353 LEU A C 1
ATOM 2826 O O . LEU A 1 353 ? -12.023 44.344 1.457 1 24.44 353 LEU A O 1
ATOM 2830 N N . SER A 1 354 ? -10.07 44.469 2.422 1 24.59 354 SER A N 1
ATOM 2831 C CA . SER A 1 354 ? -10.227 45.906 2.189 1 24.59 354 SER A CA 1
ATOM 2832 C C . SER A 1 354 ? -10.055 46.25 0.713 1 24.59 354 SER A C 1
ATOM 2834 O O . SER A 1 354 ? -10.172 47.406 0.322 1 24.59 354 SER A O 1
ATOM 2836 N N . HIS A 1 355 ? -9.492 45.469 -0.075 1 23.2 355 HIS A N 1
ATOM 2837 C CA . HIS A 1 355 ? -9.391 46.25 -1.296 1 23.2 355 HIS A CA 1
ATOM 2838 C C . HIS A 1 355 ? -10.766 46.469 -1.927 1 23.2 355 HIS A C 1
ATOM 2840 O O . HIS A 1 355 ? -10.859 46.875 -3.086 1 23.2 355 HIS A O 1
ATOM 2846 N N . ARG A 1 356 ? -11.953 46.281 -1.203 1 22.25 356 ARG A N 1
ATOM 2847 C CA . ARG A 1 356 ? -13.062 46.844 -1.966 1 22.25 356 ARG A CA 1
ATOM 2848 C C . ARG A 1 356 ? -12.969 48.375 -2.031 1 22.25 356 ARG A C 1
ATOM 2850 O O . ARG A 1 356 ? -13.664 49 -2.832 1 22.25 356 ARG A O 1
ATOM 2857 N N . ASN A 1 357 ? -12.32 49.062 -1.076 1 20.12 357 ASN A N 1
ATOM 2858 C CA . ASN A 1 357 ? -12.602 50.438 -1.457 1 20.12 357 ASN A CA 1
ATOM 2859 C C . ASN A 1 357 ? -11.734 50.875 -2.629 1 20.12 357 ASN A C 1
ATOM 2861 O O . ASN A 1 357 ? -10.523 50.656 -2.641 1 20.12 357 ASN A O 1
ATOM 2865 N N . MET B 1 1 ? 5.031 18.422 24.453 1 62.31 1 MET B N 1
ATOM 2866 C CA . MET B 1 1 ? 5.07 17.797 23.141 1 62.31 1 MET B CA 1
ATOM 2867 C C . MET B 1 1 ? 3.865 16.891 22.938 1 62.31 1 MET B C 1
ATOM 2869 O O . MET B 1 1 ? 4.02 15.688 22.703 1 62.31 1 MET B O 1
ATOM 2873 N N . ASP B 1 2 ? 2.766 17.406 23.188 1 74.69 2 ASP B N 1
ATOM 2874 C CA . ASP B 1 2 ? 1.505 16.672 23.219 1 74.69 2 ASP B CA 1
ATOM 2875 C C . ASP B 1 2 ? 0.941 16.469 21.812 1 74.69 2 ASP B C 1
ATOM 2877 O O . ASP B 1 2 ? 1.292 17.203 20.891 1 74.69 2 ASP B O 1
ATOM 2881 N N . SER B 1 3 ? 0.267 15.43 21.688 1 80.81 3 SER B N 1
ATOM 2882 C CA . SER B 1 3 ? -0.429 15.141 20.438 1 80.81 3 SER B CA 1
ATOM 2883 C C . SER B 1 3 ? -1.314 16.312 20 1 80.81 3 SER B C 1
ATOM 2885 O O . SER B 1 3 ? -1.941 16.953 20.844 1 80.81 3 SER B O 1
ATOM 2887 N N . ARG B 1 4 ? -1.332 16.672 18.812 1 85.12 4 ARG B N 1
ATOM 2888 C CA . ARG B 1 4 ? -2.156 17.734 18.25 1 85.12 4 ARG B CA 1
ATOM 2889 C C . ARG B 1 4 ? -3.453 17.188 17.672 1 85.12 4 ARG B C 1
ATOM 2891 O O . ARG B 1 4 ? -4.215 17.922 17.047 1 85.12 4 ARG B O 1
ATOM 2898 N N . ILE B 1 5 ? -3.695 15.93 17.875 1 86 5 ILE B N 1
ATOM 2899 C CA . ILE B 1 5 ? -4.93 15.289 17.422 1 86 5 ILE B CA 1
ATOM 2900 C C . ILE B 1 5 ? -6.027 15.516 18.453 1 86 5 ILE B C 1
ATOM 2902 O O . ILE B 1 5 ? -5.801 15.352 19.656 1 86 5 ILE B O 1
ATOM 2906 N N . LYS B 1 6 ? -7.156 15.945 17.984 1 86.88 6 LYS B N 1
ATOM 2907 C CA . LYS B 1 6 ? -8.289 16.125 18.906 1 86.88 6 LYS B CA 1
ATOM 2908 C C . LYS B 1 6 ? -8.766 14.781 19.438 1 86.88 6 LYS B C 1
ATOM 2910 O O . LYS B 1 6 ? -9.086 13.867 18.672 1 86.88 6 LYS B O 1
ATOM 2915 N N . GLU B 1 7 ? -8.812 14.5 20.688 1 82.69 7 GLU B N 1
ATOM 2916 C CA . GLU B 1 7 ? -9.094 13.219 21.328 1 82.69 7 GLU B CA 1
ATOM 2917 C C . GLU B 1 7 ? -10.57 12.859 21.219 1 82.69 7 GLU B C 1
ATOM 2919 O O . GLU B 1 7 ? -10.922 11.703 20.984 1 82.69 7 GLU B O 1
ATOM 2924 N N . ASN B 1 8 ? -11.453 13.836 21.422 1 85 8 ASN B N 1
ATOM 2925 C CA . ASN B 1 8 ? -12.875 13.523 21.422 1 85 8 ASN B CA 1
ATOM 2926 C C . ASN B 1 8 ? -13.664 14.516 20.562 1 85 8 ASN B C 1
ATOM 2928 O O . ASN B 1 8 ? -14.406 15.344 21.094 1 85 8 ASN B O 1
ATOM 2932 N N . PRO B 1 9 ? -13.523 14.273 19.312 1 90.12 9 PRO B N 1
ATOM 2933 C CA . PRO B 1 9 ? -14.344 15.141 18.469 1 90.12 9 PRO B CA 1
ATOM 2934 C C . PRO B 1 9 ? -15.828 14.828 18.562 1 90.12 9 PRO B C 1
ATOM 2936 O O . PRO B 1 9 ? -16.203 13.766 19.062 1 90.12 9 PRO B O 1
ATOM 2939 N N . GLU B 1 10 ? -16.625 15.734 18.094 1 87.88 10 GLU B N 1
ATOM 2940 C CA . GLU B 1 10 ? -18.078 15.617 18.234 1 87.88 10 GLU B CA 1
ATOM 2941 C C . GLU B 1 10 ? -18.656 14.609 17.234 1 87.88 10 GLU B C 1
ATOM 2943 O O . GLU B 1 10 ? -19.672 13.961 17.516 1 87.88 10 GLU B O 1
ATOM 2948 N N . SER B 1 11 ? -18.078 14.547 16.109 1 92 11 SER B N 1
ATOM 2949 C CA . SER B 1 11 ? -18.516 13.648 15.055 1 92 11 SER B CA 1
ATOM 2950 C C . SER B 1 11 ? -17.344 13.031 14.312 1 92 11 SER B C 1
ATOM 2952 O O . SER B 1 11 ? -16.203 13.469 14.477 1 92 11 SER B O 1
ATOM 2954 N N . THR B 1 12 ? -17.641 11.953 13.539 1 93.56 12 THR B N 1
ATOM 2955 C CA . THR B 1 12 ? -16.594 11.273 12.789 1 93.56 12 THR B CA 1
ATOM 2956 C C . THR B 1 12 ? -16 12.195 11.727 1 93.56 12 THR B C 1
ATOM 2958 O O . THR B 1 12 ? -14.82 12.086 11.383 1 93.56 12 THR B O 1
ATOM 2961 N N . PHE B 1 13 ? -16.875 13.008 11.195 1 94.12 13 PHE B N 1
ATOM 2962 C CA . PHE B 1 13 ? -16.422 14.023 10.258 1 94.12 13 PHE B CA 1
ATOM 2963 C C . PHE B 1 13 ? -17.219 15.312 10.422 1 94.12 13 PHE B C 1
ATOM 2965 O O . PHE B 1 13 ? -18.281 15.312 11.047 1 94.12 13 PHE B O 1
ATOM 2972 N N . ASP B 1 14 ? -16.656 16.391 9.914 1 89.62 14 ASP B N 1
ATOM 2973 C CA . ASP B 1 14 ? -17.297 17.703 10.078 1 89.62 14 ASP B CA 1
ATOM 2974 C C . ASP B 1 14 ? -17.984 18.141 8.797 1 89.62 14 ASP B C 1
ATOM 2976 O O . ASP B 1 14 ? -19.031 18.797 8.844 1 89.62 14 ASP B O 1
ATOM 2980 N N . LEU B 1 15 ? -17.344 17.766 7.676 1 90.44 15 LEU B N 1
ATOM 2981 C CA . LEU B 1 15 ? -17.828 18.344 6.426 1 90.44 15 LEU B CA 1
ATOM 2982 C C . LEU B 1 15 ? -17.438 17.469 5.242 1 90.44 15 LEU B C 1
ATOM 2984 O O . LEU B 1 15 ? -16.328 16.938 5.207 1 90.44 15 LEU B O 1
ATOM 2988 N N . VAL B 1 16 ? -18.328 17.234 4.363 1 92.25 16 VAL B N 1
ATOM 2989 C CA . VAL B 1 16 ? -18.062 16.625 3.064 1 92.25 16 VAL B CA 1
ATOM 2990 C C . VAL B 1 16 ? -18.438 17.594 1.948 1 92.25 16 VAL B C 1
ATOM 2992 O O . VAL B 1 16 ? -19.5 18.219 1.987 1 92.25 16 VAL B O 1
ATOM 2995 N N . LEU B 1 17 ? -17.484 17.766 0.979 1 89.69 17 LEU B N 1
ATOM 2996 C CA . LEU B 1 17 ? -17.719 18.75 -0.06 1 89.69 17 LEU B CA 1
ATOM 2997 C C . LEU B 1 17 ? -17.375 18.203 -1.437 1 89.69 17 LEU B C 1
ATOM 2999 O O . LEU B 1 17 ? -16.5 17.344 -1.564 1 89.69 17 LEU B O 1
ATOM 3003 N N . LYS B 1 18 ? -18.109 18.578 -2.355 1 88.31 18 LYS B N 1
ATOM 3004 C CA . LYS B 1 18 ? -17.812 18.438 -3.777 1 88.31 18 LYS B CA 1
ATOM 3005 C C . LYS B 1 18 ? -17.547 19.812 -4.406 1 88.31 18 LYS B C 1
ATOM 3007 O O . LYS B 1 18 ? -18.422 20.688 -4.398 1 88.31 18 LYS B O 1
ATOM 3012 N N . VAL B 1 19 ? -16.344 19.969 -4.906 1 84.19 19 VAL B N 1
ATOM 3013 C CA . VAL B 1 19 ? -15.945 21.281 -5.395 1 84.19 19 VAL B CA 1
ATOM 3014 C C . VAL B 1 19 ? -15.539 21.172 -6.867 1 84.19 19 VAL B C 1
ATOM 3016 O O . VAL B 1 19 ? -14.875 20.219 -7.27 1 84.19 19 VAL B O 1
ATOM 3019 N N . LYS B 1 20 ? -16.031 22.047 -7.637 1 82.19 20 LYS B N 1
ATOM 3020 C CA . LYS B 1 20 ? -15.625 22.172 -9.031 1 82.19 20 LYS B CA 1
ATOM 3021 C C . LYS B 1 20 ? -14.531 23.219 -9.188 1 82.19 20 LYS B C 1
ATOM 3023 O O . LYS B 1 20 ? -14.656 24.344 -8.68 1 82.19 20 LYS B O 1
ATOM 3028 N N . CYS B 1 21 ? -13.492 22.656 -9.812 1 69.62 21 CYS B N 1
ATOM 3029 C CA . CYS B 1 21 ? -12.375 23.562 -10.031 1 69.62 21 CYS B CA 1
ATOM 3030 C C . CYS B 1 21 ? -12.477 24.234 -11.398 1 69.62 21 CYS B C 1
ATOM 3032 O O . CYS B 1 21 ? -12.844 23.578 -12.383 1 69.62 21 CYS B O 1
ATOM 3034 N N . GLN B 1 22 ? -12.531 25.5 -11.414 1 66.62 22 GLN B N 1
ATOM 3035 C CA . GLN B 1 22 ? -12.672 26.219 -12.68 1 66.62 22 GLN B CA 1
ATOM 3036 C C . GLN B 1 22 ? -11.328 26.297 -13.414 1 66.62 22 GLN B C 1
ATOM 3038 O O . GLN B 1 22 ? -10.273 26.141 -12.797 1 66.62 22 GLN B O 1
ATOM 3043 N N . ALA B 1 23 ? -11.43 26.281 -14.672 1 59.38 23 ALA B N 1
ATOM 3044 C CA . ALA B 1 23 ? -10.305 26.281 -15.602 1 59.38 23 ALA B CA 1
ATOM 3045 C C . ALA B 1 23 ? -9.391 27.469 -15.375 1 59.38 23 ALA B C 1
ATOM 3047 O O . ALA B 1 23 ? -8.18 27.391 -15.602 1 59.38 23 ALA B O 1
ATOM 3048 N N . SER B 1 24 ? -9.938 28.484 -14.961 1 59.38 24 SER B N 1
ATOM 3049 C CA . SER B 1 24 ? -9.125 29.703 -14.891 1 59.38 24 SER B CA 1
ATOM 3050 C C . SER B 1 24 ? -8.609 29.938 -13.469 1 59.38 24 SER B C 1
ATOM 3052 O O . SER B 1 24 ? -9.297 29.625 -12.492 1 59.38 24 SER B O 1
ATOM 3054 N N . GLU B 1 25 ? -7.277 30.188 -13.336 1 58.16 25 GLU B N 1
ATOM 3055 C CA . GLU B 1 25 ? -6.629 30.5 -12.07 1 58.16 25 GLU B CA 1
ATOM 3056 C C . GLU B 1 25 ? -7.375 31.609 -11.328 1 58.16 25 GLU B C 1
ATOM 3058 O O . GLU B 1 25 ? -7.305 31.703 -10.102 1 58.16 25 GLU B O 1
ATOM 3063 N N . ASN B 1 26 ? -8.117 32.281 -12.164 1 60.44 26 ASN B N 1
ATOM 3064 C CA . ASN B 1 26 ? -8.734 33.469 -11.586 1 60.44 26 ASN B CA 1
ATOM 3065 C C . ASN B 1 26 ? -10.164 33.188 -11.117 1 60.44 26 ASN B C 1
ATOM 3067 O O . ASN B 1 26 ? -10.812 34.062 -10.539 1 60.44 26 ASN B O 1
ATOM 3071 N N . GLU B 1 27 ? -10.547 32.062 -11.391 1 67.62 27 GLU B N 1
ATOM 3072 C CA . GLU B 1 27 ? -11.906 31.766 -10.969 1 67.62 27 GLU B CA 1
ATOM 3073 C C . GLU B 1 27 ? -11.922 30.906 -9.711 1 67.62 27 GLU B C 1
ATOM 3075 O O . GLU B 1 27 ? -11.164 29.938 -9.609 1 67.62 27 GLU B O 1
ATOM 3080 N N . ASP B 1 28 ? -12.641 31.375 -8.734 1 69.62 28 ASP B N 1
ATOM 3081 C CA . ASP B 1 28 ? -12.766 30.672 -7.469 1 69.62 28 ASP B CA 1
ATOM 3082 C C . ASP B 1 28 ? -13.477 29.328 -7.656 1 69.62 28 ASP B C 1
ATOM 3084 O O . ASP B 1 28 ? -14.344 29.188 -8.523 1 69.62 28 ASP B O 1
ATOM 3088 N N . PRO B 1 29 ? -13.102 28.359 -6.891 1 75.69 29 PRO B N 1
ATOM 3089 C CA . PRO B 1 29 ? -13.797 27.062 -6.934 1 75.69 29 PRO B CA 1
ATOM 3090 C C . PRO B 1 29 ? -15.258 27.188 -6.504 1 75.69 29 PRO B C 1
ATOM 3092 O O . PRO B 1 29 ? -15.609 28.062 -5.707 1 75.69 29 PRO B O 1
ATOM 3095 N N . VAL B 1 30 ? -16.047 26.406 -7.074 1 79.69 30 VAL B N 1
ATOM 3096 C CA . VAL B 1 30 ? -17.484 26.422 -6.785 1 79.69 30 VAL B CA 1
ATOM 3097 C C . VAL B 1 30 ? -17.875 25.141 -6.043 1 79.69 30 VAL B C 1
ATOM 3099 O O . VAL B 1 30 ? -17.531 24.031 -6.473 1 79.69 30 VAL B O 1
ATOM 3102 N N . VAL B 1 31 ? -18.484 25.375 -4.91 1 83.56 31 VAL B N 1
ATOM 3103 C CA . VAL B 1 31 ? -19 24.234 -4.168 1 83.56 31 VAL B CA 1
ATOM 3104 C C . VAL B 1 31 ? -20.281 23.719 -4.836 1 83.56 31 VAL B C 1
ATOM 3106 O O . VAL B 1 31 ? -21.281 24.438 -4.91 1 83.56 31 VAL B O 1
ATOM 3109 N N . LEU B 1 32 ? -20.25 22.5 -5.285 1 85.31 32 LEU B N 1
ATOM 3110 C CA . LEU B 1 32 ? -21.375 21.922 -5.992 1 85.31 32 LEU B CA 1
ATOM 3111 C C . LEU B 1 32 ? -22.312 21.203 -5.023 1 85.31 32 LEU B C 1
ATOM 3113 O O . LEU B 1 32 ? -23.516 21.094 -5.273 1 85.31 32 LEU B O 1
ATOM 3117 N N . TRP B 1 33 ? -21.766 20.672 -4.02 1 86.12 33 TRP B N 1
ATOM 3118 C CA . TRP B 1 33 ? -22.5 19.844 -3.061 1 86.12 33 TRP B CA 1
ATOM 3119 C C . TRP B 1 33 ? -21.766 19.781 -1.725 1 86.12 33 TRP B C 1
ATOM 3121 O O . TRP B 1 33 ? -20.547 19.766 -1.687 1 86.12 33 TRP B O 1
ATOM 3131 N N . LYS B 1 34 ? -22.531 19.906 -0.655 1 88.5 34 LYS B N 1
ATOM 3132 C CA . LYS B 1 34 ? -21.891 19.797 0.654 1 88.5 34 LYS B CA 1
ATOM 3133 C C . LYS B 1 34 ? -22.812 19.109 1.661 1 88.5 34 LYS B C 1
ATOM 3135 O O . LYS B 1 34 ? -24.031 19.156 1.523 1 88.5 34 LYS B O 1
ATOM 3140 N N . PHE B 1 35 ? -22.25 18.453 2.529 1 89.5 35 PHE B N 1
ATOM 3141 C CA . PHE B 1 35 ? -22.938 17.828 3.656 1 89.5 35 PHE B CA 1
ATOM 3142 C C . PHE B 1 35 ? -22.156 18.047 4.949 1 89.5 35 PHE B C 1
ATOM 3144 O O . PHE B 1 35 ? -20.953 17.75 5.016 1 89.5 35 PHE B O 1
ATOM 3151 N N . PRO B 1 36 ? -22.688 18.375 6.156 1 89.44 36 PRO B N 1
ATOM 3152 C CA . PRO B 1 36 ? -24.062 18.859 6.266 1 89.44 36 PRO B CA 1
ATOM 3153 C C . PRO B 1 36 ? -24.297 20.156 5.5 1 89.44 36 PRO B C 1
ATOM 3155 O O . PRO B 1 36 ? -23.391 21 5.41 1 89.44 36 PRO B O 1
ATOM 3158 N N . GLU B 1 37 ? -25.562 20.359 5.047 1 84.12 37 GLU B N 1
ATOM 3159 C CA . GLU B 1 37 ? -25.875 21.5 4.207 1 84.12 37 GLU B CA 1
ATOM 3160 C C . GLU B 1 37 ? -25.797 22.812 5 1 84.12 37 GLU B C 1
ATOM 3162 O O . GLU B 1 37 ? -25.484 23.859 4.441 1 84.12 37 GLU B O 1
ATOM 3167 N N . ASP B 1 38 ? -26.094 22.75 6.254 1 78.06 38 ASP B N 1
ATOM 3168 C CA . ASP B 1 38 ? -26.141 23.953 7.09 1 78.06 38 ASP B CA 1
ATOM 3169 C C . ASP B 1 38 ? -24.766 24.25 7.695 1 78.06 38 ASP B C 1
ATOM 3171 O O . ASP B 1 38 ? -24.625 25.109 8.562 1 78.06 38 ASP B O 1
ATOM 3175 N N . PHE B 1 39 ? -23.859 23.328 7.152 1 72.44 39 PHE B N 1
ATOM 3176 C CA . PHE B 1 39 ? -22.516 23.578 7.656 1 72.44 39 PHE B CA 1
ATOM 3177 C C . PHE B 1 39 ? -22.047 24.984 7.305 1 72.44 39 PHE B C 1
ATOM 3179 O O . PHE B 1 39 ? -22.172 25.422 6.16 1 72.44 39 PHE B O 1
ATOM 3186 N N . GLY B 1 40 ? -21.656 25.859 8.273 1 59.56 40 GLY B N 1
ATOM 3187 C CA . GLY B 1 40 ? -21.203 27.203 7.977 1 59.56 40 GLY B CA 1
ATOM 3188 C C . GLY B 1 40 ? -22.047 28.281 8.633 1 59.56 40 GLY B C 1
ATOM 3189 O O . GLY B 1 40 ? -21.562 29.375 8.938 1 59.56 40 GLY B O 1
ATOM 3190 N N . ASP B 1 41 ? -23.547 28.047 8.484 1 50.53 41 ASP B N 1
ATOM 3191 C CA . ASP B 1 41 ? -24.281 29.031 9.258 1 50.53 41 ASP B CA 1
ATOM 3192 C C . ASP B 1 41 ? -23.688 29.188 10.656 1 50.53 41 ASP B C 1
ATOM 3194 O O . ASP B 1 41 ? -23.703 30.281 11.227 1 50.53 41 ASP B O 1
ATOM 3198 N N . GLN B 1 42 ? -23.375 28.266 11.242 1 43.47 42 GLN B N 1
ATOM 3199 C CA . GLN B 1 42 ? -22.75 28.469 12.547 1 43.47 42 GLN B CA 1
ATOM 3200 C C . GLN B 1 42 ? -21.25 28.656 12.406 1 43.47 42 GLN B C 1
ATOM 3202 O O . GLN B 1 42 ? -20.641 29.375 13.195 1 43.47 42 GLN B O 1
ATOM 3207 N N . CYS B 1 43 ? -20.406 27.578 12.086 1 45.22 43 CYS B N 1
ATOM 3208 C CA . CYS B 1 43 ? -18.938 27.516 12.086 1 45.22 43 CYS B CA 1
ATOM 3209 C C . CYS B 1 43 ? -18.359 28.391 10.984 1 45.22 43 CYS B C 1
ATOM 3211 O O . CYS B 1 43 ? -18.984 28.578 9.938 1 45.22 43 CYS B O 1
ATOM 3213 N N . THR B 1 44 ? -16.969 29.016 11.18 1 47.97 44 THR B N 1
ATOM 3214 C CA . THR B 1 44 ? -16.203 30.156 10.711 1 47.97 44 THR B CA 1
ATOM 3215 C C . THR B 1 44 ? -15.891 30.016 9.219 1 47.97 44 THR B C 1
ATOM 3217 O O . THR B 1 44 ? -15.477 28.953 8.758 1 47.97 44 THR B O 1
ATOM 3220 N N . VAL B 1 45 ? -16.547 30.859 8.391 1 44.16 45 VAL B N 1
ATOM 3221 C CA . VAL B 1 45 ? -16.281 31.234 7.004 1 44.16 45 VAL B CA 1
ATOM 3222 C C . VAL B 1 45 ? -14.812 30.953 6.672 1 44.16 45 VAL B C 1
ATOM 3224 O O . VAL B 1 45 ? -14.492 30.516 5.566 1 44.16 45 VAL B O 1
ATOM 3227 N N . ILE B 1 46 ? -14.055 31.203 7.695 1 46.19 46 ILE B N 1
ATOM 3228 C CA . ILE B 1 46 ? -12.617 31.141 7.469 1 46.19 46 ILE B CA 1
ATOM 3229 C C . ILE B 1 46 ? -12.211 29.688 7.203 1 46.19 46 ILE B C 1
ATOM 3231 O O . ILE B 1 46 ? -11.414 29.422 6.301 1 46.19 46 ILE B O 1
ATOM 3235 N N . TYR B 1 47 ? -12.922 28.781 7.977 1 55.25 47 TYR B N 1
ATOM 3236 C CA . TYR B 1 47 ? -12.539 27.391 7.793 1 55.25 47 TYR B CA 1
ATOM 3237 C C . TYR B 1 47 ? -12.984 26.875 6.43 1 55.25 47 TYR B C 1
ATOM 3239 O O . TYR B 1 47 ? -12.227 26.188 5.738 1 55.25 47 TYR B O 1
ATOM 3247 N N . ASP B 1 48 ? -14.094 27.406 6.051 1 56.5 48 ASP B N 1
ATOM 3248 C CA . ASP B 1 48 ? -14.617 26.969 4.758 1 56.5 48 ASP B CA 1
ATOM 3249 C C . ASP B 1 48 ? -13.742 27.469 3.613 1 56.5 48 ASP B C 1
ATOM 3251 O O . ASP B 1 48 ? -13.43 26.734 2.684 1 56.5 48 ASP B O 1
ATOM 3255 N N . LEU B 1 49 ? -13.484 28.703 3.883 1 55.34 49 LEU B N 1
ATOM 3256 C CA . LEU B 1 49 ? -12.648 29.297 2.848 1 55.34 49 LEU B CA 1
ATOM 3257 C C . LEU B 1 49 ? -11.281 28.625 2.797 1 55.34 49 LEU B C 1
ATOM 3259 O O . LEU B 1 49 ? -10.742 28.391 1.715 1 55.34 49 LEU B O 1
ATOM 3263 N N . ALA B 1 50 ? -10.836 28.359 3.93 1 59.31 50 ALA B N 1
ATOM 3264 C CA . ALA B 1 50 ? -9.523 27.719 3.986 1 59.31 50 ALA B CA 1
ATOM 3265 C C . ALA B 1 50 ? -9.562 26.344 3.332 1 59.31 50 ALA B C 1
ATOM 3267 O O . ALA B 1 50 ? -8.633 25.969 2.613 1 59.31 50 ALA B O 1
ATOM 3268 N N . ILE B 1 51 ? -10.578 25.766 3.547 1 65.56 51 ILE B N 1
ATOM 3269 C CA . ILE B 1 51 ? -10.75 24.453 2.957 1 65.56 51 ILE B CA 1
ATOM 3270 C C . ILE B 1 51 ? -10.82 24.562 1.436 1 65.56 51 ILE B C 1
ATOM 3272 O O . ILE B 1 51 ? -10.133 23.828 0.718 1 65.56 51 ILE B O 1
ATOM 3276 N N . LEU B 1 52 ? -11.578 25.547 1.12 1 62.25 52 LEU B N 1
ATOM 3277 C CA . LEU B 1 52 ? -11.773 25.719 -0.315 1 62.25 52 LEU B CA 1
ATOM 3278 C C . LEU B 1 52 ? -10.469 26.109 -0.997 1 62.25 52 LEU B C 1
ATOM 3280 O O . LEU B 1 52 ? -10.164 25.625 -2.094 1 62.25 52 LEU B O 1
ATOM 3284 N N . GLN B 1 53 ? -9.805 26.938 -0.344 1 63.31 53 GLN B N 1
ATOM 3285 C CA . GLN B 1 53 ? -8.539 27.359 -0.92 1 63.31 53 GLN B CA 1
ATOM 3286 C C . GLN B 1 53 ? -7.543 26.203 -0.976 1 63.31 53 GLN B C 1
ATOM 3288 O O . GLN B 1 53 ? -6.727 26.125 -1.898 1 63.31 53 GLN B O 1
ATOM 3293 N N . SER B 1 54 ? -7.637 25.391 -0.036 1 62.66 54 SER B N 1
ATOM 3294 C CA . SER B 1 54 ? -6.727 24.25 0.012 1 62.66 54 SER B CA 1
ATOM 3295 C C . SER B 1 54 ? -7.035 23.25 -1.097 1 62.66 54 SER B C 1
ATOM 3297 O O . SER B 1 54 ? -6.121 22.656 -1.679 1 62.66 54 SER B O 1
ATOM 3299 N N . VAL B 1 55 ? -8.258 23.078 -1.324 1 59.59 55 VAL B N 1
ATOM 3300 C CA . VAL B 1 55 ? -8.68 22.125 -2.346 1 59.59 55 VAL B CA 1
ATOM 3301 C C . VAL B 1 55 ? -8.359 22.672 -3.732 1 59.59 55 VAL B C 1
ATOM 3303 O O . VAL B 1 55 ? -8.016 21.922 -4.645 1 59.59 55 VAL B O 1
ATOM 3306 N N . PHE B 1 56 ? -8.469 23.984 -3.861 1 57.59 56 PHE B N 1
ATOM 3307 C CA . PHE B 1 56 ? -8.352 24.656 -5.152 1 57.59 56 PHE B CA 1
ATOM 3308 C C . PHE B 1 56 ? -6.906 24.641 -5.637 1 57.59 56 PHE B C 1
ATOM 3310 O O . PHE B 1 56 ? -6.652 24.547 -6.84 1 57.59 56 PHE B O 1
ATOM 3317 N N . ILE B 1 57 ? -6.172 24.984 -4.82 1 54.66 57 ILE B N 1
ATOM 3318 C CA . ILE B 1 57 ? -4.809 25.328 -5.211 1 54.66 57 ILE B CA 1
ATOM 3319 C C . ILE B 1 57 ? -4.168 24.156 -5.949 1 54.66 57 ILE B C 1
ATOM 3321 O O . ILE B 1 57 ? -3.389 24.344 -6.883 1 54.66 57 ILE B O 1
ATOM 3325 N N . PHE B 1 58 ? -4.574 22.938 -5.613 1 53.38 58 PHE B N 1
ATOM 3326 C CA . PHE B 1 58 ? -3.758 21.812 -6.039 1 53.38 58 PHE B CA 1
ATOM 3327 C C . PHE B 1 58 ? -4.109 21.391 -7.461 1 53.38 58 PHE B C 1
ATOM 3329 O O . PHE B 1 58 ? -3.27 20.844 -8.18 1 53.38 58 PHE B O 1
ATOM 3336 N N . PHE B 1 59 ? -5.309 21.75 -7.777 1 54.41 59 PHE B N 1
ATOM 3337 C CA . PHE B 1 59 ? -5.754 21.281 -9.086 1 54.41 59 PHE B CA 1
ATOM 3338 C C . PHE B 1 59 ? -5.039 22.047 -10.203 1 54.41 59 PHE B C 1
ATOM 3340 O O . PHE B 1 59 ? -4.918 21.547 -11.32 1 54.41 59 PHE B O 1
ATOM 3347 N N . ARG B 1 60 ? -4.629 23.203 -9.797 1 52.97 60 ARG B N 1
ATOM 3348 C CA . ARG B 1 60 ? -3.973 23.875 -10.914 1 52.97 60 ARG B CA 1
ATOM 3349 C C . ARG B 1 60 ? -2.697 23.141 -11.32 1 52.97 60 ARG B C 1
ATOM 3351 O O . ARG B 1 60 ? -2.23 23.281 -12.453 1 52.97 60 ARG B O 1
ATOM 3358 N N . VAL B 1 61 ? -2.342 22.422 -10.414 1 51.75 61 VAL B N 1
ATOM 3359 C CA . VAL B 1 61 ? -1.055 21.828 -10.773 1 51.75 61 VAL B CA 1
ATOM 3360 C C . VAL B 1 61 ? -1.266 20.438 -11.344 1 51.75 61 VAL B C 1
ATOM 3362 O O . VAL B 1 61 ? -0.561 20.016 -12.266 1 51.75 61 VAL B O 1
ATOM 3365 N N . SER B 1 62 ? -2.25 19.641 -10.75 1 52.19 62 SER B N 1
ATOM 3366 C CA . SER B 1 62 ? -2.168 18.219 -11.086 1 52.19 62 SER B CA 1
ATOM 3367 C C . SER B 1 62 ? -3.176 17.844 -12.172 1 52.19 62 SER B C 1
ATOM 3369 O O . SER B 1 62 ? -4.324 17.516 -11.867 1 52.19 62 SER B O 1
ATOM 3371 N N . GLN B 1 63 ? -3.188 18.406 -13.32 1 51.59 63 GLN B N 1
ATOM 3372 C CA . GLN B 1 63 ? -4.207 18.156 -14.328 1 51.59 63 GLN B CA 1
ATOM 3373 C C . GLN B 1 63 ? -4.316 16.672 -14.648 1 51.59 63 GLN B C 1
ATOM 3375 O O . GLN B 1 63 ? -5.402 16.172 -14.945 1 51.59 63 GLN B O 1
ATOM 3380 N N . ASN B 1 64 ? -3.244 15.945 -14.844 1 49.31 64 ASN B N 1
ATOM 3381 C CA . ASN B 1 64 ? -3.369 14.695 -15.578 1 49.31 64 ASN B CA 1
ATOM 3382 C C . ASN B 1 64 ? -3.529 13.5 -14.633 1 49.31 64 ASN B C 1
ATOM 3384 O O . ASN B 1 64 ? -3.385 12.352 -15.047 1 49.31 64 ASN B O 1
ATOM 3388 N N . GLN B 1 65 ? -3.834 13.852 -13.375 1 56.19 65 GLN B N 1
ATOM 3389 C CA . GLN B 1 65 ? -3.807 12.625 -12.594 1 56.19 65 GLN B CA 1
ATOM 3390 C C . GLN B 1 65 ? -5.176 12.32 -11.992 1 56.19 65 GLN B C 1
ATOM 3392 O O . GLN B 1 65 ? -5.512 12.828 -10.922 1 56.19 65 GLN B O 1
ATOM 3397 N N . VAL B 1 66 ? -6.078 11.547 -12.68 1 56.69 66 VAL B N 1
ATOM 3398 C CA . VAL B 1 66 ? -7.395 11.125 -12.227 1 56.69 66 VAL B CA 1
ATOM 3399 C C . VAL B 1 66 ? -7.25 10.164 -11.047 1 56.69 66 VAL B C 1
ATOM 3401 O O . VAL B 1 66 ? -6.391 9.273 -11.07 1 56.69 66 VAL B O 1
ATOM 3404 N N . GLY B 1 67 ? -8.047 10.461 -9.945 1 65.69 67 GLY B N 1
ATOM 3405 C CA . GLY B 1 67 ? -8.18 9.547 -8.828 1 65.69 67 GLY B CA 1
ATOM 3406 C C . GLY B 1 67 ? -7.062 9.68 -7.809 1 65.69 67 GLY B C 1
ATOM 3407 O O . GLY B 1 67 ? -6.797 8.758 -7.039 1 65.69 67 GLY B O 1
ATOM 3408 N N . GLN B 1 68 ? -6.477 10.773 -7.781 1 77.94 68 GLN B N 1
ATOM 3409 C CA . GLN B 1 68 ? -5.383 10.992 -6.84 1 77.94 68 GLN B CA 1
ATOM 3410 C C . GLN B 1 68 ? -5.906 11.422 -5.477 1 77.94 68 GLN B C 1
ATOM 3412 O O . GLN B 1 68 ? -6.793 12.273 -5.387 1 77.94 68 GLN B O 1
ATOM 3417 N N . HIS B 1 69 ? -5.41 10.766 -4.457 1 87.38 69 HIS B N 1
ATOM 3418 C CA . HIS B 1 69 ? -5.719 11.148 -3.084 1 87.38 69 HIS B CA 1
ATOM 3419 C C . HIS B 1 69 ? -4.625 12.039 -2.502 1 87.38 69 HIS B C 1
ATOM 3421 O O . HIS B 1 69 ? -3.441 11.844 -2.781 1 87.38 69 HIS B O 1
ATOM 3427 N N . PHE B 1 70 ? -5.055 13.047 -1.797 1 87.56 70 PHE B N 1
ATOM 3428 C CA . PHE B 1 70 ? -4.105 13.867 -1.052 1 87.56 70 PHE B CA 1
ATOM 3429 C C . PHE B 1 70 ? -4.773 14.492 0.165 1 87.56 70 PHE B C 1
ATOM 3431 O O . PHE B 1 70 ? -5.988 14.375 0.344 1 87.56 70 PHE B O 1
ATOM 3438 N N . THR B 1 71 ? -3.951 15.148 0.989 1 90.75 71 THR B N 1
ATOM 3439 C CA . THR B 1 71 ? -4.48 15.68 2.242 1 90.75 71 THR B CA 1
ATOM 3440 C C . THR B 1 71 ? -3.945 17.078 2.508 1 90.75 71 THR B C 1
ATOM 3442 O O . THR B 1 71 ? -2.857 17.438 2.051 1 90.75 71 THR B O 1
ATOM 3445 N N . PHE B 1 72 ? -4.773 17.812 3.102 1 86.88 72 PHE B N 1
ATOM 3446 C CA . PHE B 1 72 ? -4.324 19.062 3.719 1 86.88 72 PHE B CA 1
ATOM 3447 C C . PHE B 1 72 ? -4.68 19.094 5.199 1 86.88 72 PHE B C 1
ATOM 3449 O O . PHE B 1 72 ? -5.453 18.25 5.676 1 86.88 72 PHE B O 1
ATOM 3456 N N . VAL B 1 73 ? -4 20.016 5.949 1 89.44 73 VAL B N 1
ATOM 3457 C CA . VAL B 1 73 ? -4.234 20.109 7.387 1 89.44 73 VAL B CA 1
ATOM 3458 C C . VAL B 1 73 ? -4.457 21.562 7.793 1 89.44 73 VAL B C 1
ATOM 3460 O O . VAL B 1 73 ? -3.76 22.453 7.316 1 89.44 73 VAL B O 1
ATOM 3463 N N . LEU B 1 74 ? -5.496 21.75 8.57 1 83.25 74 LEU B N 1
ATOM 3464 C CA . LEU B 1 74 ? -5.785 23.016 9.203 1 83.25 74 LEU B CA 1
ATOM 3465 C C . LEU B 1 74 ? -5.57 22.938 10.711 1 83.25 74 LEU B C 1
ATOM 3467 O O . LEU B 1 74 ? -5.836 21.906 11.328 1 83.25 74 LEU B O 1
ATOM 3471 N N . THR B 1 75 ? -5.012 23.859 11.242 1 82.5 75 THR B N 1
ATOM 3472 C CA . THR B 1 75 ? -4.836 23.922 12.688 1 82.5 75 THR B CA 1
ATOM 3473 C C . THR B 1 75 ? -5.797 24.938 13.305 1 82.5 75 THR B C 1
ATOM 3475 O O . THR B 1 75 ? -5.848 26.094 12.883 1 82.5 75 THR B O 1
ATOM 3478 N N . ASP B 1 76 ? -6.512 24.547 14.281 1 78.31 76 ASP B N 1
ATOM 3479 C CA . ASP B 1 76 ? -7.512 25.438 14.875 1 78.31 76 ASP B CA 1
ATOM 3480 C C . ASP B 1 76 ? -6.902 26.266 16 1 78.31 76 ASP B C 1
ATOM 3482 O O . ASP B 1 76 ? -5.688 26.25 16.203 1 78.31 76 ASP B O 1
ATOM 3486 N N . ILE B 1 77 ? -7.727 27.062 16.656 1 77.81 77 ILE B N 1
ATOM 3487 C CA . ILE B 1 77 ? -7.277 28.016 17.656 1 77.81 77 ILE B CA 1
ATOM 3488 C C . ILE B 1 77 ? -6.742 27.266 18.891 1 77.81 77 ILE B C 1
ATOM 3490 O O . ILE B 1 77 ? -5.914 27.797 19.625 1 77.81 77 ILE B O 1
ATOM 3494 N N . GLU B 1 78 ? -7.223 26.062 19.172 1 80.12 78 GLU B N 1
ATOM 3495 C CA . GLU B 1 78 ? -6.75 25.25 20.297 1 80.12 78 GLU B CA 1
ATOM 3496 C C . GLU B 1 78 ? -5.531 24.422 19.891 1 80.12 78 GLU B C 1
ATOM 3498 O O . GLU B 1 78 ? -5.133 23.5 20.625 1 80.12 78 GLU B O 1
ATOM 3503 N N . SER B 1 79 ? -5 24.656 18.719 1 82.44 79 SER B N 1
ATOM 3504 C CA . SER B 1 79 ? -3.799 24.016 18.188 1 82.44 79 SER B CA 1
ATOM 3505 C C . SER B 1 79 ? -4.059 22.547 17.844 1 82.44 79 SER B C 1
ATOM 3507 O O . SER B 1 79 ? -3.135 21.734 17.828 1 82.44 79 SER B O 1
ATOM 3509 N N . LYS B 1 80 ? -5.309 22.266 17.656 1 87.44 80 LYS B N 1
ATOM 3510 C CA . LYS B 1 80 ? -5.668 20.938 17.188 1 87.44 80 LYS B CA 1
ATOM 3511 C C . LYS B 1 80 ? -5.77 20.891 15.672 1 87.44 80 LYS B C 1
ATOM 3513 O O . LYS B 1 80 ? -6.152 21.875 15.039 1 87.44 80 LYS B O 1
ATOM 3518 N N . GLN B 1 81 ? -5.398 19.781 15.148 1 88.25 81 GLN B N 1
ATOM 3519 C CA . GLN B 1 81 ? -5.316 19.641 13.695 1 88.25 81 GLN B CA 1
ATOM 3520 C C . GLN B 1 81 ? -6.609 19.047 13.133 1 88.25 81 GLN B C 1
ATOM 3522 O O . GLN B 1 81 ? -7.172 18.109 13.695 1 88.25 81 GLN B O 1
ATOM 3527 N N . LYS B 1 82 ? -7.07 19.719 12.117 1 87.5 82 LYS B N 1
ATOM 3528 C CA . LYS B 1 82 ? -8.156 19.219 11.281 1 87.5 82 LYS B CA 1
ATOM 3529 C C . LYS B 1 82 ? -7.645 18.781 9.914 1 87.5 82 LYS B C 1
ATOM 3531 O O . LYS B 1 82 ? -6.891 19.516 9.266 1 87.5 82 LYS B O 1
ATOM 3536 N N . PHE B 1 83 ? -8.07 17.578 9.492 1 91.5 83 PHE B N 1
ATOM 3537 C CA . PHE B 1 83 ? -7.543 16.984 8.266 1 91.5 83 PHE B CA 1
ATOM 3538 C C . PHE B 1 83 ? -8.57 17.078 7.141 1 91.5 83 PHE B C 1
ATOM 3540 O O . PHE B 1 83 ? -9.75 16.812 7.352 1 91.5 83 PHE B O 1
ATOM 3547 N N . GLY B 1 84 ? -8.078 17.562 6.004 1 91.25 84 GLY B N 1
ATOM 3548 C CA . GLY B 1 84 ? -8.852 17.484 4.777 1 91.25 84 GLY B CA 1
ATOM 3549 C C . GLY B 1 84 ? -8.367 16.391 3.844 1 91.25 84 GLY B C 1
ATOM 3550 O O . GLY B 1 84 ? -7.234 16.422 3.361 1 91.25 84 GLY B O 1
ATOM 3551 N N . PHE B 1 85 ? -9.203 15.352 3.654 1 92.62 85 PHE B N 1
ATOM 3552 C CA . PHE B 1 85 ? -8.922 14.273 2.719 1 92.62 85 PHE B CA 1
ATOM 3553 C C . PHE B 1 85 ? -9.562 14.547 1.363 1 92.62 85 PHE B C 1
ATOM 3555 O O . PHE B 1 85 ? -10.766 14.812 1.28 1 92.62 85 PHE B O 1
ATOM 3562 N N . CYS B 1 86 ? -8.727 14.422 0.312 1 89.31 86 CYS B N 1
ATOM 3563 C CA . CYS B 1 86 ? -9.227 14.852 -0.991 1 89.31 86 CYS B CA 1
ATOM 3564 C C . CYS B 1 86 ? -9.031 13.758 -2.033 1 89.31 86 CYS B C 1
ATOM 3566 O O . CYS B 1 86 ? -8.117 12.938 -1.916 1 89.31 86 CYS B O 1
ATOM 3568 N N . ARG B 1 87 ? -9.938 13.773 -2.947 1 88.56 87 ARG B N 1
ATOM 3569 C CA . ARG B 1 87 ? -9.844 12.938 -4.137 1 88.56 87 ARG B CA 1
ATOM 3570 C C . ARG B 1 87 ? -10.195 13.719 -5.391 1 88.56 87 ARG B C 1
ATOM 3572 O O . ARG B 1 87 ? -11.289 14.289 -5.484 1 88.56 87 ARG B O 1
ATOM 3579 N N . LEU B 1 88 ? -9.266 13.758 -6.297 1 81.38 88 LEU B N 1
ATOM 3580 C CA . LEU B 1 88 ? -9.531 14.375 -7.59 1 81.38 88 LEU B CA 1
ATOM 3581 C C . LEU B 1 88 ? -10.219 13.391 -8.531 1 81.38 88 LEU B C 1
ATOM 3583 O O . LEU B 1 88 ? -9.82 12.227 -8.625 1 81.38 88 LEU B O 1
ATOM 3587 N N . THR B 1 89 ? -11.328 13.898 -9.047 1 77.56 89 THR B N 1
ATOM 3588 C CA . THR B 1 89 ? -12.07 13.078 -10 1 77.56 89 THR B CA 1
ATOM 3589 C C . THR B 1 89 ? -12.211 13.789 -11.344 1 77.56 89 THR B C 1
ATOM 3591 O O . THR B 1 89 ? -11.82 14.945 -11.477 1 77.56 89 THR B O 1
ATOM 3594 N N . SER B 1 90 ? -12.836 13.148 -12.453 1 66.56 90 SER B N 1
ATOM 3595 C CA . SER B 1 90 ? -13.289 13.688 -13.734 1 66.56 90 SER B CA 1
ATOM 3596 C C . SER B 1 90 ? -12.188 14.508 -14.406 1 66.56 90 SER B C 1
ATOM 3598 O O . SER B 1 90 ? -12.398 15.672 -14.742 1 66.56 90 SER B O 1
ATOM 3600 N N . GLY B 1 91 ? -10.992 13.922 -14.578 1 65.12 91 GLY B N 1
ATOM 3601 C CA . GLY B 1 91 ? -9.922 14.602 -15.297 1 65.12 91 GLY B CA 1
ATOM 3602 C C . GLY B 1 91 ? -9.328 15.766 -14.523 1 65.12 91 GLY B C 1
ATOM 3603 O O . GLY B 1 91 ? -8.891 16.75 -15.109 1 65.12 91 GLY B O 1
ATOM 3604 N N . GLY B 1 92 ? -9.664 15.773 -13.266 1 68.69 92 GLY B N 1
ATOM 3605 C CA . GLY B 1 92 ? -9.078 16.797 -12.422 1 68.69 92 GLY B CA 1
ATOM 3606 C C . GLY B 1 92 ? -9.969 18.016 -12.258 1 68.69 92 GLY B C 1
ATOM 3607 O O . GLY B 1 92 ? -9.547 19.031 -11.695 1 68.69 92 GLY B O 1
ATOM 3608 N N . LYS B 1 93 ? -11.203 17.969 -12.633 1 76.25 93 LYS B N 1
ATOM 3609 C CA . LYS B 1 93 ? -12.102 19.109 -12.586 1 76.25 93 LYS B CA 1
ATOM 3610 C C . LYS B 1 93 ? -12.945 19.109 -11.312 1 76.25 93 LYS B C 1
ATOM 3612 O O . LYS B 1 93 ? -13.438 20.141 -10.883 1 76.25 93 LYS B O 1
ATOM 3617 N N . ILE B 1 94 ? -13.117 17.984 -10.75 1 81.88 94 ILE B N 1
ATOM 3618 C CA . ILE B 1 94 ? -13.938 17.859 -9.555 1 81.88 94 ILE B CA 1
ATOM 3619 C C . ILE B 1 94 ? -13.102 17.281 -8.414 1 81.88 94 ILE B C 1
ATOM 3621 O O . ILE B 1 94 ? -12.32 16.344 -8.625 1 81.88 94 ILE B O 1
ATOM 3625 N N . CYS B 1 95 ? -13.234 17.906 -7.238 1 85.81 95 CYS B N 1
ATOM 3626 C CA . CYS B 1 95 ? -12.555 17.422 -6.043 1 85.81 95 CYS B CA 1
ATOM 3627 C C . CYS B 1 95 ? -13.555 17.094 -4.941 1 85.81 95 CYS B C 1
ATOM 3629 O O . CYS B 1 95 ? -14.422 17.906 -4.617 1 85.81 95 CYS B O 1
ATOM 3631 N N . LEU B 1 96 ? -13.484 15.914 -4.48 1 89.12 96 LEU B N 1
ATOM 3632 C CA . LEU B 1 96 ? -14.219 15.516 -3.287 1 89.12 96 LEU B CA 1
ATOM 3633 C C . LEU B 1 96 ? -13.359 15.656 -2.037 1 89.12 96 LEU B C 1
ATOM 3635 O O . LEU B 1 96 ? -12.164 15.367 -2.066 1 89.12 96 LEU B O 1
ATOM 3639 N N . CYS B 1 97 ? -13.984 16.125 -0.981 1 90.88 97 CYS B N 1
ATOM 3640 C CA . CYS B 1 97 ? -13.211 16.391 0.223 1 90.88 97 CYS B CA 1
ATOM 3641 C C . CYS B 1 97 ? -14 16.031 1.475 1 90.88 97 CYS B C 1
ATOM 3643 O O . CYS B 1 97 ? -15.195 16.344 1.565 1 90.88 97 CYS B O 1
ATOM 3645 N N . ILE B 1 98 ? -13.352 15.336 2.369 1 93.12 98 ILE B N 1
ATOM 3646 C CA . ILE B 1 98 ? -13.883 15.07 3.699 1 93.12 98 ILE B CA 1
ATOM 3647 C C . ILE B 1 98 ? -13.008 15.742 4.754 1 93.12 98 ILE B C 1
ATOM 3649 O O . ILE B 1 98 ? -11.789 15.562 4.766 1 93.12 98 ILE B O 1
ATOM 3653 N N . VAL B 1 99 ? -13.656 16.516 5.59 1 91.19 99 VAL B N 1
ATOM 3654 C CA . VAL B 1 99 ? -12.93 17.203 6.656 1 91.19 99 VAL B CA 1
ATOM 3655 C C . VAL B 1 99 ? -13.242 16.547 8 1 91.19 99 VAL B C 1
ATOM 3657 O O . VAL B 1 99 ? -14.414 16.359 8.352 1 91.19 99 VAL B O 1
ATOM 3660 N N . SER B 1 100 ? -12.203 16.188 8.719 1 92.81 100 SER B N 1
ATOM 3661 C CA . SER B 1 100 ? -12.383 15.516 10 1 92.81 100 SER B CA 1
ATOM 3662 C C . SER B 1 100 ? -11.219 15.789 10.945 1 92.81 100 SER B C 1
ATOM 3664 O O . SER B 1 100 ? -10.109 16.094 10.5 1 92.81 100 SER B O 1
ATOM 3666 N N . TYR B 1 101 ? -11.5 15.711 12.242 1 92.25 101 TYR B N 1
ATOM 3667 C CA . TYR B 1 101 ? -10.453 15.789 13.25 1 92.25 101 TYR B CA 1
ATOM 3668 C C . TYR B 1 101 ? -9.734 14.453 13.398 1 92.25 101 TYR B C 1
ATOM 3670 O O . TYR B 1 101 ? -8.68 14.375 14.031 1 92.25 101 TYR B O 1
ATOM 3678 N N . LEU B 1 102 ? -10.328 13.453 12.859 1 93.38 102 LEU B N 1
ATOM 3679 C CA . LEU B 1 102 ? -9.781 12.109 12.992 1 93.38 102 LEU B CA 1
ATOM 3680 C C . LEU B 1 102 ? -8.859 11.781 11.82 1 93.38 102 LEU B C 1
ATOM 3682 O O . LEU B 1 102 ? -9.289 11.797 10.664 1 93.38 102 LEU B O 1
ATOM 3686 N N . PRO B 1 103 ? -7.582 11.461 12.102 1 94.25 103 PRO B N 1
ATOM 3687 C CA . PRO B 1 103 ? -6.648 11.172 11.008 1 94.25 103 PRO B CA 1
ATOM 3688 C C . PRO B 1 103 ? -6.781 9.742 10.484 1 94.25 103 PRO B C 1
ATOM 3690 O O . PRO B 1 103 ? -5.793 9.008 10.414 1 94.25 103 PRO B O 1
ATOM 3693 N N . TRP B 1 104 ? -8 9.383 10.039 1 94.06 104 TRP B N 1
ATOM 3694 C CA . TRP B 1 104 ? -8.297 8.062 9.5 1 94.06 104 TRP B CA 1
ATOM 3695 C C . TRP B 1 104 ? -8.07 8.023 7.996 1 94.06 104 TRP B C 1
ATOM 3697 O O . TRP B 1 104 ? -9.016 7.855 7.223 1 94.06 104 TRP B O 1
ATOM 3707 N N . PHE B 1 105 ? -6.879 8.023 7.582 1 93.94 105 PHE B N 1
ATOM 3708 C CA . PHE B 1 105 ? -6.504 8.219 6.188 1 93.94 105 PHE B CA 1
ATOM 3709 C C . PHE B 1 105 ? -7.129 7.141 5.305 1 93.94 105 PHE B C 1
ATOM 3711 O O . PHE B 1 105 ? -7.898 7.445 4.391 1 93.94 105 PHE B O 1
ATOM 3718 N N . GLU B 1 106 ? -6.902 5.891 5.625 1 91.19 106 GLU B N 1
ATOM 3719 C CA . GLU B 1 106 ? -7.375 4.781 4.809 1 91.19 106 GLU B CA 1
ATOM 3720 C C . GLU B 1 106 ? -8.898 4.754 4.742 1 91.19 106 GLU B C 1
ATOM 3722 O O . GLU B 1 106 ? -9.477 4.527 3.678 1 91.19 106 GLU B O 1
ATOM 3727 N N . VAL B 1 107 ? -9.5 5.055 5.848 1 91.75 107 VAL B N 1
ATOM 3728 C CA . VAL B 1 107 ? -10.961 5.027 5.934 1 91.75 107 VAL B CA 1
ATOM 3729 C C . VAL B 1 107 ? -11.547 6.121 5.047 1 91.75 107 VAL B C 1
ATOM 3731 O O . VAL B 1 107 ? -12.438 5.859 4.23 1 91.75 107 VAL B O 1
ATOM 3734 N N . TYR B 1 108 ? -11.008 7.273 5.16 1 94.94 108 TYR B N 1
ATOM 3735 C CA . TYR B 1 108 ? -11.594 8.398 4.434 1 94.94 108 TYR B CA 1
ATOM 3736 C C . TYR B 1 108 ? -11.281 8.312 2.947 1 94.94 108 TYR B C 1
ATOM 3738 O O . TYR B 1 108 ? -12.086 8.719 2.109 1 94.94 108 TYR B O 1
ATOM 3746 N N . TYR B 1 109 ? -10.141 7.789 2.598 1 91.56 109 TYR B N 1
ATOM 3747 C CA . TYR B 1 109 ? -9.859 7.582 1.182 1 91.56 109 TYR B CA 1
ATOM 3748 C C . TYR B 1 109 ? -10.836 6.578 0.575 1 91.56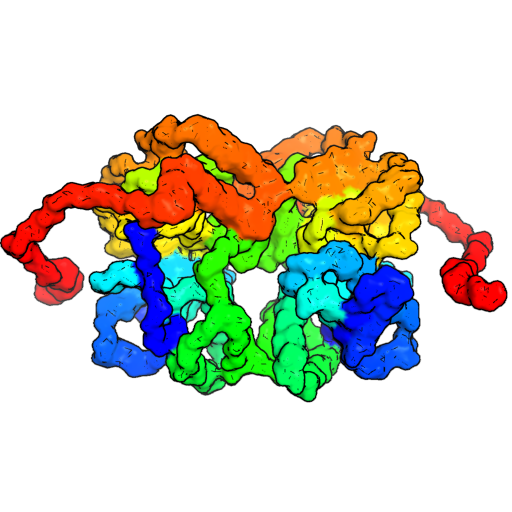 109 TYR B C 1
ATOM 3750 O O . TYR B 1 109 ? -11.328 6.777 -0.538 1 91.56 109 TYR B O 1
ATOM 3758 N N . LYS B 1 110 ? -11.078 5.551 1.263 1 87.81 110 LYS B N 1
ATOM 3759 C CA . LYS B 1 110 ? -12.055 4.57 0.8 1 87.81 110 LYS B CA 1
ATOM 3760 C C . LYS B 1 110 ? -13.445 5.191 0.688 1 87.81 110 LYS B C 1
ATOM 3762 O O . LYS B 1 110 ? -14.18 4.914 -0.264 1 87.81 110 LYS B O 1
ATOM 3767 N N . LEU B 1 111 ? -13.797 5.977 1.675 1 91.38 111 LEU B N 1
ATOM 3768 C CA . LEU B 1 111 ? -15.094 6.645 1.662 1 91.38 111 LEU B CA 1
ATOM 3769 C C . LEU B 1 111 ? -15.195 7.598 0.477 1 91.38 111 LEU B C 1
ATOM 3771 O O . LEU B 1 111 ? -16.25 7.707 -0.143 1 91.38 111 LEU B O 1
ATOM 3775 N N . LEU B 1 112 ? -14.117 8.25 0.178 1 92.06 112 LEU B N 1
ATOM 3776 C CA . LEU B 1 112 ? -14.094 9.156 -0.96 1 92.06 112 LEU B CA 1
ATOM 3777 C C . LEU B 1 112 ? -14.32 8.406 -2.266 1 92.06 112 LEU B C 1
ATOM 3779 O O . LEU B 1 112 ? -14.984 8.906 -3.176 1 92.06 112 LEU B O 1
ATOM 3783 N N . ASN B 1 113 ? -13.719 7.242 -2.354 1 86.06 113 ASN B N 1
ATOM 3784 C CA . ASN B 1 113 ? -13.977 6.41 -3.523 1 86.06 113 ASN B CA 1
ATOM 3785 C C . ASN B 1 113 ? -15.453 6.051 -3.648 1 86.06 113 ASN B C 1
ATOM 3787 O O . ASN B 1 113 ? -16.016 6.094 -4.742 1 86.06 113 ASN B O 1
ATOM 3791 N N . THR B 1 114 ? -16.047 5.691 -2.557 1 85.81 114 THR B N 1
ATOM 3792 C CA . THR B 1 114 ? -17.469 5.367 -2.527 1 85.81 114 THR B CA 1
ATOM 3793 C C . THR B 1 114 ? -18.312 6.574 -2.932 1 85.81 114 THR B C 1
ATOM 3795 O O . THR B 1 114 ? -19.234 6.449 -3.727 1 85.81 114 THR B O 1
ATOM 3798 N N . LEU B 1 115 ? -17.953 7.719 -2.365 1 89.19 115 LEU B N 1
ATOM 3799 C CA . LEU B 1 115 ? -18.656 8.953 -2.693 1 89.19 115 LEU B CA 1
ATOM 3800 C C . LEU B 1 115 ? -18.578 9.25 -4.188 1 89.19 115 LEU B C 1
ATOM 3802 O O . LEU B 1 115 ? -19.562 9.617 -4.812 1 89.19 115 LEU B O 1
ATOM 3806 N N . ALA B 1 116 ? -17.391 9.141 -4.727 1 86.69 116 ALA B N 1
ATOM 3807 C CA . ALA B 1 116 ? -17.188 9.406 -6.148 1 86.69 116 ALA B CA 1
ATOM 3808 C C . ALA B 1 116 ? -18.062 8.508 -7.008 1 86.69 116 ALA B C 1
ATOM 3810 O O . ALA B 1 116 ? -18.656 8.961 -7.984 1 86.69 116 ALA B O 1
ATOM 3811 N N . ASP B 1 117 ? -18.172 7.297 -6.594 1 82.25 117 ASP B N 1
ATOM 3812 C CA . ASP B 1 117 ? -18.969 6.324 -7.344 1 82.25 117 ASP B CA 1
ATOM 3813 C C . ASP B 1 117 ? -20.453 6.68 -7.297 1 82.25 117 ASP B C 1
ATOM 3815 O O . ASP B 1 117 ? -21.141 6.637 -8.32 1 82.25 117 ASP B O 1
ATOM 3819 N N . TYR B 1 118 ? -20.984 7 -6.164 1 84.44 118 TYR B N 1
ATOM 3820 C CA . TYR B 1 118 ? -22.391 7.32 -6.004 1 84.44 118 TYR B CA 1
ATOM 3821 C C . TYR B 1 118 ? -22.75 8.625 -6.703 1 84.44 118 TYR B C 1
ATOM 3823 O O . TYR B 1 118 ? -23.828 8.766 -7.27 1 84.44 118 TYR B O 1
ATOM 3831 N N . LEU B 1 119 ? -21.828 9.492 -6.598 1 83.56 119 LEU B N 1
ATOM 3832 C CA . LEU B 1 119 ? -22.078 10.766 -7.27 1 83.56 119 LEU B CA 1
ATOM 3833 C C . LEU B 1 119 ? -22.062 10.594 -8.781 1 83.56 119 LEU B C 1
ATOM 3835 O O . LEU B 1 119 ? -22.859 11.227 -9.484 1 83.56 119 LEU B O 1
ATOM 3839 N N . ALA B 1 120 ? -21.188 9.789 -9.266 1 79.06 120 ALA B N 1
ATOM 3840 C CA . ALA B 1 120 ? -21.125 9.508 -10.695 1 79.06 120 ALA B CA 1
ATOM 3841 C C . ALA B 1 120 ? -22.406 8.82 -11.164 1 79.06 120 ALA B C 1
ATOM 3843 O O . ALA B 1 120 ? -22.859 9.039 -12.297 1 79.06 120 ALA B O 1
ATOM 3844 N N . LYS B 1 121 ? -23.031 8.062 -10.273 1 80.75 121 LYS B N 1
ATOM 3845 C CA . LYS B 1 121 ? -24.266 7.34 -10.586 1 80.75 121 LYS B CA 1
ATOM 3846 C C . LYS B 1 121 ? -25.5 8.18 -10.242 1 80.75 121 LYS B C 1
ATOM 3848 O O . LYS B 1 121 ? -26.625 7.688 -10.32 1 80.75 121 LYS B O 1
ATOM 3853 N N . GLU B 1 122 ? -25.297 9.367 -9.773 1 84.06 122 GLU B N 1
ATOM 3854 C CA . GLU B 1 122 ? -26.359 10.305 -9.422 1 84.06 122 GLU B CA 1
ATOM 3855 C C . GLU B 1 122 ? -27.25 9.742 -8.312 1 84.06 122 GLU B C 1
ATOM 3857 O O . GLU B 1 122 ? -28.469 9.812 -8.391 1 84.06 122 GLU B O 1
ATOM 3862 N N . GLN B 1 123 ? -26.609 9.031 -7.422 1 85.44 123 GLN B N 1
ATOM 3863 C CA . GLN B 1 123 ? -27.312 8.477 -6.262 1 85.44 123 GLN B CA 1
ATOM 3864 C C . GLN B 1 123 ? -27.078 9.328 -5.02 1 85.44 123 GLN B C 1
ATOM 3866 O O . GLN B 1 123 ? -26.703 8.812 -3.965 1 85.44 123 GLN B O 1
ATOM 3871 N N . GLU B 1 124 ? -27.375 10.547 -5.098 1 84.69 124 GLU B N 1
ATOM 3872 C CA . GLU B 1 124 ? -27.094 11.508 -4.035 1 84.69 124 GLU B CA 1
ATOM 3873 C C . GLU B 1 124 ? -27.938 11.227 -2.797 1 84.69 124 GLU B C 1
ATOM 3875 O O . GLU B 1 124 ? -27.5 11.453 -1.67 1 84.69 124 GLU B O 1
ATOM 3880 N N . ASN B 1 125 ? -29.141 10.734 -2.988 1 87.19 125 ASN B N 1
ATOM 3881 C CA . ASN B 1 125 ? -30.016 10.453 -1.856 1 87.19 125 ASN B CA 1
ATOM 3882 C C . ASN B 1 125 ? -29.438 9.367 -0.958 1 87.19 125 ASN B C 1
ATOM 3884 O O . ASN B 1 125 ? -29.469 9.484 0.268 1 87.19 125 ASN B O 1
ATOM 3888 N N . ASP B 1 126 ? -28.984 8.344 -1.589 1 86.69 126 ASP B N 1
ATOM 3889 C CA . ASP B 1 126 ? -28.344 7.27 -0.835 1 86.69 126 ASP B CA 1
ATOM 3890 C C . ASP B 1 126 ? -27.094 7.781 -0.099 1 86.69 126 ASP B C 1
ATOM 3892 O O . ASP B 1 126 ? -26.844 7.391 1.043 1 86.69 126 ASP B O 1
ATOM 3896 N N . LEU B 1 127 ? -26.438 8.609 -0.758 1 88.38 127 LEU B N 1
ATOM 3897 C CA . LEU B 1 127 ? -25.234 9.203 -0.171 1 88.38 127 LEU B CA 1
ATOM 3898 C C . LEU B 1 127 ? -25.594 10.047 1.048 1 88.38 127 LEU B C 1
ATOM 3900 O O . LEU B 1 127 ? -24.922 9.961 2.086 1 88.38 127 LEU B O 1
ATOM 3904 N N . ASN B 1 128 ? -26.578 10.812 0.873 1 90.12 128 ASN B N 1
ATOM 3905 C CA . ASN B 1 128 ? -27 11.672 1.974 1 90.12 128 ASN B CA 1
ATOM 3906 C C . ASN B 1 128 ? -27.453 10.852 3.182 1 90.12 128 ASN B C 1
ATOM 3908 O O . ASN B 1 128 ? -27.156 11.203 4.324 1 90.12 128 ASN B O 1
ATOM 3912 N N . ASP B 1 129 ? -28.125 9.852 2.895 1 91.12 129 ASP B N 1
ATOM 3913 C CA . ASP B 1 129 ? -28.594 8.977 3.975 1 91.12 129 ASP B CA 1
ATOM 3914 C C . ASP B 1 129 ? -27.406 8.352 4.711 1 91.12 129 ASP B C 1
ATOM 3916 O O . ASP B 1 129 ? -27.406 8.281 5.941 1 91.12 129 ASP B O 1
ATOM 3920 N N . MET B 1 130 ? -26.469 7.93 3.98 1 91.38 130 MET B N 1
ATOM 3921 C CA . MET B 1 130 ? -25.266 7.328 4.574 1 91.38 130 MET B CA 1
ATOM 3922 C C . MET B 1 130 ? -24.5 8.352 5.402 1 91.38 130 MET B C 1
ATOM 3924 O O . MET B 1 130 ? -24.078 8.062 6.523 1 91.38 130 MET B O 1
ATOM 3928 N N . LEU B 1 131 ? -24.359 9.5 4.859 1 93.88 131 LEU B N 1
ATOM 3929 C CA . LEU B 1 131 ? -23.609 10.547 5.551 1 93.88 131 LEU B CA 1
ATOM 3930 C C . LEU B 1 131 ? -24.344 10.992 6.812 1 93.88 131 LEU B C 1
ATOM 3932 O O . LEU B 1 131 ? -23.703 11.281 7.832 1 93.88 131 LEU B O 1
ATOM 3936 N N . LYS B 1 132 ? -25.656 11.047 6.719 1 93.5 132 LYS B N 1
ATOM 3937 C CA . LYS B 1 132 ? -26.453 11.383 7.895 1 93.5 132 LYS B CA 1
ATOM 3938 C C . LYS B 1 132 ? -26.25 10.352 9.008 1 93.5 132 LYS B C 1
ATOM 3940 O O . LYS B 1 132 ? -26.094 10.719 10.172 1 93.5 132 LYS B O 1
ATOM 3945 N N . SER B 1 133 ? -26.281 9.156 8.594 1 91.56 133 SER B N 1
ATOM 3946 C CA . SER B 1 133 ? -26.094 8.07 9.547 1 91.56 133 SER B CA 1
ATOM 3947 C C . SER B 1 133 ? -24.703 8.133 10.18 1 91.56 133 SER B C 1
ATOM 3949 O O . SER B 1 133 ? -24.562 7.961 11.391 1 91.56 133 SER B O 1
ATOM 3951 N N . LEU B 1 134 ? -23.734 8.367 9.398 1 92.31 134 LEU B N 1
ATOM 3952 C CA . LEU B 1 134 ? -22.359 8.43 9.891 1 92.31 134 LEU B CA 1
ATOM 3953 C C . LEU B 1 134 ? -22.141 9.664 10.758 1 92.31 134 LEU B C 1
ATOM 3955 O O . LEU B 1 134 ? -21.438 9.602 11.766 1 92.31 134 LEU B O 1
ATOM 3959 N N . TYR B 1 135 ? -22.719 10.711 10.328 1 92.81 135 TYR B N 1
ATOM 3960 C CA . TYR B 1 135 ? -22.594 11.977 11.031 1 92.81 135 TYR B CA 1
ATOM 3961 C C . TYR B 1 135 ? -23.172 11.883 12.438 1 92.81 135 TYR B C 1
ATOM 3963 O O . TYR B 1 135 ? -22.641 12.484 13.375 1 92.81 135 TYR B O 1
ATOM 3971 N N . SER B 1 136 ? -24.203 11.188 12.586 1 92.12 136 SER B N 1
ATOM 3972 C CA . SER B 1 136 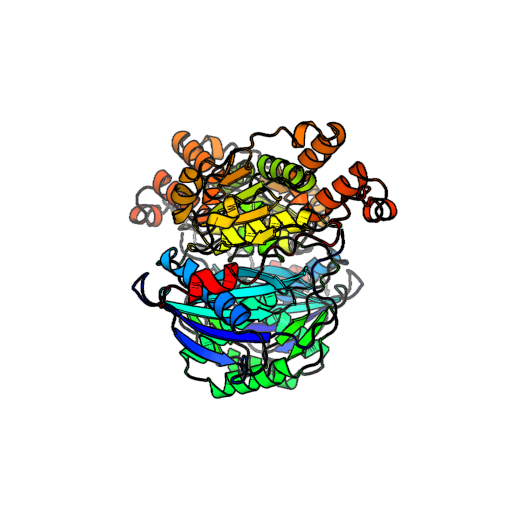? -24.906 11.07 13.859 1 92.12 136 SER B CA 1
ATOM 3973 C C . SER B 1 136 ? -24.375 9.891 14.672 1 92.12 136 SER B C 1
ATOM 3975 O O . SER B 1 136 ? -24.75 9.719 15.836 1 92.12 136 SER B O 1
ATOM 3977 N N . HIS B 1 137 ? -23.547 9.133 14.078 1 91 137 HIS B N 1
ATOM 3978 C CA . HIS B 1 137 ? -23 7.957 14.742 1 91 137 HIS B CA 1
ATOM 3979 C C . HIS B 1 137 ? -22.016 8.344 15.836 1 91 137 HIS B C 1
ATOM 3981 O O . HIS B 1 137 ? -21.141 9.18 15.617 1 91 137 HIS B O 1
ATOM 3987 N N . PRO B 1 138 ? -22.188 7.781 17.047 1 91.69 138 PRO B N 1
ATOM 3988 C CA . PRO B 1 138 ? -21.172 8.047 18.078 1 91.69 138 PRO B CA 1
ATOM 3989 C C . PRO B 1 138 ? -19.766 7.605 17.641 1 91.69 138 PRO B C 1
ATOM 3991 O O . PRO B 1 138 ? -19.641 6.68 16.844 1 91.69 138 PRO B O 1
ATOM 3994 N N . LEU B 1 139 ? -18.828 8.273 18.172 1 92 139 LEU B N 1
ATOM 3995 C CA . LEU B 1 139 ? -17.453 7.91 17.828 1 92 139 LEU B CA 1
ATOM 3996 C C . LEU B 1 139 ? -17.172 6.449 18.156 1 92 139 LEU B C 1
ATOM 3998 O O . LEU B 1 139 ? -17.297 6.043 19.312 1 92 139 LEU B O 1
ATOM 4002 N N . PRO B 1 140 ? -16.859 5.723 17.172 1 91.62 140 PRO B N 1
ATOM 4003 C CA . PRO B 1 140 ? -16.609 4.301 17.422 1 91.62 140 PRO B CA 1
ATOM 4004 C C . PRO B 1 140 ? -15.273 4.051 18.125 1 91.62 140 PRO B C 1
ATOM 4006 O O . PRO B 1 140 ? -14.344 4.844 17.984 1 91.62 140 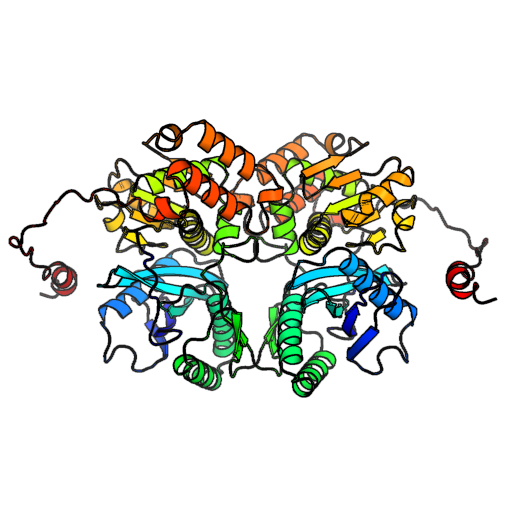PRO B O 1
ATOM 4009 N N . LYS B 1 141 ? -15.203 2.975 18.859 1 90.25 141 LYS B N 1
ATOM 4010 C CA . LYS B 1 141 ? -13.961 2.557 19.5 1 90.25 141 LYS B CA 1
ATOM 4011 C C . LYS B 1 141 ? -13.008 1.925 18.484 1 90.25 141 LYS B C 1
ATOM 4013 O O . LYS B 1 141 ? -13.438 1.419 17.453 1 90.25 141 LYS B O 1
ATOM 4018 N N . ALA B 1 142 ? -11.797 1.926 18.906 1 87.75 142 ALA B N 1
ATOM 4019 C CA . ALA B 1 142 ? -10.773 1.354 18.031 1 87.75 142 ALA B CA 1
ATOM 4020 C C . ALA B 1 142 ? -11.094 -0.096 17.688 1 87.75 142 ALA B C 1
ATOM 4022 O O . ALA B 1 142 ? -11.547 -0.86 18.547 1 87.75 142 ALA B O 1
ATOM 4023 N N . ASN B 1 143 ? -10.898 -0.429 16.422 1 83.62 143 ASN B N 1
ATOM 4024 C CA . ASN B 1 143 ? -10.984 -1.788 15.898 1 83.62 143 ASN B CA 1
ATOM 4025 C C . ASN B 1 143 ? -12.422 -2.293 15.875 1 83.62 143 ASN B C 1
ATOM 4027 O O . ASN B 1 143 ? -12.664 -3.5 15.805 1 83.62 143 ASN B O 1
ATOM 4031 N N . THR B 1 144 ? -13.398 -1.364 16 1 85.31 144 THR B N 1
ATOM 4032 C CA . THR B 1 144 ? -14.805 -1.737 15.898 1 85.31 144 THR B CA 1
ATOM 4033 C C . THR B 1 144 ? -15.328 -1.503 14.484 1 85.31 144 THR B C 1
ATOM 4035 O O . THR B 1 144 ? -15.016 -0.484 13.867 1 85.31 144 THR B O 1
ATOM 4038 N N . PRO B 1 145 ? -16.047 -2.426 14.008 1 84.94 145 PRO B N 1
ATOM 4039 C CA . PRO B 1 145 ? -16.656 -2.232 12.688 1 84.94 145 PRO B CA 1
ATOM 4040 C C . PRO B 1 145 ? -17.812 -1.249 12.703 1 84.94 145 PRO B C 1
ATOM 4042 O O . PRO B 1 145 ? -18.594 -1.232 13.648 1 84.94 145 PRO B O 1
ATOM 4045 N N . VAL B 1 146 ? -17.875 -0.39 11.742 1 88.19 146 VAL B N 1
ATOM 4046 C CA . VAL B 1 146 ? -18.984 0.548 11.539 1 88.19 146 VAL B CA 1
ATOM 4047 C C . VAL B 1 146 ? -19.641 0.292 10.188 1 88.19 146 VAL B C 1
ATOM 4049 O O . VAL B 1 146 ? -18.984 0.382 9.148 1 88.19 146 VAL B O 1
ATOM 4052 N N . SER B 1 147 ? -20.875 -0.044 10.234 1 85.44 147 SER B N 1
ATOM 4053 C CA . SER B 1 147 ? -21.625 -0.33 9.016 1 85.44 147 SER B CA 1
ATOM 4054 C C . SER B 1 147 ? -22.109 0.954 8.352 1 85.44 147 SER B C 1
ATOM 4056 O O . SER B 1 147 ? -22.609 1.859 9.023 1 85.44 147 SER B O 1
ATOM 4058 N N . LEU B 1 148 ? -21.906 0.989 7.078 1 86.19 148 LEU B N 1
ATOM 4059 C CA . LEU B 1 148 ? -22.406 2.105 6.289 1 86.19 148 LEU B CA 1
ATOM 4060 C C . LEU B 1 148 ? -23.688 1.716 5.551 1 86.19 148 LEU B C 1
ATOM 4062 O O . LEU B 1 148 ? -23.844 0.569 5.121 1 86.19 148 LEU B O 1
ATOM 4066 N N . ASN B 1 149 ? -24.609 2.529 5.531 1 80.81 149 ASN B N 1
ATOM 4067 C CA . ASN B 1 149 ? -25.906 2.268 4.902 1 80.81 149 ASN B CA 1
ATOM 4068 C C . ASN B 1 149 ? -25.828 2.396 3.385 1 80.81 149 ASN B C 1
ATOM 4070 O O . ASN B 1 149 ? -26.703 2.998 2.762 1 80.81 149 ASN B O 1
ATOM 4074 N N . VAL B 1 150 ? -24.781 2.123 2.834 1 80.19 150 VAL B N 1
ATOM 4075 C CA . VAL B 1 150 ? -24.625 2.049 1.386 1 80.19 150 VAL B CA 1
ATOM 4076 C C . VAL B 1 150 ? -24.016 0.701 0.998 1 80.19 150 VAL B C 1
ATOM 4078 O O . VAL B 1 150 ? -23.312 0.073 1.797 1 80.19 150 VAL B O 1
ATOM 4081 N N . HIS B 1 151 ? -24.406 0.396 -0.167 1 80.75 151 HIS B N 1
ATOM 4082 C CA . HIS B 1 151 ? -23.922 -0.899 -0.636 1 80.75 151 HIS B CA 1
ATOM 4083 C C . HIS B 1 151 ? -22.422 -0.874 -0.884 1 80.75 151 HIS B C 1
ATOM 4085 O O . HIS B 1 151 ? -21.875 0.129 -1.36 1 80.75 151 HIS B O 1
ATOM 4091 N N . SER B 1 152 ? -21.844 -1.902 -0.43 1 81.38 152 SER B N 1
ATOM 4092 C CA . SER B 1 152 ? -20.453 -2.094 -0.786 1 81.38 152 SER B CA 1
ATOM 4093 C C . SER B 1 152 ? -20.281 -2.301 -2.287 1 81.38 152 SER B C 1
ATOM 4095 O O . SER B 1 152 ? -21.25 -2.617 -2.986 1 81.38 152 SER B O 1
ATOM 4097 N N . TYR B 1 153 ? -19.156 -1.891 -2.766 1 81.94 153 TYR B N 1
ATOM 4098 C CA . TYR B 1 153 ? -18.859 -2.086 -4.18 1 81.94 153 TYR B CA 1
ATOM 4099 C C . TYR B 1 153 ? -17.359 -2.291 -4.402 1 81.94 153 TYR B C 1
ATOM 4101 O O . TYR B 1 153 ? -16.562 -2.135 -3.475 1 81.94 153 TYR B O 1
ATOM 4109 N N . PHE B 1 154 ? -17.016 -2.773 -5.492 1 84.75 154 PHE B N 1
ATOM 4110 C CA . PHE B 1 154 ? -15.625 -2.729 -5.945 1 84.75 154 PHE B CA 1
ATOM 4111 C C . PHE B 1 154 ? -15.547 -2.301 -7.406 1 84.75 154 PHE B C 1
ATOM 4113 O O . PHE B 1 154 ? -16.531 -2.373 -8.133 1 84.75 154 PHE B O 1
ATOM 4120 N N . ILE B 1 155 ? -14.391 -1.705 -7.758 1 82.19 155 ILE B N 1
ATOM 4121 C CA . ILE B 1 155 ? -14.109 -1.406 -9.156 1 82.19 155 ILE B CA 1
ATOM 4122 C C . ILE B 1 155 ? -13.375 -2.582 -9.797 1 82.19 155 ILE B C 1
ATOM 4124 O O . ILE B 1 155 ? -12.367 -3.053 -9.266 1 82.19 155 ILE B O 1
ATOM 4128 N N . THR B 1 156 ? -13.898 -2.988 -10.867 1 88.88 156 THR B N 1
ATOM 4129 C CA . THR B 1 156 ? -13.289 -4.117 -11.562 1 88.88 156 THR B CA 1
ATOM 4130 C C . THR B 1 156 ? -11.867 -3.775 -12.008 1 88.88 156 THR B C 1
ATOM 4132 O O . THR B 1 156 ? -11.648 -2.764 -12.672 1 88.88 156 THR B O 1
ATOM 4135 N N . PRO B 1 157 ? -10.898 -4.641 -11.586 1 87.25 157 PRO B N 1
ATOM 4136 C CA . PRO B 1 157 ? -9.508 -4.344 -11.93 1 87.25 157 PRO B CA 1
ATOM 4137 C C . PRO B 1 157 ? -9.242 -4.422 -13.43 1 87.25 157 PRO B C 1
ATOM 4139 O O . PRO B 1 157 ? -9.859 -5.238 -14.125 1 87.25 157 PRO B O 1
ATOM 4142 N N . ASP B 1 158 ? -8.383 -3.479 -13.93 1 85.31 158 ASP B N 1
ATOM 4143 C CA . ASP B 1 158 ? -7.844 -3.561 -15.289 1 85.31 158 ASP B CA 1
ATOM 4144 C C . ASP B 1 158 ? -6.543 -4.363 -15.312 1 85.31 158 ASP B C 1
ATOM 4146 O O . ASP B 1 158 ? -5.492 -3.867 -14.891 1 85.31 158 ASP B O 1
ATOM 4150 N N . LEU B 1 159 ? -6.562 -5.531 -15.852 1 82.5 159 LEU B N 1
ATOM 4151 C CA . LEU B 1 159 ? -5.418 -6.434 -15.828 1 82.5 159 LEU B CA 1
ATOM 4152 C C . LEU B 1 159 ? -4.48 -6.156 -17 1 82.5 159 LEU B C 1
ATOM 4154 O O . LEU B 1 159 ? -3.402 -6.75 -17.094 1 82.5 159 LEU B O 1
ATOM 4158 N N . THR B 1 160 ? -4.828 -5.234 -17.844 1 82.38 160 THR B N 1
ATOM 4159 C CA . THR B 1 160 ? -4 -4.934 -19 1 82.38 160 THR B CA 1
ATOM 4160 C C . THR B 1 160 ? -2.949 -3.883 -18.672 1 82.38 160 THR B C 1
ATOM 4162 O O . THR B 1 160 ? -1.964 -3.725 -19.391 1 82.38 160 THR B O 1
ATOM 4165 N N . GLY B 1 161 ? -3.148 -3.207 -17.656 1 85.94 161 GLY B N 1
ATOM 4166 C CA . GLY B 1 161 ? -2.191 -2.184 -17.266 1 85.94 161 GLY B CA 1
ATOM 4167 C C . GLY B 1 161 ? -1.057 -2.719 -16.406 1 85.94 161 GLY B C 1
ATOM 4168 O O . GLY B 1 161 ? -1.111 -3.857 -15.945 1 85.94 161 GLY B O 1
ATOM 4169 N N . LEU B 1 162 ? -0.021 -1.896 -16.328 1 90.44 162 LEU B N 1
ATOM 4170 C CA . LEU B 1 162 ? 1.113 -2.24 -15.477 1 90.44 162 LEU B CA 1
ATOM 4171 C C . LEU B 1 162 ? 0.771 -2.035 -14 1 90.44 162 LEU B C 1
ATOM 4173 O O . LEU B 1 162 ? 0.071 -1.084 -13.648 1 90.44 162 LEU B O 1
ATOM 4177 N N . PRO B 1 163 ? 1.229 -2.975 -13.172 1 92.5 163 PRO B N 1
ATOM 4178 C CA . PRO B 1 163 ? 1.004 -2.756 -11.742 1 92.5 163 PRO B CA 1
ATOM 4179 C C . PRO B 1 163 ? 1.71 -1.507 -11.219 1 92.5 163 PRO B C 1
ATOM 4181 O O . PRO B 1 163 ? 2.754 -1.115 -11.742 1 92.5 163 PRO B O 1
ATOM 4184 N N . THR B 1 164 ? 1.113 -0.872 -10.195 1 90.25 164 THR B N 1
ATOM 4185 C CA . THR B 1 164 ? 1.661 0.363 -9.641 1 90.25 164 THR B CA 1
ATOM 4186 C C . THR B 1 164 ? 1.904 0.228 -8.141 1 90.25 164 THR B C 1
ATOM 4188 O O . THR B 1 164 ? 1.281 -0.604 -7.48 1 90.25 164 THR B O 1
ATOM 4191 N N . ILE B 1 165 ? 2.838 0.941 -7.637 1 90.19 165 ILE B N 1
ATOM 4192 C CA . ILE B 1 165 ? 3.098 1.086 -6.211 1 90.19 165 ILE B CA 1
ATOM 4193 C C . ILE B 1 165 ? 2.52 2.408 -5.711 1 90.19 165 ILE B C 1
ATOM 4195 O O . ILE B 1 165 ? 2.789 3.467 -6.289 1 90.19 165 ILE B O 1
ATOM 4199 N N . PRO B 1 166 ? 1.676 2.496 -4.781 1 87.69 166 PRO B N 1
ATOM 4200 C CA . PRO B 1 166 ? 1.443 1.402 -3.836 1 87.69 166 PRO B CA 1
ATOM 4201 C C . PRO B 1 166 ? 0.137 0.658 -4.105 1 87.69 166 PRO B C 1
ATOM 4203 O O . PRO B 1 166 ? -0.31 -0.133 -3.27 1 87.69 166 PRO B O 1
ATOM 4206 N N . GLU B 1 167 ? -0.476 0.78 -5.246 1 84.56 167 GLU B N 1
ATOM 4207 C CA . GLU B 1 167 ? -1.809 0.227 -5.469 1 84.56 167 GLU B CA 1
ATOM 4208 C C . GLU B 1 167 ? -1.768 -1.297 -5.543 1 84.56 167 GLU B C 1
ATOM 4210 O O . GLU B 1 167 ? -2.699 -1.97 -5.098 1 84.56 167 GLU B O 1
ATOM 4215 N N . SER B 1 168 ? -0.671 -1.771 -6.113 1 90.69 168 SER B N 1
ATOM 4216 C CA . SER B 1 168 ? -0.486 -3.217 -6.16 1 90.69 168 SER B CA 1
ATOM 4217 C C . SER B 1 168 ? 0.195 -3.729 -4.895 1 90.69 168 SER B C 1
ATOM 4219 O O . SER B 1 168 ? 1.393 -3.514 -4.699 1 90.69 168 SER B O 1
ATOM 4221 N N . ARG B 1 169 ? -0.535 -4.418 -4.156 1 91.19 169 ARG B N 1
ATOM 4222 C CA . ARG B 1 169 ? 0.006 -4.941 -2.906 1 91.19 169 ARG B CA 1
ATOM 4223 C C . ARG B 1 169 ? 1.189 -5.871 -3.166 1 91.19 169 ARG B C 1
ATOM 4225 O O . ARG B 1 169 ? 2.209 -5.793 -2.477 1 91.19 169 ARG B O 1
ATOM 4232 N N . ASN B 1 170 ? 1.044 -6.742 -4.137 1 94.25 170 ASN B N 1
ATOM 4233 C CA . ASN B 1 170 ? 2.094 -7.707 -4.445 1 94.25 170 ASN B CA 1
ATOM 4234 C C . ASN B 1 170 ? 3.391 -7.012 -4.852 1 94.25 170 ASN B C 1
ATOM 4236 O O . ASN B 1 170 ? 4.449 -7.277 -4.277 1 94.25 170 ASN B O 1
ATOM 4240 N N . LEU B 1 171 ? 3.254 -6.051 -5.746 1 95.44 171 LEU B N 1
ATOM 4241 C CA . LEU B 1 171 ? 4.449 -5.359 -6.219 1 95.44 171 LEU B CA 1
ATOM 4242 C C . LEU B 1 171 ? 5.047 -4.488 -5.113 1 95.44 171 LEU B C 1
ATOM 4244 O O . LEU B 1 171 ? 6.27 -4.402 -4.984 1 95.44 171 LEU B O 1
ATOM 4248 N N . THR B 1 172 ? 4.203 -3.893 -4.348 1 93.44 172 THR B N 1
ATOM 4249 C CA . THR B 1 172 ? 4.656 -3.027 -3.264 1 93.44 172 THR B CA 1
ATOM 4250 C C . THR B 1 172 ? 5.461 -3.82 -2.238 1 93.44 172 THR B C 1
ATOM 4252 O O . THR B 1 172 ? 6.57 -3.426 -1.873 1 93.44 172 THR B O 1
ATOM 4255 N N . GLU B 1 173 ? 4.938 -4.934 -1.837 1 91.88 173 GLU B N 1
ATOM 4256 C CA . GLU B 1 173 ? 5.633 -5.762 -0.855 1 91.88 173 GLU B CA 1
ATOM 4257 C C . GLU B 1 173 ? 6.941 -6.305 -1.421 1 91.88 173 GLU B C 1
ATOM 4259 O O . GLU B 1 173 ? 7.957 -6.352 -0.721 1 91.88 173 GLU B O 1
ATOM 4264 N N . TYR B 1 174 ? 6.898 -6.73 -2.668 1 95.88 174 TYR B N 1
ATOM 4265 C CA . TYR B 1 174 ? 8.102 -7.25 -3.311 1 95.88 174 TYR B CA 1
ATOM 4266 C C . TYR B 1 174 ? 9.195 -6.184 -3.369 1 95.88 174 TYR B C 1
ATOM 4268 O O . TYR B 1 174 ? 10.336 -6.441 -2.998 1 95.88 174 TYR B O 1
ATOM 4276 N N . PHE B 1 175 ? 8.82 -4.988 -3.766 1 94.69 175 PHE B N 1
ATOM 4277 C CA . PHE B 1 175 ? 9.773 -3.904 -3.951 1 94.69 175 PHE B CA 1
ATOM 4278 C C . PHE B 1 175 ? 10.375 -3.479 -2.615 1 94.69 175 PHE B C 1
ATOM 4280 O O . PHE B 1 175 ? 11.555 -3.133 -2.543 1 94.69 175 PHE B O 1
ATOM 4287 N N . VAL B 1 176 ? 9.547 -3.502 -1.654 1 90.62 176 VAL B N 1
ATOM 4288 C CA . VAL B 1 176 ? 9.977 -3.055 -0.333 1 90.62 176 VAL B CA 1
ATOM 4289 C C . VAL B 1 176 ? 10.828 -4.137 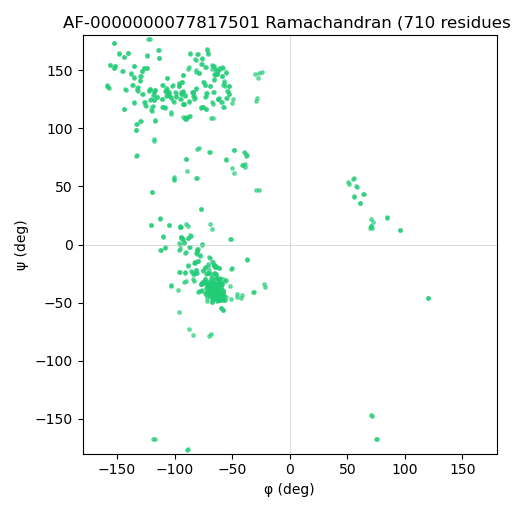0.326 1 90.62 176 VAL B C 1
ATOM 4291 O O . VAL B 1 176 ? 11.805 -3.83 1.017 1 90.62 176 VAL B O 1
ATOM 4294 N N . ALA B 1 177 ? 10.539 -5.406 0.092 1 91.31 177 ALA B N 1
ATOM 4295 C CA . ALA B 1 177 ? 11.133 -6.504 0.845 1 91.31 177 ALA B CA 1
ATOM 4296 C C . ALA B 1 177 ? 12.414 -6.996 0.174 1 91.31 177 ALA B C 1
ATOM 4298 O O . ALA B 1 177 ? 13.281 -7.586 0.827 1 91.31 177 ALA B O 1
ATOM 4299 N N . VAL B 1 178 ? 12.547 -6.773 -1.108 1 94.19 178 VAL B N 1
ATOM 4300 C CA . VAL B 1 178 ? 13.672 -7.336 -1.846 1 94.19 178 VAL B CA 1
ATOM 4301 C C . VAL B 1 178 ? 14.523 -6.211 -2.432 1 94.19 178 VAL B C 1
ATOM 4303 O O . VAL B 1 178 ? 14 -5.312 -3.096 1 94.19 178 VAL B O 1
ATOM 4306 N N . ASP B 1 179 ? 15.766 -6.27 -2.184 1 92.31 179 ASP B N 1
ATOM 4307 C CA . ASP B 1 179 ? 16.625 -5.195 -2.658 1 92.31 179 ASP B CA 1
ATOM 4308 C C . ASP B 1 179 ? 16.797 -5.258 -4.172 1 92.31 179 ASP B C 1
ATOM 4310 O O . ASP B 1 179 ? 16.547 -6.293 -4.789 1 92.31 179 ASP B O 1
ATOM 4314 N N . VAL B 1 180 ? 17.328 -4.238 -4.719 1 93.56 180 VAL B N 1
ATOM 4315 C CA . VAL B 1 180 ? 17.391 -4.031 -6.16 1 93.56 180 VAL B CA 1
ATOM 4316 C C . VAL B 1 180 ? 18.266 -5.102 -6.805 1 93.56 180 VAL B C 1
ATOM 4318 O O . VAL B 1 180 ? 17.906 -5.668 -7.84 1 93.56 180 VAL B O 1
ATOM 4321 N N . ASN B 1 181 ? 19.344 -5.398 -6.23 1 95.56 181 ASN B N 1
ATOM 4322 C CA . ASN B 1 181 ? 20.25 -6.387 -6.793 1 95.56 181 ASN B CA 1
ATOM 4323 C C . ASN B 1 181 ? 19.625 -7.773 -6.84 1 95.56 181 ASN B C 1
ATOM 4325 O O . ASN B 1 181 ? 19.719 -8.469 -7.855 1 95.56 181 ASN B O 1
ATOM 4329 N N . ASN B 1 182 ? 19.016 -8.141 -5.746 1 97.19 182 ASN B N 1
ATOM 4330 C CA . ASN B 1 182 ? 18.344 -9.438 -5.699 1 97.19 182 ASN B CA 1
ATOM 4331 C C . ASN B 1 182 ? 17.172 -9.5 -6.656 1 97.19 182 ASN B C 1
ATOM 4333 O O . ASN B 1 182 ? 16.875 -10.555 -7.23 1 97.19 182 ASN B O 1
ATOM 4337 N N . MET B 1 183 ? 16.516 -8.391 -6.836 1 97.5 183 MET B N 1
ATOM 4338 C CA . MET B 1 183 ? 15.406 -8.32 -7.785 1 97.5 183 MET B CA 1
ATOM 4339 C C . MET B 1 183 ? 15.891 -8.594 -9.203 1 97.5 183 MET B C 1
ATOM 4341 O O . MET B 1 183 ? 15.25 -9.336 -9.953 1 97.5 183 MET B O 1
ATOM 4345 N N . MET B 1 184 ? 17 -8.016 -9.531 1 98.12 184 MET B N 1
ATOM 4346 C CA . MET B 1 184 ? 17.547 -8.195 -10.867 1 98.12 184 MET B CA 1
ATOM 4347 C C . MET B 1 184 ? 18.047 -9.625 -11.062 1 98.12 184 MET B C 1
ATOM 4349 O O . MET B 1 184 ? 17.844 -10.211 -12.125 1 98.12 184 MET B O 1
ATOM 4353 N N . GLN B 1 185 ? 18.672 -10.141 -10.047 1 98.38 185 GLN B N 1
ATOM 4354 C CA . GLN B 1 185 ? 19.156 -11.523 -10.109 1 98.38 185 GLN B CA 1
ATOM 4355 C C . GLN B 1 185 ? 17.984 -12.492 -10.297 1 98.38 185 GLN B C 1
ATOM 4357 O O . GLN B 1 185 ? 18.062 -13.406 -11.117 1 98.38 185 GLN B O 1
ATOM 4362 N N . LEU B 1 186 ? 16.984 -12.297 -9.5 1 98.5 186 LEU B N 1
ATOM 4363 C CA . LEU B 1 186 ? 15.805 -13.156 -9.602 1 98.5 186 LEU B CA 1
ATOM 4364 C C . LEU B 1 186 ? 15.156 -13.047 -10.969 1 98.5 186 LEU B C 1
ATOM 4366 O O . LEU B 1 186 ? 14.727 -14.047 -11.547 1 98.5 186 LEU B O 1
ATOM 4370 N N . TYR B 1 187 ? 15.062 -11.812 -11.469 1 98.25 187 TYR B N 1
ATOM 4371 C CA . TYR B 1 187 ? 14.531 -11.547 -12.797 1 98.25 187 TYR B CA 1
ATOM 4372 C C . TYR B 1 187 ? 15.305 -12.32 -13.859 1 98.25 187 TYR B C 1
ATOM 4374 O O . TYR B 1 187 ? 14.703 -12.992 -14.703 1 98.25 187 TYR B O 1
ATOM 4382 N N . ALA B 1 188 ? 16.594 -12.25 -13.789 1 98 188 ALA B N 1
ATOM 4383 C CA . ALA B 1 188 ? 17.438 -12.961 -14.742 1 98 188 ALA B CA 1
ATOM 4384 C C . ALA B 1 188 ? 17.25 -14.469 -14.625 1 98 188 ALA B C 1
ATOM 4386 O O . ALA B 1 188 ? 17.203 -15.172 -15.633 1 98 188 ALA B O 1
ATOM 4387 N N . SER B 1 189 ? 17.172 -14.945 -13.422 1 98.38 189 SER B N 1
ATOM 4388 C CA . SER B 1 189 ? 16.984 -16.375 -13.195 1 98.38 189 SER B CA 1
ATOM 4389 C C . SER B 1 189 ? 15.648 -16.844 -13.758 1 98.38 189 SER B C 1
ATOM 4391 O O . SER B 1 189 ? 15.555 -17.969 -14.289 1 98.38 189 SER B O 1
ATOM 4393 N N . MET B 1 190 ? 14.641 -16.031 -13.648 1 97.75 190 MET B N 1
ATOM 4394 C CA . MET B 1 190 ? 13.336 -16.391 -14.203 1 97.75 190 MET B CA 1
ATOM 4395 C C . MET B 1 190 ? 13.383 -16.422 -15.727 1 97.75 190 MET B C 1
ATOM 4397 O O . MET B 1 190 ? 12.797 -17.297 -16.359 1 97.75 190 MET B O 1
ATOM 4401 N N . LEU B 1 191 ? 14.109 -15.484 -16.328 1 95 191 LEU B N 1
ATOM 4402 C CA . LEU B 1 191 ? 14.25 -15.453 -17.781 1 95 191 LEU B CA 1
ATOM 4403 C C . LEU B 1 191 ? 14.914 -16.719 -18.297 1 95 191 LEU B C 1
ATOM 4405 O O . LEU B 1 191 ? 14.602 -17.188 -19.391 1 95 191 LEU B O 1
ATOM 4409 N N . HIS B 1 192 ? 15.734 -17.234 -17.484 1 95.75 192 HIS B N 1
ATOM 4410 C CA . HIS B 1 192 ? 16.469 -18.438 -17.875 1 95.75 192 HIS B CA 1
ATOM 4411 C C . HIS B 1 192 ? 15.734 -19.688 -17.406 1 95.75 192 HIS B C 1
ATOM 4413 O O . HIS B 1 192 ? 16.281 -20.797 -17.453 1 95.75 192 HIS B O 1
ATOM 4419 N N . GLU B 1 193 ? 14.586 -19.516 -16.875 1 95.88 193 GLU B N 1
ATOM 4420 C CA . GLU B 1 193 ? 13.703 -20.609 -16.453 1 95.88 193 GLU B CA 1
ATOM 4421 C C . GLU B 1 193 ? 14.391 -21.516 -15.445 1 95.88 193 GLU B C 1
ATOM 4423 O O . GLU B 1 193 ? 14.438 -22.734 -15.633 1 95.88 193 GLU B O 1
ATOM 4428 N N . ARG B 1 194 ? 14.953 -20.938 -14.43 1 97.69 194 ARG B N 1
ATOM 4429 C CA . ARG B 1 194 ? 15.609 -21.688 -13.367 1 97.69 194 ARG B CA 1
ATOM 4430 C C . ARG B 1 194 ? 14.594 -22.234 -12.375 1 97.69 194 ARG B C 1
ATOM 4432 O O . ARG B 1 194 ? 13.414 -21.875 -12.43 1 97.69 194 ARG B O 1
ATOM 4439 N N . ARG B 1 195 ? 15.094 -23.219 -11.578 1 97.69 195 ARG B N 1
ATOM 4440 C CA . ARG B 1 195 ? 14.367 -23.609 -10.375 1 97.69 195 ARG B CA 1
ATOM 4441 C C . ARG B 1 195 ? 14.57 -22.594 -9.258 1 97.69 195 ARG B C 1
ATOM 4443 O O . ARG B 1 195 ? 15.695 -22.406 -8.789 1 97.69 195 ARG B O 1
ATOM 4450 N N . ILE B 1 196 ? 13.461 -21.938 -8.781 1 98.56 196 ILE B N 1
ATOM 4451 C CA . ILE B 1 196 ? 13.586 -20.812 -7.863 1 98.56 196 ILE B CA 1
ATOM 4452 C C . ILE B 1 196 ? 12.695 -21.047 -6.641 1 98.56 196 ILE B C 1
ATOM 4454 O O . ILE B 1 196 ? 11.508 -21.344 -6.777 1 98.56 196 ILE B O 1
ATOM 4458 N N . ILE B 1 197 ? 13.281 -20.891 -5.484 1 98.06 197 ILE B N 1
ATOM 4459 C CA . ILE B 1 197 ? 12.555 -20.969 -4.223 1 98.06 197 ILE B CA 1
ATOM 4460 C C . ILE B 1 197 ? 12.648 -19.625 -3.49 1 98.06 197 ILE B C 1
ATOM 4462 O O . ILE B 1 197 ? 13.742 -19.078 -3.32 1 98.06 197 ILE B O 1
ATOM 4466 N N . ILE B 1 198 ? 11.531 -19.078 -3.168 1 97.94 198 ILE B N 1
ATOM 4467 C CA . ILE B 1 198 ? 11.453 -17.891 -2.316 1 97.94 198 ILE B CA 1
ATOM 4468 C C . ILE B 1 198 ? 10.922 -18.281 -0.937 1 97.94 198 ILE B C 1
ATOM 4470 O O . ILE B 1 198 ? 9.977 -19.062 -0.825 1 97.94 198 ILE B O 1
ATOM 4474 N N . THR B 1 199 ? 11.547 -17.797 0.113 1 95.5 199 THR B N 1
ATOM 4475 C CA . THR B 1 199 ? 11.117 -18.156 1.465 1 95.5 199 THR B CA 1
ATOM 4476 C C . THR B 1 199 ? 10.945 -16.891 2.314 1 95.5 199 THR B C 1
ATOM 4478 O O . THR B 1 199 ? 11.578 -15.867 2.053 1 95.5 199 THR B O 1
ATOM 4481 N N . SER B 1 200 ? 10.008 -16.906 3.17 1 91.31 200 SER B N 1
ATOM 4482 C CA . SER B 1 200 ? 9.711 -15.859 4.141 1 91.31 200 SER B CA 1
ATOM 4483 C C . SER B 1 200 ? 8.961 -16.422 5.348 1 91.31 200 SER B C 1
ATOM 4485 O O . SER B 1 200 ? 8.281 -17.438 5.242 1 91.31 200 SER B O 1
ATOM 4487 N N . SER B 1 201 ? 9.094 -15.766 6.441 1 86.94 201 SER B N 1
ATOM 4488 C CA . SER B 1 201 ? 8.383 -16.172 7.648 1 86.94 201 SER B CA 1
ATOM 4489 C C . SER B 1 201 ? 6.938 -15.68 7.629 1 86.94 201 SER B C 1
ATOM 4491 O O . SER B 1 201 ? 6.082 -16.219 8.336 1 86.94 201 SER B O 1
ATOM 4493 N N . LYS B 1 202 ? 6.656 -14.664 6.926 1 83.94 202 LYS B N 1
ATOM 4494 C CA . LYS B 1 202 ? 5.301 -14.148 6.781 1 83.94 202 LYS B CA 1
ATOM 4495 C C . LYS B 1 202 ? 4.672 -14.617 5.473 1 83.94 202 LYS B C 1
ATOM 4497 O O . LYS B 1 202 ? 5.211 -14.367 4.395 1 83.94 202 LYS B O 1
ATOM 4502 N N . LEU B 1 203 ? 3.539 -15.172 5.566 1 84.81 203 LEU B N 1
ATOM 4503 C CA . LEU B 1 203 ? 2.871 -15.719 4.395 1 84.81 203 LEU B CA 1
ATOM 4504 C C . LEU B 1 203 ? 2.473 -14.609 3.424 1 84.81 203 LEU B C 1
ATOM 4506 O O . LEU B 1 203 ? 2.555 -14.789 2.205 1 84.81 203 LEU B O 1
ATOM 4510 N N . SER B 1 204 ? 1.998 -13.531 3.975 1 87 204 SER B N 1
ATOM 4511 C CA . SER B 1 204 ? 1.595 -12.406 3.133 1 87 204 SER B CA 1
ATOM 4512 C C . SER B 1 204 ? 2.756 -11.914 2.273 1 87 204 SER B C 1
ATOM 4514 O O . SER B 1 204 ? 2.611 -11.75 1.062 1 87 204 SER B O 1
ATOM 4516 N N . THR B 1 205 ? 3.865 -11.781 2.92 1 90.31 205 THR B N 1
ATOM 4517 C CA . THR B 1 205 ? 5.055 -11.312 2.217 1 90.31 205 THR B CA 1
ATOM 4518 C C . THR B 1 205 ? 5.551 -12.359 1.229 1 90.31 205 THR B C 1
ATOM 4520 O O . THR B 1 205 ? 5.934 -12.031 0.104 1 90.31 205 THR B O 1
ATOM 4523 N N . LEU B 1 206 ? 5.492 -13.57 1.671 1 91.44 206 LEU B N 1
ATOM 4524 C CA . LEU B 1 206 ? 5.965 -14.672 0.839 1 91.44 206 LEU B CA 1
ATOM 4525 C C . LEU B 1 206 ? 5.211 -14.719 -0.486 1 91.44 206 LEU B C 1
ATOM 4527 O O . LEU B 1 206 ? 5.824 -14.664 -1.555 1 91.44 206 LEU B O 1
ATOM 4531 N N . THR B 1 207 ? 3.943 -14.797 -0.408 1 93.94 207 THR B N 1
ATOM 4532 C CA . THR B 1 207 ? 3.152 -14.953 -1.623 1 93.94 207 THR B CA 1
ATOM 4533 C C . THR B 1 207 ? 3.184 -13.672 -2.457 1 93.94 207 THR B C 1
ATOM 4535 O O . THR B 1 207 ? 3.188 -13.734 -3.688 1 93.94 207 THR B O 1
ATOM 4538 N N . ALA B 1 208 ? 3.209 -12.531 -1.775 1 94.5 208 ALA B N 1
ATOM 4539 C CA . ALA B 1 208 ? 3.316 -11.258 -2.496 1 94.5 208 ALA B CA 1
ATOM 4540 C C . ALA B 1 208 ? 4.605 -11.203 -3.311 1 94.5 208 ALA B C 1
ATOM 4542 O O . ALA B 1 208 ? 4.598 -10.75 -4.461 1 94.5 208 ALA B O 1
ATOM 4543 N N . CYS B 1 209 ? 5.625 -11.656 -2.758 1 96.81 209 CYS B N 1
ATOM 4544 C CA . CYS B 1 209 ? 6.914 -11.594 -3.436 1 96.81 209 CYS B CA 1
ATOM 4545 C C . CYS B 1 209 ? 6.949 -12.547 -4.629 1 96.81 209 CYS B C 1
ATOM 4547 O O . CYS B 1 209 ? 7.531 -12.227 -5.668 1 96.81 209 CYS B O 1
ATOM 4549 N N . VAL B 1 210 ? 6.332 -13.695 -4.48 1 97.19 210 VAL B N 1
ATOM 4550 C CA . VAL B 1 210 ? 6.262 -14.625 -5.605 1 97.19 210 VAL B CA 1
ATOM 4551 C C . VAL B 1 210 ? 5.48 -13.992 -6.75 1 97.19 210 VAL B C 1
ATOM 4553 O O . VAL B 1 210 ? 5.953 -13.945 -7.887 1 97.19 210 VAL B O 1
ATOM 4556 N N . HIS B 1 211 ? 4.352 -13.461 -6.434 1 96.94 211 HIS B N 1
ATOM 4557 C CA . HIS B 1 211 ? 3.529 -12.828 -7.461 1 96.94 211 HIS B CA 1
ATOM 4558 C C . HIS B 1 211 ? 4.203 -11.578 -8.016 1 96.94 211 HIS B C 1
ATOM 4560 O O . HIS B 1 211 ? 4.172 -11.336 -9.219 1 96.94 211 HIS B O 1
ATOM 4566 N N . GLY B 1 212 ? 4.738 -10.805 -7.117 1 97.25 212 GLY B N 1
ATOM 4567 C CA . GLY B 1 212 ? 5.402 -9.578 -7.531 1 97.25 212 GLY B CA 1
ATOM 4568 C C . GLY B 1 212 ? 6.559 -9.82 -8.484 1 97.25 212 GLY B C 1
ATOM 4569 O O . GLY B 1 212 ? 6.699 -9.109 -9.484 1 97.25 212 GLY B O 1
ATOM 4570 N N . SER B 1 213 ? 7.383 -10.766 -8.211 1 98.19 213 SER B N 1
ATOM 4571 C CA . SER B 1 213 ? 8.516 -11.078 -9.07 1 98.19 213 SER B CA 1
ATOM 4572 C C . SER B 1 213 ? 8.055 -11.562 -10.438 1 98.19 213 SER B C 1
ATOM 4574 O O . SER B 1 213 ? 8.578 -11.141 -11.469 1 98.19 213 SER B O 1
ATOM 4576 N N . ALA B 1 214 ? 7.047 -12.391 -10.438 1 96.56 214 ALA B N 1
ATOM 4577 C CA . ALA B 1 214 ? 6.527 -12.938 -11.688 1 96.56 214 ALA B CA 1
ATOM 4578 C C . ALA B 1 214 ? 5.91 -11.844 -12.555 1 96.56 214 ALA B C 1
ATOM 4580 O O . ALA B 1 214 ? 6.004 -11.883 -13.781 1 96.56 214 ALA B O 1
ATOM 4581 N N . ALA B 1 215 ? 5.301 -10.883 -11.922 1 94.94 215 ALA B N 1
ATOM 4582 C CA . ALA B 1 215 ? 4.629 -9.805 -12.641 1 94.94 215 ALA B CA 1
ATOM 4583 C C . ALA B 1 215 ? 5.629 -8.969 -13.438 1 94.94 215 ALA B C 1
ATOM 4585 O O . ALA B 1 215 ? 5.281 -8.375 -14.461 1 94.94 215 ALA B O 1
ATOM 4586 N N . LEU B 1 216 ? 6.809 -8.938 -13.031 1 95.75 216 LEU B N 1
ATOM 4587 C CA . LEU B 1 216 ? 7.816 -8.086 -13.656 1 95.75 216 LEU B CA 1
ATOM 4588 C C . LEU B 1 216 ? 8.359 -8.719 -14.93 1 95.75 216 LEU B C 1
ATOM 4590 O O . LEU B 1 216 ? 9.117 -8.086 -15.672 1 95.75 216 LEU B O 1
ATOM 4594 N N . LEU B 1 217 ? 7.926 -9.938 -15.234 1 94.38 217 LEU B N 1
ATOM 4595 C CA . LEU B 1 217 ? 8.305 -10.594 -16.484 1 94.38 217 LEU B CA 1
ATOM 4596 C C . LEU B 1 217 ? 7.496 -10.047 -17.656 1 94.38 217 LEU B C 1
ATOM 4598 O O . LEU B 1 217 ? 7.84 -10.273 -18.812 1 94.38 217 LEU B O 1
ATOM 4602 N N . TYR B 1 218 ? 6.539 -9.281 -17.359 1 90.81 218 TYR B N 1
ATOM 4603 C CA . TYR B 1 218 ? 5.66 -8.773 -18.406 1 90.81 218 TYR B CA 1
ATOM 4604 C C . TYR B 1 218 ? 6.465 -8.086 -19.5 1 90.81 218 TYR B C 1
ATOM 4606 O O . TYR B 1 218 ? 7.387 -7.316 -19.203 1 90.81 218 TYR B O 1
ATOM 4614 N N . PRO B 1 219 ? 6.148 -8.438 -20.734 1 89.06 219 PRO B N 1
ATOM 4615 C CA . PRO B 1 219 ? 4.938 -9.094 -21.25 1 89.06 219 PRO B CA 1
ATOM 4616 C C . PRO B 1 219 ? 5.082 -10.609 -21.344 1 89.06 219 PRO B C 1
ATOM 4618 O O . PRO B 1 219 ? 4.176 -11.289 -21.828 1 89.06 219 PRO B O 1
ATOM 4621 N N . MET B 1 220 ? 6.117 -11.117 -20.891 1 89.12 220 MET B N 1
ATOM 4622 C CA . MET B 1 220 ? 6.262 -12.57 -20.781 1 89.12 220 MET B CA 1
ATOM 4623 C C . MET B 1 220 ? 5.598 -13.094 -19.516 1 89.12 220 MET B C 1
ATOM 4625 O O . MET B 1 220 ? 5.344 -12.336 -18.594 1 89.12 220 MET B O 1
ATOM 4629 N N . TYR B 1 221 ? 5.34 -14.375 -19.609 1 89.88 221 TYR B N 1
ATOM 4630 C CA . TYR B 1 221 ? 4.699 -15.008 -18.453 1 89.88 221 TYR B CA 1
ATOM 4631 C C . TYR B 1 221 ? 5.438 -16.281 -18.047 1 89.88 221 TYR B C 1
ATOM 4633 O O . TYR B 1 221 ? 5.914 -17.031 -18.906 1 89.88 221 TYR B O 1
ATOM 4641 N N . TRP B 1 222 ? 5.512 -16.438 -16.766 1 92.31 222 TRP B N 1
ATOM 4642 C CA . TRP B 1 222 ? 6.094 -17.688 -16.281 1 92.31 222 TRP B CA 1
ATOM 4643 C C . TRP B 1 222 ? 5.27 -18.891 -16.734 1 92.31 222 TRP B C 1
ATOM 4645 O O . TRP B 1 222 ? 4.066 -18.953 -16.484 1 92.31 222 TRP B O 1
ATOM 4655 N N . GLN B 1 223 ? 5.879 -19.875 -17.391 1 89.25 223 GLN B N 1
ATOM 4656 C CA . GLN B 1 223 ? 5.148 -20.938 -18.078 1 89.25 223 GLN B CA 1
ATOM 4657 C C . GLN B 1 223 ? 5.324 -22.266 -17.359 1 89.25 223 GLN B C 1
ATOM 4659 O O . GLN B 1 223 ? 4.898 -23.312 -17.859 1 89.25 223 GLN B O 1
ATOM 4664 N N . HIS B 1 224 ? 5.926 -22.312 -16.234 1 91.88 224 HIS B N 1
ATOM 4665 C CA . HIS B 1 224 ? 6.254 -23.547 -15.547 1 91.88 224 HIS B CA 1
ATOM 4666 C C . HIS B 1 224 ? 5.543 -23.641 -14.203 1 91.88 224 HIS B C 1
ATOM 4668 O O . HIS B 1 224 ? 4.551 -22.938 -13.977 1 91.88 224 HIS B O 1
ATOM 4674 N N . ILE B 1 225 ? 5.957 -24.547 -13.43 1 89.75 225 ILE B N 1
ATOM 4675 C CA . ILE B 1 225 ? 5.34 -24.766 -12.125 1 89.75 225 ILE B CA 1
A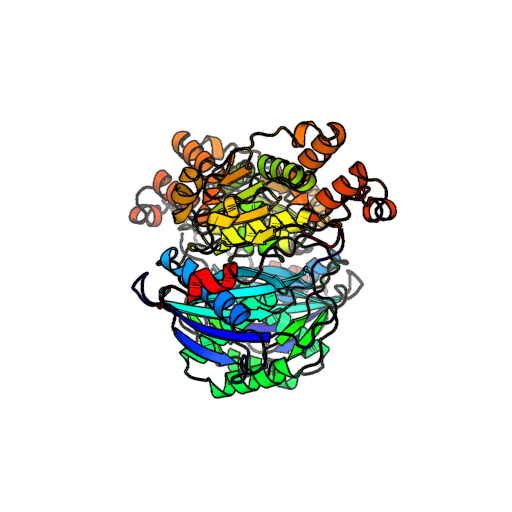TOM 4676 C C . ILE B 1 225 ? 5.359 -23.469 -11.32 1 89.75 225 ILE B C 1
ATOM 4678 O O . ILE B 1 225 ? 6.395 -22.797 -11.219 1 89.75 225 ILE B O 1
ATOM 4682 N N . TYR B 1 226 ? 4.223 -23.078 -10.867 1 92.62 226 TYR B N 1
ATOM 4683 C CA . TYR B 1 226 ? 4.012 -21.828 -10.156 1 92.62 226 TYR B CA 1
ATOM 4684 C C . TYR B 1 226 ? 3.188 -22.047 -8.891 1 92.62 226 TYR B C 1
ATOM 4686 O O . TYR B 1 226 ? 1.969 -22.219 -8.961 1 92.62 226 TYR B O 1
ATOM 4694 N N . ILE B 1 227 ? 3.865 -22.031 -7.738 1 90.38 227 ILE B N 1
ATOM 4695 C CA . ILE B 1 227 ? 3.207 -22.297 -6.461 1 90.38 227 ILE B CA 1
ATOM 4696 C C . ILE B 1 227 ? 3.643 -21.25 -5.441 1 90.38 227 ILE B C 1
ATOM 4698 O O . ILE B 1 227 ? 4.668 -21.406 -4.773 1 90.38 227 ILE B O 1
ATOM 4702 N N . PRO B 1 228 ? 2.855 -20.234 -5.219 1 91.81 228 PRO B N 1
ATOM 4703 C CA . PRO B 1 228 ? 3.266 -19.141 -4.344 1 91.81 228 PRO B CA 1
ATOM 4704 C C . PRO B 1 228 ? 3.49 -19.578 -2.9 1 91.81 228 PRO B C 1
ATOM 4706 O O . PRO B 1 228 ? 4.246 -18.938 -2.166 1 91.81 228 PRO B O 1
ATOM 4709 N N . VAL B 1 229 ? 2.797 -20.578 -2.518 1 88.75 229 VAL B N 1
ATOM 4710 C CA . VAL B 1 229 ? 3.031 -21.156 -1.198 1 88.75 229 VAL B CA 1
ATOM 4711 C C . VAL B 1 229 ? 2.85 -22.672 -1.258 1 88.75 229 VAL B C 1
ATOM 4713 O O . VAL B 1 229 ? 1.751 -23.156 -1.534 1 88.75 229 VAL B O 1
ATOM 4716 N N . LEU B 1 230 ? 3.924 -23.328 -0.996 1 87 230 LEU B N 1
ATOM 4717 C CA . LEU B 1 230 ? 3.941 -24.781 -1.112 1 87 230 LEU B CA 1
ATOM 4718 C C . LEU B 1 230 ? 3.484 -25.438 0.187 1 87 230 LEU B C 1
ATOM 4720 O O . LEU B 1 230 ? 4.059 -25.188 1.248 1 87 230 LEU B O 1
ATOM 4724 N N . PRO B 1 231 ? 2.445 -26.25 0.033 1 79.44 231 PRO B N 1
ATOM 4725 C CA . PRO B 1 231 ? 2.033 -26.984 1.229 1 79.44 231 PRO B CA 1
ATOM 4726 C C . PRO B 1 231 ? 3.086 -27.984 1.695 1 79.44 231 PRO B C 1
ATOM 4728 O O . PRO B 1 231 ? 3.867 -28.484 0.883 1 79.44 231 PRO B O 1
ATOM 4731 N N . PRO B 1 232 ? 3.102 -28.297 2.99 1 78.31 232 PRO B N 1
ATOM 4732 C CA . PRO B 1 232 ? 4.121 -29.188 3.559 1 78.31 232 PRO B CA 1
ATOM 4733 C C . PRO B 1 232 ? 4.137 -30.562 2.908 1 78.31 232 PRO B C 1
ATOM 4735 O O . PRO B 1 232 ? 5.199 -31.172 2.771 1 78.31 232 PRO B O 1
ATOM 4738 N N . HIS B 1 233 ? 3.049 -31.109 2.496 1 74.75 233 HIS B N 1
ATOM 4739 C CA . HIS B 1 233 ? 2.982 -32.469 1.969 1 74.75 233 HIS B CA 1
ATOM 4740 C C . HIS B 1 233 ? 3.426 -32.5 0.51 1 74.75 233 HIS B C 1
ATOM 4742 O O . HIS B 1 233 ? 3.562 -33.594 -0.066 1 74.75 233 HIS B O 1
ATOM 4748 N N . LEU B 1 234 ? 3.668 -31.359 -0.031 1 78.56 234 LEU B N 1
ATOM 4749 C CA . LEU B 1 234 ? 4.059 -31.297 -1.436 1 78.56 234 LEU B CA 1
ATOM 4750 C C . LEU B 1 234 ? 5.504 -30.828 -1.579 1 78.56 234 LEU B C 1
ATOM 4752 O O . LEU B 1 234 ? 5.906 -30.359 -2.648 1 78.56 234 LEU B O 1
ATOM 4756 N N . LEU B 1 235 ? 6.27 -30.969 -0.583 1 87.19 235 LEU B N 1
ATOM 4757 C CA . LEU B 1 235 ? 7.633 -30.453 -0.588 1 87.19 235 LEU B CA 1
ATOM 4758 C C . LEU B 1 235 ? 8.477 -31.156 -1.655 1 87.19 235 LEU B C 1
ATOM 4760 O O . LEU B 1 235 ? 9.5 -30.625 -2.09 1 87.19 235 LEU B O 1
ATOM 4764 N N . ASP B 1 236 ? 8.039 -32.344 -2.143 1 86.56 236 ASP B N 1
ATOM 4765 C CA . ASP B 1 236 ? 8.773 -33.094 -3.162 1 86.56 236 ASP B CA 1
ATOM 4766 C C . ASP B 1 236 ? 8.812 -32.312 -4.48 1 86.56 236 ASP B C 1
ATOM 4768 O O . ASP B 1 236 ? 9.672 -32.594 -5.328 1 86.56 236 ASP B O 1
ATOM 4772 N N . TYR B 1 237 ? 7.918 -31.375 -4.625 1 86.25 237 TYR B N 1
ATOM 4773 C CA . TYR B 1 237 ? 7.918 -30.562 -5.832 1 86.25 237 TYR B CA 1
ATOM 4774 C C . TYR B 1 237 ? 9.227 -29.797 -5.969 1 86.25 237 TYR B C 1
ATOM 4776 O O . TYR B 1 237 ? 9.648 -29.469 -7.078 1 86.25 237 TYR B O 1
ATOM 4784 N N . CYS B 1 238 ? 9.82 -29.5 -4.883 1 92.38 238 CYS B N 1
ATOM 4785 C CA . CYS B 1 238 ? 11.086 -28.781 -4.902 1 92.38 238 CYS B CA 1
ATOM 4786 C C . CYS B 1 238 ? 12.188 -29.609 -5.523 1 92.38 238 CYS B C 1
ATOM 4788 O O . CYS B 1 238 ? 13.234 -29.078 -5.914 1 92.38 238 CYS B O 1
ATOM 4790 N N . CYS B 1 239 ? 11.992 -30.906 -5.625 1 91.38 239 CYS B N 1
ATOM 4791 C CA . CYS B 1 239 ? 13 -31.812 -6.184 1 91.38 239 CYS B CA 1
ATOM 4792 C C . CYS B 1 239 ? 12.734 -32.062 -7.66 1 91.38 239 CYS B C 1
ATOM 4794 O O . CYS B 1 239 ? 13.492 -32.812 -8.312 1 91.38 239 CYS B O 1
ATOM 4796 N N . ALA B 1 240 ? 11.688 -31.469 -8.188 1 88.62 240 ALA B N 1
ATOM 4797 C CA . ALA B 1 240 ? 11.367 -31.672 -9.602 1 88.62 240 ALA B CA 1
ATOM 4798 C C . ALA B 1 240 ? 12.469 -31.125 -10.492 1 88.62 240 ALA B C 1
ATOM 4800 O O . ALA B 1 240 ? 13.07 -30.094 -10.195 1 88.62 240 ALA B O 1
ATOM 4801 N N . PRO B 1 241 ? 12.742 -31.734 -11.641 1 90.62 241 PRO B N 1
ATOM 4802 C CA . PRO B 1 241 ? 13.828 -31.312 -12.539 1 90.62 241 PRO B CA 1
ATOM 4803 C C . PRO B 1 241 ? 13.43 -30.125 -13.422 1 90.62 241 PRO B C 1
ATOM 4805 O O . PRO B 1 241 ? 14.297 -29.453 -13.977 1 90.62 241 PRO B O 1
ATOM 4808 N N . MET B 1 242 ? 12.117 -29.938 -13.602 1 92.12 242 MET B N 1
ATOM 4809 C CA . MET B 1 242 ? 11.617 -28.844 -14.445 1 92.12 242 MET B CA 1
ATOM 4810 C C . MET B 1 242 ? 11.719 -27.516 -13.727 1 92.12 242 MET B C 1
ATOM 4812 O O . MET B 1 242 ? 11.727 -27.453 -12.5 1 92.12 242 MET B O 1
ATOM 4816 N N . PRO B 1 243 ? 11.789 -26.422 -14.461 1 94.88 243 PRO B N 1
ATOM 4817 C CA . PRO B 1 243 ? 11.805 -25.109 -13.836 1 94.88 243 PRO B CA 1
ATOM 4818 C C . PRO B 1 243 ? 10.562 -24.844 -12.984 1 94.88 243 PRO B C 1
ATOM 4820 O O . PRO B 1 243 ? 9.484 -25.359 -13.281 1 94.88 243 PRO B O 1
ATOM 4823 N N . TYR B 1 244 ? 10.789 -24.109 -11.891 1 96.44 244 TYR B N 1
ATOM 4824 C CA . TYR B 1 244 ? 9.656 -23.766 -11.047 1 96.44 244 TYR B CA 1
ATOM 4825 C C . TYR B 1 244 ? 9.914 -22.453 -10.305 1 96.44 244 TYR B C 1
ATOM 4827 O O . TYR B 1 244 ? 11.062 -22.031 -10.156 1 96.44 244 TYR B O 1
ATOM 4835 N N . LEU B 1 245 ? 8.891 -21.766 -10 1 97.5 245 LEU B N 1
ATOM 4836 C CA . LEU B 1 245 ? 8.836 -20.656 -9.055 1 97.5 245 LEU B CA 1
ATOM 4837 C C . LEU B 1 245 ? 7.922 -20.984 -7.879 1 97.5 245 LEU B C 1
ATOM 4839 O O . LEU B 1 245 ? 6.699 -20.984 -8.016 1 97.5 245 LEU B O 1
ATOM 4843 N N . ILE B 1 246 ? 8.562 -21.25 -6.68 1 95.12 246 ILE B N 1
ATOM 4844 C CA . ILE B 1 246 ? 7.812 -21.797 -5.551 1 95.12 246 ILE B CA 1
ATOM 4845 C C . ILE B 1 246 ? 8.133 -21.016 -4.289 1 95.12 246 ILE B C 1
ATOM 4847 O O . ILE B 1 246 ? 9.281 -20.625 -4.059 1 95.12 246 ILE B O 1
ATOM 4851 N N . GLY B 1 247 ? 7.047 -20.703 -3.574 1 94.75 247 GLY B N 1
ATOM 4852 C CA . GLY B 1 247 ? 7.215 -20.172 -2.232 1 94.75 247 GLY B CA 1
ATOM 4853 C C . GLY B 1 247 ? 7.188 -21.25 -1.157 1 94.75 247 GLY B C 1
ATOM 4854 O O . GLY B 1 247 ? 6.309 -22.109 -1.157 1 94.75 247 GLY B O 1
ATOM 4855 N N . VAL B 1 248 ? 8.156 -21.188 -0.283 1 91.56 248 VAL B N 1
ATOM 4856 C CA . VAL B 1 248 ? 8.219 -22.109 0.85 1 91.56 248 VAL B CA 1
ATOM 4857 C C . VAL B 1 248 ? 8.352 -21.312 2.15 1 91.56 248 VAL B C 1
ATOM 4859 O O . VAL B 1 248 ? 9.258 -20.484 2.295 1 91.56 248 VAL B O 1
ATOM 4862 N N . HIS B 1 249 ? 7.395 -21.578 2.99 1 88.5 249 HIS B N 1
ATOM 4863 C CA . HIS B 1 249 ? 7.488 -20.922 4.281 1 88.5 249 HIS B CA 1
ATOM 4864 C C . HIS B 1 249 ? 8.82 -21.203 4.961 1 88.5 249 HIS B C 1
ATOM 4866 O O . HIS B 1 249 ? 9.344 -22.328 4.863 1 88.5 249 HIS B O 1
ATOM 4872 N N . LEU B 1 250 ? 9.297 -20.266 5.711 1 90.06 250 LEU B N 1
ATOM 4873 C CA . LEU B 1 250 ? 10.617 -20.344 6.32 1 90.06 250 LEU B CA 1
ATOM 4874 C C . LEU B 1 250 ? 10.719 -21.562 7.238 1 90.06 250 LEU B C 1
ATOM 4876 O O . LEU B 1 250 ? 11.773 -22.188 7.34 1 90.06 250 LEU B O 1
ATOM 4880 N N . SER B 1 251 ? 9.656 -21.953 7.895 1 86.56 251 SER B N 1
ATOM 4881 C CA . SER B 1 251 ? 9.648 -23.062 8.844 1 86.56 251 SER B CA 1
ATOM 4882 C C . SER B 1 251 ? 9.891 -24.406 8.148 1 86.56 251 SER B C 1
ATOM 4884 O O . SER B 1 251 ? 10.273 -25.375 8.781 1 86.56 251 SER B O 1
ATOM 4886 N N . LEU B 1 252 ? 9.766 -24.469 6.848 1 88.06 252 LEU B N 1
ATOM 4887 C CA . LEU B 1 252 ? 9.875 -25.719 6.109 1 88.06 252 LEU B CA 1
ATOM 4888 C C . LEU B 1 252 ? 11.172 -25.781 5.312 1 88.06 252 LEU B C 1
ATOM 4890 O O . LEU B 1 252 ? 11.477 -26.781 4.676 1 88.06 252 LEU B O 1
ATOM 4894 N N . ILE B 1 253 ? 11.891 -24.734 5.379 1 90.69 253 ILE B N 1
ATOM 4895 C CA . ILE B 1 253 ? 13.016 -24.594 4.469 1 90.69 253 ILE B CA 1
ATOM 4896 C C . ILE B 1 253 ? 14.086 -25.641 4.793 1 90.69 253 ILE B C 1
ATOM 4898 O O . ILE B 1 253 ? 14.766 -26.141 3.896 1 90.69 253 ILE B O 1
ATOM 4902 N N . GLU B 1 254 ? 14.258 -25.953 6.062 1 90.69 254 GLU B N 1
ATOM 4903 C CA . GLU B 1 254 ? 15.25 -26.953 6.441 1 90.69 254 GLU B CA 1
ATOM 4904 C C . GLU B 1 254 ? 14.891 -28.328 5.879 1 90.69 254 GLU B C 1
ATOM 4906 O O . GLU B 1 254 ? 15.773 -29.078 5.473 1 90.69 254 GLU B O 1
ATOM 4911 N N . ARG B 1 255 ? 13.633 -28.656 5.84 1 89.69 255 ARG B N 1
ATOM 4912 C CA . ARG B 1 255 ? 13.172 -29.906 5.254 1 89.69 255 ARG B CA 1
ATOM 4913 C C . ARG B 1 255 ? 13.461 -29.953 3.758 1 89.69 255 ARG B C 1
ATOM 4915 O O . ARG B 1 255 ? 13.742 -31.016 3.205 1 89.69 255 ARG B O 1
ATOM 4922 N N . VAL B 1 256 ? 13.375 -28.797 3.168 1 91.56 256 VAL B N 1
ATOM 4923 C CA . VAL B 1 256 ? 13.633 -28.688 1.734 1 91.56 256 VAL B CA 1
ATOM 4924 C C . VAL B 1 256 ? 15.125 -28.844 1.465 1 91.56 256 VAL B C 1
ATOM 4926 O O . VAL B 1 256 ? 15.531 -29.562 0.552 1 91.56 256 VAL B O 1
ATOM 4929 N N . LYS B 1 257 ? 15.914 -28.234 2.227 1 90.88 257 LYS B N 1
ATOM 4930 C CA . LYS B 1 257 ? 17.359 -28.266 2.045 1 90.88 257 LYS B CA 1
ATOM 4931 C C . LYS B 1 257 ? 17.906 -29.672 2.279 1 90.88 257 LYS B C 1
ATOM 4933 O O . LYS B 1 257 ? 18.922 -30.062 1.685 1 90.88 257 LYS B O 1
ATOM 4938 N N . ASN B 1 258 ? 17.312 -30.375 3.082 1 89.62 258 ASN B N 1
ATOM 4939 C CA . ASN B 1 258 ? 17.75 -31.734 3.406 1 89.62 258 ASN B CA 1
ATOM 4940 C C . ASN B 1 258 ? 17.531 -32.688 2.236 1 89.62 258 ASN B C 1
ATOM 4942 O O . ASN B 1 258 ? 18.078 -33.781 2.217 1 89.62 258 ASN B O 1
ATOM 4946 N N . ARG B 1 259 ? 16.844 -32.312 1.246 1 86 259 ARG B N 1
ATOM 4947 C CA . ARG B 1 259 ? 16.562 -33.156 0.081 1 86 259 ARG B CA 1
ATOM 4948 C C . ARG B 1 259 ? 17.641 -32.969 -0.981 1 86 259 ARG B C 1
ATOM 4950 O O . ARG B 1 259 ? 17.5 -33.469 -2.104 1 86 259 ARG B O 1
ATOM 4957 N N . SER B 1 260 ? 18.719 -32.469 -0.72 1 80 260 SER B N 1
ATOM 4958 C CA . SER B 1 260 ? 19.906 -32.312 -1.569 1 80 260 SER B CA 1
ATOM 4959 C C . SER B 1 260 ? 19.562 -31.562 -2.846 1 80 260 SER B C 1
ATOM 4961 O O . SER B 1 260 ? 19.812 -32.031 -3.951 1 80 260 SER B O 1
ATOM 4963 N N . LEU B 1 261 ? 19.062 -30.453 -2.691 1 85.69 261 LEU B N 1
ATOM 4964 C CA . LEU B 1 261 ? 18.734 -29.609 -3.834 1 85.69 261 LEU B CA 1
ATOM 4965 C C . LEU B 1 261 ? 19.984 -29.047 -4.477 1 85.69 261 LEU B C 1
ATOM 4967 O O . LEU B 1 261 ? 20.875 -28.531 -3.779 1 85.69 261 LEU B O 1
ATOM 4971 N N . GLU B 1 262 ? 20.188 -29.453 -5.734 1 88.5 262 GLU B N 1
ATOM 4972 C CA . GLU B 1 262 ? 21.281 -28.875 -6.504 1 88.5 262 GLU B CA 1
ATOM 4973 C C . GLU B 1 262 ? 20.766 -27.906 -7.562 1 88.5 262 GLU B C 1
ATOM 4975 O O . GLU B 1 262 ? 19.688 -28.109 -8.109 1 88.5 262 GLU B O 1
ATOM 4980 N N . ASP B 1 263 ? 21.469 -26.859 -7.793 1 94.31 263 ASP B N 1
ATOM 4981 C CA . ASP B 1 263 ? 21.203 -25.922 -8.875 1 94.31 263 ASP B CA 1
ATOM 4982 C C . ASP B 1 263 ? 19.859 -25.234 -8.688 1 94.31 263 ASP B C 1
ATOM 4984 O O . ASP B 1 263 ? 19.047 -25.188 -9.617 1 94.31 263 ASP B O 1
ATOM 4988 N N . VAL B 1 264 ? 19.531 -24.812 -7.504 1 97.25 264 VAL B N 1
ATOM 4989 C CA . VAL B 1 264 ? 18.297 -24.078 -7.191 1 97.25 264 VAL B CA 1
ATOM 4990 C C . VAL B 1 264 ? 18.641 -22.688 -6.695 1 97.25 264 VAL B C 1
ATOM 4992 O O . VAL B 1 264 ? 19.562 -22.5 -5.898 1 97.25 264 VAL B O 1
ATOM 4995 N N . VAL B 1 265 ? 17.969 -21.734 -7.219 1 98.25 265 VAL B N 1
ATOM 4996 C CA . VAL B 1 265 ? 18.078 -20.359 -6.73 1 98.25 265 VAL B CA 1
ATOM 4997 C C . VAL B 1 265 ? 17.172 -20.172 -5.512 1 98.25 265 VAL B C 1
ATOM 4999 O O . VAL B 1 265 ? 15.984 -20.484 -5.559 1 98.25 265 VAL B O 1
ATOM 5002 N N . MET B 1 266 ? 17.719 -19.703 -4.383 1 97.75 266 MET B N 1
ATOM 5003 C CA . MET B 1 266 ? 16.953 -19.531 -3.158 1 97.75 266 MET B CA 1
ATOM 5004 C C . MET B 1 266 ? 17.062 -18.094 -2.629 1 97.75 266 MET B C 1
ATOM 5006 O O . MET B 1 266 ? 18.172 -17.641 -2.336 1 97.75 266 MET B O 1
ATOM 5010 N N . LEU B 1 267 ? 15.922 -17.453 -2.559 1 98.12 267 LEU B N 1
ATOM 5011 C CA . LEU B 1 267 ? 15.875 -16.109 -1.983 1 98.12 267 LEU B CA 1
ATOM 5012 C C . LEU B 1 267 ? 15.188 -16.125 -0.622 1 98.12 267 LEU B C 1
ATOM 5014 O O . LEU B 1 267 ? 14.031 -16.547 -0.51 1 98.12 267 LEU B O 1
ATOM 5018 N N . ASN B 1 268 ? 15.859 -15.773 0.38 1 96.5 268 ASN B N 1
ATOM 5019 C CA . ASN B 1 268 ? 15.273 -15.492 1.684 1 96.5 268 ASN B CA 1
ATOM 5020 C C . ASN B 1 268 ? 14.898 -14.016 1.822 1 96.5 268 ASN B C 1
ATOM 5022 O O . ASN B 1 268 ? 15.773 -13.172 2.014 1 96.5 268 ASN B O 1
ATOM 5026 N N . VAL B 1 269 ? 13.633 -13.766 1.797 1 94.69 269 VAL B N 1
ATOM 5027 C CA . VAL B 1 269 ? 13.125 -12.398 1.774 1 94.69 269 VAL B CA 1
ATOM 5028 C C . VAL B 1 269 ? 13.359 -11.734 3.129 1 94.69 269 VAL B C 1
ATOM 5030 O O . VAL B 1 269 ? 13.633 -10.539 3.203 1 94.69 269 VAL B O 1
ATOM 5033 N N . ASP B 1 270 ? 13.258 -12.539 4.203 1 88.94 270 ASP B N 1
ATOM 5034 C CA . ASP B 1 270 ? 13.406 -12 5.551 1 88.94 270 ASP B CA 1
ATOM 5035 C C . ASP B 1 270 ? 14.805 -11.414 5.754 1 88.94 270 ASP B C 1
ATOM 5037 O O . ASP B 1 270 ? 14.961 -10.391 6.43 1 88.94 270 ASP B O 1
ATOM 5041 N N . THR B 1 271 ? 15.766 -12.023 5.125 1 90.5 271 THR B N 1
ATOM 5042 C CA . THR B 1 271 ? 17.141 -11.602 5.328 1 90.5 271 THR B CA 1
ATOM 5043 C C . THR B 1 271 ? 17.719 -10.977 4.055 1 90.5 271 THR B C 1
ATOM 5045 O O . THR B 1 271 ? 18.859 -10.523 4.035 1 90.5 271 THR B O 1
ATOM 5048 N N . ASN B 1 272 ? 16.953 -11.008 3.008 1 92.38 272 ASN B N 1
ATOM 5049 C CA . ASN B 1 272 ? 17.375 -10.516 1.7 1 92.38 272 ASN B CA 1
ATOM 5050 C C . ASN B 1 272 ? 18.656 -11.203 1.226 1 92.38 272 ASN B C 1
ATOM 5052 O O . ASN B 1 272 ? 19.578 -10.539 0.751 1 92.38 272 ASN B O 1
ATOM 5056 N N . THR B 1 273 ? 18.734 -12.422 1.445 1 95 273 THR B N 1
ATOM 5057 C CA . THR B 1 273 ? 19.875 -13.234 1.032 1 95 273 THR B CA 1
ATOM 5058 C C . THR B 1 273 ? 19.5 -14.117 -0.159 1 95 273 THR B C 1
ATOM 5060 O O . THR B 1 273 ? 18.484 -14.797 -0.139 1 95 273 THR B O 1
ATOM 5063 N N . LEU B 1 274 ? 20.391 -14.086 -1.176 1 97.38 274 LEU B N 1
ATOM 5064 C CA . LEU B 1 274 ? 20.125 -14.867 -2.387 1 97.38 274 LEU B CA 1
ATOM 5065 C C . LEU B 1 274 ? 21.25 -15.883 -2.621 1 97.38 274 LEU B C 1
ATOM 5067 O O . LEU B 1 274 ? 22.422 -15.516 -2.709 1 97.38 274 LEU B O 1
ATOM 5071 N N . GLU B 1 275 ? 20.891 -17.125 -2.553 1 96.62 275 GLU B N 1
ATOM 5072 C CA . GLU B 1 275 ? 21.781 -18.203 -2.994 1 96.62 275 GLU B CA 1
ATOM 5073 C C . GLU B 1 275 ? 21.531 -18.562 -4.457 1 96.62 275 GLU B C 1
ATOM 5075 O O . GLU B 1 275 ? 20.469 -19.109 -4.797 1 96.62 275 GLU B O 1
ATOM 5080 N N . ASN B 1 276 ? 22.422 -18.25 -5.328 1 97.19 276 ASN B N 1
ATOM 5081 C CA . ASN B 1 276 ? 22.281 -18.422 -6.77 1 97.19 276 ASN B CA 1
ATOM 5082 C C . ASN B 1 276 ? 23.484 -19.141 -7.363 1 97.19 276 ASN B C 1
ATOM 5084 O O . ASN B 1 276 ? 24.562 -18.562 -7.512 1 97.19 276 ASN B O 1
ATOM 5088 N N . PRO B 1 277 ? 23.391 -20.391 -7.746 1 96.44 277 PRO B N 1
ATOM 5089 C CA . PRO B 1 277 ? 24.516 -21.141 -8.305 1 96.44 277 PRO B CA 1
ATOM 5090 C C . PRO B 1 277 ? 24.812 -20.766 -9.758 1 96.44 277 PRO B C 1
ATOM 5092 O O . PRO B 1 277 ? 25.766 -21.266 -10.344 1 96.44 277 PRO B O 1
ATOM 5095 N N . PHE B 1 278 ? 24.031 -19.828 -10.297 1 96.81 278 PHE B N 1
ATOM 5096 C CA . PHE B 1 278 ? 24.172 -19.453 -11.703 1 96.81 278 PHE B CA 1
ATOM 5097 C C . PHE B 1 278 ? 24.641 -18.016 -11.828 1 96.81 278 PHE B C 1
ATOM 5099 O O . PHE B 1 278 ? 24.719 -17.297 -10.836 1 96.81 278 PHE B O 1
ATOM 5106 N N . ASN B 1 279 ? 25.047 -17.609 -12.992 1 96.25 279 ASN B N 1
ATOM 5107 C CA . ASN B 1 279 ? 25.453 -16.234 -13.312 1 96.25 279 ASN B CA 1
ATOM 5108 C C . ASN B 1 279 ? 24.578 -15.641 -14.414 1 96.25 279 ASN B C 1
ATOM 5110 O O . ASN B 1 279 ? 25.094 -15.078 -15.375 1 96.25 279 ASN B O 1
ATOM 5114 N N . ASP B 1 280 ? 23.375 -15.867 -14.227 1 96.69 280 ASP B N 1
ATOM 5115 C CA . ASP B 1 280 ? 22.422 -15.5 -15.273 1 96.69 280 ASP B CA 1
ATOM 5116 C C . ASP B 1 280 ? 22.438 -14 -15.531 1 96.69 280 ASP B C 1
ATOM 5118 O O . ASP B 1 280 ? 22.312 -13.555 -16.672 1 96.69 280 ASP B O 1
ATOM 5122 N N . LEU B 1 281 ? 22.531 -13.18 -14.484 1 96.75 281 LEU B N 1
ATOM 5123 C CA . LEU B 1 281 ? 22.531 -11.727 -14.641 1 96.75 281 LEU B CA 1
ATOM 5124 C C . LEU B 1 281 ? 23.734 -11.273 -15.469 1 96.75 281 LEU B C 1
ATOM 5126 O O . LEU B 1 281 ? 23.609 -10.375 -16.312 1 96.75 281 LEU B O 1
ATOM 5130 N N . ASN B 1 282 ? 24.812 -11.93 -15.289 1 95.19 282 ASN B N 1
ATOM 5131 C CA . ASN B 1 282 ? 26.047 -11.594 -16 1 95.19 282 ASN B CA 1
ATOM 5132 C C . ASN B 1 282 ? 25.984 -12.008 -17.469 1 95.19 282 ASN B C 1
ATOM 5134 O O . ASN B 1 282 ? 26.766 -11.531 -18.281 1 95.19 282 ASN B O 1
ATOM 5138 N N . ASN B 1 283 ? 25.094 -12.914 -17.75 1 94.12 283 ASN B N 1
ATOM 5139 C CA . ASN B 1 283 ? 24.938 -13.375 -19.125 1 94.12 283 ASN B CA 1
ATOM 5140 C C . ASN B 1 283 ? 24.078 -12.406 -19.938 1 94.12 283 ASN B C 1
ATOM 5142 O O . ASN B 1 283 ? 23.984 -12.523 -21.172 1 94.12 283 ASN B O 1
ATOM 5146 N N . LEU B 1 284 ? 23.469 -11.383 -19.281 1 94.38 284 LEU B N 1
ATOM 5147 C CA . LEU B 1 284 ? 22.703 -10.344 -19.969 1 94.38 284 LEU B CA 1
ATOM 5148 C C . LEU B 1 284 ? 23.609 -9.195 -20.391 1 94.38 284 LEU B C 1
ATOM 5150 O O . LEU B 1 284 ? 24.672 -8.984 -19.797 1 94.38 284 LEU B O 1
ATOM 5154 N N . PRO B 1 285 ? 23.219 -8.516 -21.484 1 94.44 285 PRO B N 1
ATOM 5155 C CA . PRO B 1 285 ? 24.031 -7.363 -21.875 1 94.44 285 PRO B CA 1
ATOM 5156 C C . PRO B 1 285 ? 24.234 -6.371 -20.734 1 94.44 285 PRO B C 1
ATOM 5158 O O . PRO B 1 285 ? 23.281 -5.941 -20.094 1 94.44 285 PRO B O 1
ATOM 5161 N N . SER B 1 286 ? 25.484 -6.035 -20.531 1 95.19 286 SER B N 1
ATOM 5162 C CA . SER B 1 286 ? 25.875 -5.215 -19.391 1 95.19 286 SER B CA 1
ATOM 5163 C C . SER B 1 286 ? 25.203 -3.85 -19.422 1 95.19 286 SER B C 1
ATOM 5165 O O . SER B 1 286 ? 24.844 -3.299 -18.391 1 95.19 286 SER B O 1
ATOM 5167 N N . GLU B 1 287 ? 25.062 -3.363 -20.625 1 94.88 287 GLU B N 1
ATOM 5168 C CA . GLU B 1 287 ? 24.453 -2.051 -20.766 1 94.88 287 GLU B CA 1
ATOM 5169 C C . GLU B 1 287 ? 22.984 -2.074 -20.312 1 94.88 287 GLU B C 1
ATOM 5171 O O . GLU B 1 287 ? 22.516 -1.127 -19.688 1 94.88 287 GLU B O 1
ATOM 5176 N N . VAL B 1 288 ? 22.359 -3.158 -20.672 1 94.75 288 VAL B N 1
ATOM 5177 C CA . VAL B 1 288 ? 20.953 -3.311 -20.312 1 94.75 288 VAL B CA 1
ATOM 5178 C C . VAL B 1 288 ? 20.812 -3.467 -18.797 1 94.75 288 VAL B C 1
ATOM 5180 O O . VAL B 1 288 ? 19.938 -2.854 -18.188 1 94.75 288 VAL B O 1
ATOM 5183 N N . VAL B 1 289 ? 21.672 -4.227 -18.234 1 96.5 289 VAL B N 1
ATOM 5184 C CA . VAL B 1 289 ? 21.656 -4.473 -16.797 1 96.5 289 VAL B CA 1
ATOM 5185 C C . VAL B 1 289 ? 21.938 -3.176 -16.047 1 96.5 289 VAL B C 1
ATOM 5187 O O . VAL B 1 289 ? 21.281 -2.865 -15.055 1 96.5 289 VAL B O 1
ATOM 5190 N N . SER B 1 290 ? 22.891 -2.443 -16.531 1 96.69 290 SER B N 1
ATOM 5191 C CA . SER B 1 290 ? 23.25 -1.18 -15.906 1 96.69 290 SER B CA 1
ATOM 5192 C C . SER B 1 290 ? 22.109 -0.169 -15.992 1 96.69 290 SER B C 1
ATOM 5194 O O . SER B 1 290 ? 21.859 0.587 -15.047 1 96.69 290 SER B O 1
ATOM 5196 N N . ALA B 1 291 ? 21.469 -0.162 -17.094 1 95.75 291 ALA B N 1
ATOM 5197 C CA . ALA B 1 291 ? 20.344 0.75 -17.281 1 95.75 291 ALA B CA 1
ATOM 5198 C C . ALA B 1 291 ? 19.203 0.427 -16.312 1 95.75 291 ALA B C 1
ATOM 5200 O O . ALA B 1 291 ? 18.609 1.331 -15.727 1 95.75 291 ALA B O 1
ATOM 5201 N N . LEU B 1 292 ? 18.891 -0.839 -16.188 1 96.31 292 LEU B N 1
ATOM 5202 C CA . LEU B 1 292 ? 17.844 -1.272 -15.258 1 96.31 292 LEU B CA 1
ATOM 5203 C C . LEU B 1 292 ? 18.219 -0.922 -13.82 1 96.31 292 LEU B C 1
ATOM 5205 O O . LEU B 1 292 ? 17.391 -0.391 -13.078 1 96.31 292 LEU B O 1
ATOM 5209 N N . LYS B 1 293 ? 19.422 -1.233 -13.484 1 96.12 293 LYS B N 1
ATOM 5210 C CA . LYS B 1 293 ? 19.906 -0.94 -12.133 1 96.12 293 LYS B CA 1
ATOM 5211 C C . LYS B 1 293 ? 19.797 0.549 -11.82 1 96.12 293 LYS B C 1
ATOM 5213 O O . LYS B 1 293 ? 19.344 0.93 -10.742 1 96.12 293 LYS B O 1
ATOM 5218 N N . ASN B 1 294 ? 20.203 1.33 -12.789 1 93.94 294 ASN B N 1
ATOM 5219 C CA . ASN B 1 294 ? 20.172 2.777 -12.609 1 93.94 294 ASN B CA 1
ATOM 5220 C C . ASN B 1 294 ? 18.734 3.285 -12.445 1 93.94 294 ASN B C 1
ATOM 5222 O O . ASN B 1 294 ? 18.484 4.188 -11.641 1 93.94 294 ASN B O 1
ATOM 5226 N N . LYS B 1 295 ? 17.891 2.715 -13.164 1 93.06 295 LYS B N 1
ATOM 5227 C CA . LYS B 1 295 ? 16.5 3.133 -13.086 1 93.06 295 LYS B CA 1
ATOM 5228 C C . LYS B 1 295 ? 15.883 2.74 -11.742 1 93.06 295 LYS B C 1
ATOM 5230 O O . LYS B 1 295 ? 15.156 3.529 -11.133 1 93.06 295 LYS B O 1
ATOM 5235 N N . LEU B 1 296 ? 16.188 1.562 -11.289 1 92.5 296 LEU B N 1
ATOM 5236 C CA . LEU B 1 296 ? 15.586 1.038 -10.062 1 92.5 296 LEU B CA 1
ATOM 5237 C C . LEU B 1 296 ? 16.109 1.774 -8.844 1 92.5 296 LEU B C 1
ATOM 5239 O O . LEU B 1 296 ? 15.438 1.846 -7.812 1 92.5 296 LEU B O 1
ATOM 5243 N N . LYS B 1 297 ? 17.266 2.301 -9.047 1 86.25 297 LYS B N 1
ATOM 5244 C CA . LYS B 1 297 ? 17.859 3.027 -7.934 1 86.25 297 LYS B CA 1
ATOM 5245 C C . LYS B 1 297 ? 17.328 4.453 -7.848 1 86.25 297 LYS B C 1
ATOM 5247 O O . LYS B 1 297 ? 17.484 5.121 -6.824 1 86.25 297 LYS B O 1
ATOM 5252 N N . LYS B 1 298 ? 16.719 4.805 -8.977 1 82.62 298 LYS B N 1
ATOM 5253 C CA . LYS B 1 298 ? 16.109 6.133 -8.961 1 82.62 298 LYS B CA 1
ATOM 5254 C C . LYS B 1 298 ? 14.844 6.141 -8.117 1 82.62 298 LYS B C 1
ATOM 5256 O O . LYS B 1 298 ? 13.953 5.312 -8.32 1 82.62 298 LYS B O 1
ATOM 5261 N N . GLN B 1 299 ? 14.797 7.004 -7.25 1 73.69 299 GLN B N 1
ATOM 5262 C CA . GLN B 1 299 ? 13.68 7.094 -6.316 1 73.69 299 GLN B CA 1
ATOM 5263 C C . GLN B 1 299 ? 12.375 7.371 -7.051 1 73.69 299 GLN B C 1
ATOM 5265 O O . GLN B 1 299 ? 11.305 6.922 -6.625 1 73.69 299 GLN B O 1
ATOM 5270 N N . SER B 1 300 ? 12.438 8.133 -8.133 1 75.38 300 SER B N 1
ATOM 5271 C CA . SER B 1 300 ? 11.25 8.469 -8.914 1 75.38 300 SER B CA 1
ATOM 5272 C C . SER B 1 300 ? 10.594 7.219 -9.492 1 75.38 300 SER B C 1
ATOM 5274 O O . SER B 1 300 ? 9.406 7.23 -9.828 1 75.38 300 SER B O 1
ATOM 5276 N N . THR B 1 301 ? 11.398 6.168 -9.547 1 83.75 301 THR B N 1
ATOM 5277 C CA . THR B 1 301 ? 10.914 4.922 -10.133 1 83.75 301 THR B CA 1
ATOM 5278 C C . THR B 1 301 ? 10.102 4.125 -9.109 1 83.75 301 THR B C 1
ATOM 5280 O O . THR B 1 301 ? 9.305 3.262 -9.484 1 83.75 301 THR B O 1
ATOM 5283 N N . ALA B 1 302 ? 10.234 4.484 -7.914 1 83.75 302 ALA B N 1
ATOM 5284 C CA . ALA B 1 302 ? 9.719 3.645 -6.832 1 83.75 302 ALA B CA 1
ATOM 5285 C C . ALA B 1 302 ? 8.203 3.75 -6.727 1 83.75 302 ALA B C 1
ATOM 5287 O O . ALA B 1 302 ? 7.539 2.824 -6.25 1 83.75 302 ALA B O 1
ATOM 5288 N N . THR B 1 303 ? 7.621 4.828 -7.246 1 83.12 303 THR B N 1
ATOM 5289 C CA . THR B 1 303 ? 6.176 5.004 -7.16 1 83.12 303 THR B CA 1
ATOM 5290 C C . THR B 1 303 ? 5.543 4.949 -8.547 1 83.12 303 THR B C 1
ATOM 5292 O O . THR B 1 303 ? 6.223 5.164 -9.555 1 83.12 303 THR B O 1
ATOM 5295 N N . GLY B 1 304 ? 4.234 4.688 -8.562 1 87.06 304 GLY B N 1
ATOM 5296 C CA . GLY B 1 304 ? 3.568 4.539 -9.852 1 87.06 304 GLY B CA 1
ATOM 5297 C C . GLY B 1 304 ? 3.951 3.268 -10.578 1 87.06 304 GLY B C 1
ATOM 5298 O O . GLY B 1 304 ? 4.152 2.225 -9.953 1 87.06 304 GLY B O 1
ATOM 5299 N N . ASP B 1 305 ? 3.955 3.447 -11.898 1 91 305 ASP B N 1
ATOM 5300 C CA . ASP B 1 305 ? 4.273 2.256 -12.68 1 91 305 ASP B CA 1
ATOM 5301 C C . ASP B 1 305 ? 5.758 2.209 -13.031 1 91 305 ASP B C 1
ATOM 5303 O O . ASP B 1 305 ? 6.16 1.489 -13.945 1 91 305 ASP B O 1
ATOM 5307 N N . GLY B 1 306 ? 6.559 3.014 -12.359 1 92.12 306 GLY B N 1
ATOM 5308 C CA . GLY B 1 306 ? 7.965 3.17 -12.688 1 92.12 306 GLY B CA 1
ATOM 5309 C C . GLY B 1 306 ? 8.734 1.862 -12.656 1 92.12 306 GLY B C 1
ATOM 5310 O O . GLY B 1 306 ? 9.5 1.562 -13.578 1 92.12 306 GLY B O 1
ATOM 5311 N N . VAL B 1 307 ? 8.484 1.076 -11.641 1 94.75 307 VAL B N 1
ATOM 5312 C CA . VAL B 1 307 ? 9.211 -0.177 -11.484 1 94.75 307 VAL B CA 1
ATOM 5313 C C . VAL B 1 307 ? 8.828 -1.145 -12.602 1 94.75 307 VAL B C 1
ATOM 5315 O O . VAL B 1 307 ? 9.703 -1.697 -13.273 1 94.75 307 VAL B O 1
ATOM 5318 N N . ALA B 1 308 ? 7.527 -1.312 -12.82 1 95.5 308 ALA B N 1
ATOM 5319 C CA . ALA B 1 308 ? 7.047 -2.213 -13.867 1 95.5 308 ALA B CA 1
ATOM 5320 C C . ALA B 1 308 ? 7.512 -1.755 -15.242 1 95.5 308 ALA B C 1
ATOM 5322 O O . ALA B 1 308 ? 7.898 -2.576 -16.078 1 95.5 308 ALA B O 1
ATOM 5323 N N . ARG B 1 309 ? 7.559 -0.499 -15.422 1 94.88 309 ARG B N 1
ATOM 5324 C CA . ARG B 1 309 ? 7.977 0.071 -16.703 1 94.88 309 ARG B CA 1
ATOM 5325 C C . ARG B 1 309 ? 9.461 -0.161 -16.938 1 94.88 309 ARG B C 1
ATOM 5327 O O . ARG B 1 309 ? 9.883 -0.378 -18.078 1 94.88 309 ARG B O 1
ATOM 5334 N N . ALA B 1 310 ? 10.211 -0.05 -15.945 1 96.19 310 ALA B N 1
ATOM 5335 C CA . ALA B 1 310 ? 11.648 -0.3 -16.062 1 96.19 310 ALA B CA 1
ATOM 5336 C C . ALA B 1 310 ? 11.914 -1.723 -16.547 1 96.19 310 ALA B C 1
ATOM 5338 O O . ALA B 1 310 ? 12.742 -1.938 -17.438 1 96.19 310 ALA B O 1
ATOM 5339 N N . PHE B 1 311 ? 11.227 -2.666 -16.016 1 96.62 311 PHE B N 1
ATOM 5340 C CA . PHE B 1 311 ? 11.422 -4.055 -16.422 1 96.62 311 PHE B CA 1
ATOM 5341 C C . PHE B 1 311 ? 10.859 -4.293 -17.812 1 96.62 311 PHE B C 1
ATOM 5343 O O . PHE B 1 311 ? 11.422 -5.078 -18.594 1 96.62 311 PHE B O 1
ATOM 5350 N N . LEU B 1 312 ? 9.773 -3.602 -18.109 1 94.56 312 LEU B N 1
ATOM 5351 C CA . LEU B 1 312 ? 9.219 -3.695 -19.453 1 94.56 312 LEU B CA 1
ATOM 5352 C C . LEU B 1 312 ? 10.203 -3.178 -20.5 1 94.56 312 LEU B C 1
ATOM 5354 O O . LEU B 1 312 ? 10.391 -3.797 -21.547 1 94.56 312 LEU B O 1
ATOM 5358 N N . ARG B 1 313 ? 10.82 -2.092 -20.188 1 93.88 313 ARG B N 1
ATOM 5359 C CA . ARG B 1 313 ? 11.828 -1.52 -21.078 1 93.88 313 ARG B CA 1
ATOM 5360 C C . ARG B 1 313 ? 13.023 -2.455 -21.219 1 93.88 313 ARG B C 1
ATOM 5362 O O . ARG B 1 313 ? 13.594 -2.576 -22.312 1 93.88 313 ARG B O 1
ATOM 5369 N N . THR B 1 314 ? 13.367 -3.027 -20.188 1 95 314 THR B N 1
ATOM 5370 C CA . THR B 1 314 ? 14.461 -3.99 -20.219 1 95 314 THR B CA 1
ATOM 5371 C C . THR B 1 314 ? 14.117 -5.172 -21.125 1 95 314 THR B C 1
ATOM 5373 O O . THR B 1 314 ? 14.961 -5.629 -21.891 1 95 314 THR B O 1
ATOM 5376 N N . GLN B 1 315 ? 12.945 -5.645 -21 1 92.56 315 GLN B N 1
ATOM 5377 C CA . GLN B 1 315 ? 12.492 -6.738 -21.859 1 92.56 315 GLN B CA 1
ATOM 5378 C C . GLN B 1 315 ? 12.547 -6.344 -23.328 1 92.56 315 GLN B C 1
ATOM 5380 O O . GLN B 1 315 ? 12.969 -7.137 -24.172 1 92.56 315 GLN B O 1
ATOM 5385 N N . ALA B 1 316 ? 12.125 -5.152 -23.594 1 91.06 316 ALA B N 1
ATOM 5386 C CA . ALA B 1 316 ? 12.148 -4.645 -24.969 1 91.06 316 ALA B CA 1
ATOM 5387 C C . ALA B 1 316 ? 13.578 -4.559 -25.484 1 91.06 316 ALA B C 1
ATOM 5389 O O . ALA B 1 316 ? 13.836 -4.848 -26.656 1 91.06 316 ALA B O 1
ATOM 5390 N N . ALA B 1 317 ? 14.461 -4.172 -24.672 1 92.12 317 ALA B N 1
ATOM 5391 C CA . ALA B 1 317 ? 15.859 -4.043 -25.047 1 92.12 317 ALA B CA 1
ATOM 5392 C C . ALA B 1 317 ? 16.484 -5.41 -25.312 1 92.12 317 ALA B C 1
ATOM 5394 O O . ALA B 1 317 ? 17.328 -5.559 -26.188 1 92.12 317 ALA B O 1
ATOM 5395 N N . LEU B 1 318 ? 16.125 -6.348 -24.531 1 91.31 318 LEU B N 1
ATOM 5396 C CA . LEU B 1 318 ? 16.703 -7.68 -24.625 1 91.31 318 LEU B CA 1
ATOM 5397 C C . LEU B 1 318 ? 16.141 -8.445 -25.812 1 91.31 318 LEU B C 1
ATOM 5399 O O . LEU B 1 318 ? 16.859 -9.188 -26.484 1 91.31 318 LEU B O 1
ATOM 5403 N N . PHE B 1 319 ? 14.906 -8.305 -26.062 1 86.31 319 PHE B N 1
ATOM 5404 C CA . PHE B 1 319 ? 14.258 -9.188 -27.031 1 86.31 319 PHE B CA 1
ATOM 5405 C C . PHE B 1 319 ? 13.664 -8.383 -28.172 1 86.31 319 PHE B C 1
ATOM 5407 O O . PHE B 1 319 ? 13.148 -8.961 -29.141 1 86.31 319 PHE B O 1
ATOM 5414 N N . GLY B 1 320 ? 14.078 -7.074 -28.375 1 71.12 320 GLY B N 1
ATOM 5415 C CA . GLY B 1 320 ? 13.578 -6.215 -29.438 1 71.12 320 GLY B CA 1
ATOM 5416 C C . GLY B 1 320 ? 12.18 -5.699 -29.172 1 71.12 320 GLY B C 1
ATOM 5417 O O . GLY B 1 320 ? 11.695 -5.738 -28.031 1 71.12 320 GLY B O 1
ATOM 5418 N N . SER B 1 321 ? 11.508 -5.066 -30.312 1 55.38 321 SER B N 1
ATOM 5419 C CA . SER B 1 321 ? 10.242 -4.348 -30.172 1 55.38 321 SER B CA 1
ATOM 5420 C C . SER B 1 321 ? 9.164 -5.238 -29.578 1 55.38 321 SER B C 1
ATOM 5422 O O . SER B 1 321 ? 9.25 -6.465 -29.656 1 55.38 321 SER B O 1
ATOM 5424 N N . TYR B 1 322 ? 8.391 -4.559 -28.656 1 48.88 322 TYR B N 1
ATOM 5425 C CA . TYR B 1 322 ? 7.25 -5.188 -28 1 48.88 322 TYR B CA 1
ATOM 5426 C C . TYR B 1 322 ? 6.598 -6.223 -28.906 1 48.88 322 TYR B C 1
ATOM 5428 O O . TYR B 1 322 ? 6.227 -7.309 -28.453 1 48.88 322 TYR B O 1
ATOM 5436 N N . ARG B 1 323 ? 6.496 -5.852 -30.188 1 47.09 323 ARG B N 1
ATOM 5437 C CA . ARG B 1 323 ? 5.918 -6.73 -31.203 1 47.09 323 ARG B CA 1
ATOM 5438 C C . ARG B 1 323 ? 6.801 -7.949 -31.438 1 47.09 323 ARG B C 1
ATOM 5440 O O . ARG B 1 323 ? 6.297 -9.062 -31.594 1 47.09 323 ARG B O 1
ATOM 5447 N N . ASP B 1 324 ? 7.961 -7.773 -31.438 1 46.25 324 ASP B N 1
ATOM 5448 C CA . ASP B 1 324 ? 8.891 -8.875 -31.688 1 46.25 324 ASP B CA 1
ATOM 5449 C C . ASP B 1 324 ? 9.086 -9.719 -30.422 1 46.25 324 ASP B C 1
ATOM 5451 O O . ASP B 1 324 ? 9.25 -10.938 -30.516 1 46.25 324 ASP B O 1
ATOM 5455 N N . ALA B 1 325 ? 9.18 -9.141 -29.344 1 44.28 325 ALA B N 1
ATOM 5456 C CA . ALA B 1 325 ? 9.352 -9.797 -28.062 1 44.28 325 ALA B CA 1
ATOM 5457 C C . ALA B 1 325 ? 8.195 -10.75 -27.766 1 44.28 325 ALA B C 1
ATOM 5459 O O . ALA B 1 325 ? 8.391 -11.805 -27.156 1 44.28 325 ALA B O 1
ATOM 5460 N N . LEU B 1 326 ? 7.078 -10.305 -28.172 1 43.84 326 LEU B N 1
ATOM 5461 C CA . LEU B 1 326 ? 5.957 -11.234 -28.078 1 43.84 326 LEU B CA 1
ATOM 5462 C C . LEU B 1 326 ? 6.168 -12.422 -29 1 43.84 326 LEU B C 1
ATOM 5464 O O . LEU B 1 326 ? 5.605 -13.5 -28.781 1 43.84 326 LEU B O 1
ATOM 5468 N N . ARG B 1 327 ? 7.027 -12.211 -30.141 1 38.97 327 ARG B N 1
ATOM 5469 C CA . ARG B 1 327 ? 7.297 -13.266 -31.109 1 38.97 327 ARG B CA 1
ATOM 5470 C C . ARG B 1 327 ? 8.422 -14.18 -30.625 1 38.97 327 ARG B C 1
ATOM 5472 O O . ARG B 1 327 ? 8.758 -15.156 -31.297 1 38.97 327 ARG B O 1
ATOM 5479 N N . TYR B 1 328 ? 9.242 -13.688 -29.828 1 36.88 328 TYR B N 1
ATOM 5480 C CA . TYR B 1 328 ? 10.328 -14.586 -29.453 1 36.88 328 TYR B CA 1
ATOM 5481 C C . TYR B 1 328 ? 9.781 -15.891 -28.891 1 36.88 328 TYR B C 1
ATOM 5483 O O . TYR B 1 328 ? 9.297 -15.93 -27.766 1 36.88 328 TYR B O 1
ATOM 5491 N N . LYS B 1 329 ? 9.25 -16.719 -29.719 1 34.5 329 LYS B N 1
ATOM 5492 C CA . LYS B 1 329 ? 8.977 -18.125 -29.438 1 34.5 329 LYS B CA 1
ATOM 5493 C C . LYS B 1 329 ? 10.273 -18.938 -29.344 1 34.5 329 LYS B C 1
ATOM 5495 O O . LYS B 1 329 ? 10.969 -19.109 -30.344 1 34.5 329 LYS B O 1
ATOM 5500 N N . PRO B 1 330 ? 11.055 -19.016 -28.375 1 33.5 330 PRO B N 1
ATOM 5501 C CA . PRO B 1 330 ? 12.078 -20.047 -28.562 1 33.5 330 PRO B CA 1
ATOM 5502 C C . PRO B 1 330 ? 11.602 -21.188 -29.453 1 33.5 330 PRO B C 1
ATOM 5504 O O . PRO B 1 330 ? 10.398 -21.453 -29.531 1 33.5 330 PRO B O 1
ATOM 5507 N N . HIS B 1 331 ? 12.328 -21.516 -30.516 1 28.31 331 HIS B N 1
ATOM 5508 C CA . HIS B 1 331 ? 12.234 -22.781 -31.25 1 28.31 331 HIS B CA 1
ATOM 5509 C C . HIS B 1 331 ? 12.008 -23.953 -30.297 1 28.31 331 HIS B C 1
ATOM 5511 O O . HIS B 1 331 ? 12.836 -24.219 -29.438 1 28.31 331 HIS B O 1
ATOM 5517 N N . LEU B 1 332 ? 10.891 -24.141 -29.797 1 27.77 332 LEU B N 1
ATOM 5518 C CA . LEU B 1 332 ? 10.633 -25.516 -29.422 1 27.77 332 LEU B CA 1
ATOM 5519 C C . LEU B 1 332 ? 11.164 -26.484 -30.469 1 27.77 332 LEU B C 1
ATOM 5521 O O . LEU B 1 332 ? 10.664 -26.516 -31.594 1 27.77 332 LEU B O 1
ATOM 5525 N N . ASN B 1 333 ? 12.461 -26.734 -30.781 1 25.95 333 ASN B N 1
ATOM 5526 C CA . ASN B 1 333 ? 12.742 -28.078 -31.25 1 25.95 333 ASN B CA 1
ATOM 5527 C C . ASN B 1 333 ? 11.727 -29.078 -30.703 1 25.95 333 ASN B C 1
ATOM 5529 O O . ASN B 1 333 ? 11.086 -28.828 -29.688 1 25.95 333 ASN B O 1
ATOM 5533 N N . ASN B 1 334 ? 11.406 -30.219 -31.594 1 25.39 334 ASN B N 1
ATOM 5534 C CA . ASN B 1 334 ? 10.484 -31.344 -31.672 1 25.39 334 ASN B CA 1
ATOM 5535 C C . ASN B 1 334 ? 10.477 -32.156 -30.375 1 25.39 334 ASN B C 1
ATOM 5537 O O . ASN B 1 334 ? 11.086 -33.219 -30.297 1 25.39 334 ASN B O 1
ATOM 5541 N N . LEU B 1 335 ? 11.062 -31.906 -29.344 1 23.69 335 LEU B N 1
ATOM 5542 C CA . LEU B 1 335 ? 10.906 -33.094 -28.516 1 23.69 335 LEU B CA 1
ATOM 5543 C C . LEU B 1 335 ? 9.453 -33.531 -28.453 1 23.69 335 LEU B C 1
ATOM 5545 O O . LEU B 1 335 ? 8.609 -32.844 -27.859 1 23.69 335 LEU B O 1
ATOM 5549 N N . CYS B 1 336 ? 8.945 -33.969 -29.656 1 21.5 336 CYS B N 1
ATOM 5550 C CA . CYS B 1 336 ? 7.781 -34.812 -29.891 1 21.5 336 CYS B CA 1
ATOM 5551 C C . CYS B 1 336 ? 7.68 -35.906 -28.844 1 21.5 336 CYS B C 1
ATOM 5553 O O . CYS B 1 336 ? 8.586 -36.75 -28.719 1 21.5 336 CYS B O 1
ATOM 5555 N N . PHE B 1 337 ? 7.391 -35.562 -27.641 1 23 337 PHE B N 1
ATOM 5556 C CA . PHE B 1 337 ? 6.977 -36.719 -26.859 1 23 337 PHE B CA 1
ATOM 5557 C C . PHE B 1 337 ? 6.117 -37.656 -27.703 1 23 337 PHE B C 1
ATOM 5559 O O . PHE B 1 337 ? 5.059 -37.25 -28.188 1 23 337 PHE B O 1
ATOM 5566 N N . THR B 1 338 ? 6.734 -38.438 -28.547 1 22.44 338 THR B N 1
ATOM 5567 C CA . THR B 1 338 ? 6.164 -39.688 -29.094 1 22.44 338 THR B CA 1
ATOM 5568 C C . THR B 1 338 ? 5.168 -40.281 -28.109 1 22.44 338 THR B C 1
ATOM 5570 O O . THR B 1 338 ? 5.246 -40.062 -26.906 1 22.44 338 THR B O 1
ATOM 5573 N N . SER B 1 339 ? 4.023 -40.906 -28.609 1 22.67 339 SER B N 1
ATOM 5574 C CA . SER B 1 339 ? 2.803 -41.594 -28.203 1 22.67 339 SER B CA 1
ATOM 5575 C C . SER B 1 339 ? 3.074 -42.562 -27.062 1 22.67 339 SER B C 1
ATOM 5577 O O . SER B 1 339 ? 2.174 -42.906 -26.297 1 22.67 339 SER B O 1
ATOM 5579 N N . SER B 1 340 ? 4.113 -43.344 -27.156 1 22.94 340 SER B N 1
ATOM 5580 C CA . SER B 1 340 ? 3.967 -44.656 -26.531 1 22.94 340 SER B CA 1
ATOM 5581 C C . SER B 1 340 ? 3.9 -44.531 -25.016 1 22.94 340 SER B C 1
ATOM 5583 O O . SER B 1 340 ? 3.139 -45.281 -24.375 1 22.94 340 SER B O 1
ATOM 5585 N N . ARG B 1 341 ? 5.004 -44.312 -24.344 1 23.55 341 ARG B N 1
ATOM 5586 C CA . ARG B 1 341 ? 5.051 -44.938 -23.016 1 23.55 341 ARG B CA 1
ATOM 5587 C C . ARG B 1 341 ? 4.27 -44.094 -22 1 23.55 341 ARG B C 1
ATOM 5589 O O . ARG B 1 341 ? 4.617 -42.969 -21.719 1 23.55 341 ARG B O 1
ATOM 5596 N N . TYR B 1 342 ? 2.84 -44.219 -21.906 1 22.62 342 TYR B N 1
ATOM 5597 C CA . TYR B 1 342 ? 1.676 -44.062 -21.031 1 22.62 342 TYR B CA 1
ATOM 5598 C C . TYR B 1 342 ? 2.064 -44.219 -19.562 1 22.62 342 TYR B C 1
ATOM 5600 O O . TYR B 1 342 ? 2.273 -45.344 -19.078 1 22.62 342 TYR B O 1
ATOM 5608 N N . LEU B 1 343 ? 3.092 -43.594 -19.141 1 23.16 343 LEU B N 1
ATOM 5609 C CA . LEU B 1 343 ? 3.281 -44.062 -17.781 1 23.16 343 LEU B CA 1
ATOM 5610 C C . LEU B 1 343 ? 1.984 -43.969 -16.984 1 23.16 343 LEU B C 1
ATOM 5612 O O . LEU B 1 343 ? 1.263 -42.969 -17.094 1 23.16 343 LEU B O 1
ATOM 5616 N N . PRO B 1 344 ? 1.397 -45 -16.391 1 23.78 344 PRO B N 1
ATOM 5617 C CA . PRO B 1 344 ? 0.102 -45.156 -15.727 1 23.78 344 PRO B CA 1
ATOM 5618 C C . PRO B 1 344 ? -0.173 -44.031 -14.711 1 23.78 344 PRO B C 1
ATOM 5620 O O . PRO B 1 344 ? 0.632 -43.812 -13.805 1 23.78 344 PRO B O 1
ATOM 5623 N N . THR B 1 345 ? -0.564 -43.031 -15.102 1 26.91 345 THR B N 1
ATOM 5624 C CA . THR B 1 345 ? -1.119 -41.875 -14.375 1 26.91 345 THR B CA 1
ATOM 5625 C C . THR B 1 345 ? -1.966 -42.344 -13.195 1 26.91 345 THR B C 1
ATOM 5627 O O . THR B 1 345 ? -2.625 -41.562 -12.539 1 26.91 345 THR B O 1
ATOM 5630 N N . ARG B 1 346 ? -2.316 -43.656 -13.109 1 24.41 346 ARG B N 1
ATOM 5631 C CA . ARG B 1 346 ? -3.062 -44.344 -12.062 1 24.41 346 ARG B CA 1
ATOM 5632 C C . ARG B 1 346 ? -2.375 -44.188 -10.711 1 24.41 346 ARG B C 1
ATOM 5634 O O . ARG B 1 346 ? -3.037 -44.156 -9.672 1 24.41 346 ARG B O 1
ATOM 5641 N N . LYS B 1 347 ? -1.088 -44.281 -10.656 1 26.72 347 LYS B N 1
ATOM 5642 C CA . LYS B 1 347 ? -0.384 -44.469 -9.391 1 26.72 347 LYS B CA 1
ATOM 5643 C C . LYS B 1 347 ? -0.331 -43.188 -8.594 1 26.72 347 LYS B C 1
ATOM 5645 O O . LYS B 1 347 ? -0.278 -43.188 -7.363 1 26.72 347 LYS B O 1
ATOM 5650 N N . LEU B 1 348 ? -0.285 -42.219 -9.25 1 24.86 348 LEU B N 1
ATOM 5651 C CA . LEU B 1 348 ? -0.114 -41.094 -8.367 1 24.86 348 LEU B CA 1
ATOM 5652 C C . LEU B 1 348 ? -1.405 -40.781 -7.617 1 24.86 348 LEU B C 1
ATOM 5654 O O . LEU B 1 348 ? -1.37 -40.281 -6.488 1 24.86 348 LEU B O 1
ATOM 5658 N N . LEU B 1 349 ? -2.559 -41.062 -8.188 1 25.39 349 LEU B N 1
ATOM 5659 C CA . LEU B 1 349 ? -3.783 -41.062 -7.395 1 25.39 349 LEU B CA 1
ATOM 5660 C C . LEU B 1 349 ? -3.832 -42.25 -6.465 1 25.39 349 LEU B C 1
ATOM 5662 O O . LEU B 1 349 ? -4.391 -42.188 -5.371 1 25.39 349 LEU B O 1
ATOM 5666 N N . SER B 1 350 ? -3.377 -43.5 -6.852 1 25.67 350 SER B N 1
ATOM 5667 C CA . SER B 1 350 ? -3.393 -44.75 -6.078 1 25.67 350 SER B CA 1
ATOM 5668 C C . SER B 1 350 ? -2.447 -44.656 -4.883 1 25.67 350 SER B C 1
ATOM 5670 O O . SER B 1 350 ? -2.643 -45.344 -3.881 1 25.67 350 SER B O 1
ATOM 5672 N N . LEU B 1 351 ? -1.359 -44.062 -4.977 1 24.86 351 LEU B N 1
ATOM 5673 C CA . LEU B 1 351 ? -0.532 -44.125 -3.775 1 24.86 351 LEU B CA 1
ATOM 5674 C C . LEU B 1 351 ? -1.217 -43.438 -2.609 1 24.86 351 LEU B C 1
ATOM 5676 O O . LEU B 1 351 ? -1.077 -43.844 -1.458 1 24.86 351 LEU B O 1
ATOM 5680 N N . CYS B 1 352 ? -1.85 -42.344 -2.795 1 26.72 352 CYS B N 1
ATOM 5681 C CA . CYS B 1 352 ? -2.475 -41.875 -1.572 1 26.72 352 CYS B CA 1
ATOM 5682 C C . CYS B 1 352 ? -3.689 -42.719 -1.203 1 26.72 352 CYS B C 1
ATOM 5684 O O . CYS B 1 352 ? -4.117 -42.719 -0.048 1 26.72 352 CYS B O 1
ATOM 5686 N N . LEU B 1 353 ? -4.375 -43.281 -2.211 1 24.58 353 LEU B N 1
ATOM 5687 C CA . LEU B 1 353 ? -5.523 -44.062 -1.752 1 24.58 353 LEU B CA 1
ATOM 5688 C C . LEU B 1 353 ? -5.102 -45.469 -1.343 1 24.58 353 LEU B C 1
ATOM 5690 O O . LEU B 1 353 ? -5.883 -46.188 -0.734 1 24.58 353 LEU B O 1
ATOM 5694 N N . SER B 1 354 ? -4.109 -46 -1.972 1 24.64 354 SER B N 1
ATOM 5695 C CA . SER B 1 354 ? -4.023 -47.438 -1.771 1 24.64 354 SER B CA 1
ATOM 5696 C C . SER B 1 354 ? -3.59 -47.781 -0.348 1 24.64 354 SER B C 1
ATOM 5698 O O . SER B 1 354 ? -3.51 -48.969 0.023 1 24.64 354 SER B O 1
ATOM 5700 N N . HIS B 1 355 ? -2.988 -46.969 0.36 1 23.58 355 HIS B N 1
ATOM 5701 C CA . HIS B 1 355 ? -2.578 -47.75 1.513 1 23.58 355 HIS B CA 1
ATOM 5702 C C . HIS B 1 355 ? -3.783 -48.188 2.346 1 23.58 355 HIS B C 1
ATOM 5704 O O . HIS B 1 355 ? -3.627 -48.656 3.475 1 23.58 355 HIS B O 1
ATOM 5710 N N . ARG B 1 356 ? -5.094 -48.094 1.856 1 22.22 356 ARG B N 1
ATOM 5711 C CA . ARG B 1 356 ? -6 -48.844 2.717 1 22.22 356 ARG B CA 1
ATOM 5712 C C . ARG B 1 356 ? -5.781 -50.344 2.559 1 22.22 356 ARG B C 1
ATOM 5714 O O . ARG B 1 356 ? -6.352 -51.156 3.305 1 22.22 356 ARG B O 1
ATOM 5721 N N . ASN B 1 357 ? -5.121 -50.875 1.524 1 19.98 357 ASN B N 1
ATOM 5722 C CA . ASN B 1 357 ? -5.211 -52.312 1.881 1 19.98 357 ASN B CA 1
ATOM 5723 C C . ASN B 1 357 ? -4.242 -52.656 3.006 1 19.98 357 ASN B C 1
ATOM 5725 O O . ASN B 1 357 ? -3.078 -52.25 2.979 1 19.98 357 ASN B O 1
#

Nearest PDB structures (foldseek):
  3tw8-assembly2_C  TM=5.321E-01  e=4.945E-48  Homo sapiens
  3tw8-assembly1_A  TM=5.349E-01  e=2.490E-45  Homo sapiens
  6ekk-assembly1_A  TM=5.503E-01  e=1.119E-41  Homo sapiens
  6ekk-assembly2_B  TM=5.530E-01  e=2.813E-41  Homo sapiens
  3u2a-assembly1_A-2  TM=4.578E-01  e=4.252E-02  Caulobacter vibrioides

Organism: NCBI:txid2587831

InterPro domains:
  IPR001194 cDENN domain [PF02141] (94-272)
  IPR001194 cDENN domain [SM00799] (91-272)
  IPR005113 uDENN domain [PF03456] (29-87)
  IPR005113 uDENN domain [SM00800] (9-90)
  IPR037516 Tripartite DENN domain [PS50211] (14-357)
  IPR040032 DENN domain-containing protein 1A/1B/1C [PTHR13196] (1-330)
  IPR043153 DENN domain, C-terminal lobe [G3DSA:3.40.50.11500] (161-324)

Secondary structure (DSSP, 8-state):
----B-SS-SSS-SEEEEEEPPSSTTSPPEEEEEESTTTTTSS-HHHHHHHHHHHHHHHTT--S-TT-EEEEEEE-TTS-EEEEEEEEEGGGTEEEEEEESS--HHHHHHHHHHHHHHHHTT-HHHHHHHHHHHHHSPPPPTT-EEEEEEEEEEEPP-TTSPP-BTT-HHHHHHHHHS-HHHHHHHHHHHHTT-EEEEEESSHHHHHHHHHHHHHTTTTS---SEEESS--GGGGGGGG-SS-EEEEEEGGGHHHHHTT---SEEEEETTTTEEE-SS-TGGGS-HHHHHHHHHHHHSGGGSSBTHHHHHHHHHHHHHH-SHHHHTT-----------S-----THHHHHHHHGGG-/----B-SS-SSS-SEEEEEEPPSSTTSPPEEEEEESTTTTTSS-HHHHHHHHHHHHHHHTT--S-TT-EEEEEEE-TTS-EEEEEEEEEGGGTEEEEEEESS--HHHHHHHHHHHHHHHHTT-HHHHHHHHHHHHHSPPPPTT-EEEEEEEEEEEPP-TTSPP-BTT-HHHHHHHHHS-HHHHHHHHHHHHTT-EEEEEESSHHHHHHHHHHHHHTTTTS---SEEESS--GGGGGGGG-SS-EEEEEEGGGHHHHHTT---SEEEEETTTTEEE-SS-TGGGS-HHHHHHHHHHHHSGGGSSBTHHHHHHHHHHHHHH-SHHHHTT-----------S-----THHHHHHHHHTT-